Protein AF-A0A961G0Y1-F1 (afdb_monomer_lite)

pLDDT: mean 74.93, std 23.87, range [30.84, 98.06]

Radius of gyration: 39.56 Å; chains: 1; bounding box: 72×108×150 Å

Foldseek 3Di:
DDDDDDDDDDDDDDDDDDDDDDDDDDDDDDDDDDDDDDDDDDDDDDDDDDDDDDDDDDDDDDDDDDDPDPVVVVVVVPPDDDPPDDCPVVVVVVVVVVVVVVVVVVVVVVVVVVPDDDDDDDDDDDDDDDDDDDDDDDDDDDDDDDDDDDDDDDDDDDDDDDDDDDDDDDDDDDDDDDDDDDPPDDPVPPPDPPPPDLPLPDDWQFFQQLNFTDTFQEEEEEEEQFLLCQFVLQVGLVLVVLNLVSVLVRLVSGDQSHWYWYWYFDWAFIFILDQATDGSDPVSSVSRSVLCVVASPDPVQGDPVRDPSGDGDQADQPQLPPAGSSQDGDVLRVLRSSLVNVGQEYEYEDQFDDFRAGDDDPVQVVVLVVCCVVPPDPVLVVLLVVLLVVLVVVQVVVQVVCVVVVHHRGRDRDSVVSSCVRPVPRDDRDDDHGDALVRSLVSSVRSQCVSAVVVVHPQHQYEYEHRYGQPDDDDPRRVVSVVSNRVVRVYDYHYAYHSVSSVVSVVPD

Sequence (509 aa):
MPPENHHPSAVPLPQAVTLGVEDLAPEESPPVAMVVNADTSSPPGEPVLKAIVAPEETVIPHPVAAVRDPWVEYAIQWLRPRPKQNDAAQKVSAFTVALAVHAVIIFLLGLVILSVPLIDPPALTAVVAPVDPTIEVESVQLQKVQRVSHASSASATPTFTITSNALSNVAIPDFDRKASLDVTIGMQGFGADMGLGFEPDGVESKVNFFGIKSSGKRIAFVIDAEKFMLEDKKGGMPAYEKVKEEIGRMLAGLNRATAFNLLVYEGGRLATFRDKLIPAQPSAIREALAWLAPLNKDFDRLGIAASAEYNSMQVKATNLEPVQAKDISGYPKAIQAALEMDVHTLFIINSGWRHMHRTPTEKEKKELEKRREKEWDEKKQAEWALAVKEAHDFVDKENAARKAKGVPPKVIADWWPLVRQRSPKTAYPPSYRGYTPEEVEDTIKHSVSDLYRDANKPRPEVNVVLFIGEDEMVSPVIEEHFKNLTRGNRGKLKVLKGLAGIEDVTKVK

Structure (mmCIF, N/CA/C/O backbone):
data_AF-A0A961G0Y1-F1
#
_entry.id   AF-A0A961G0Y1-F1
#
loop_
_atom_site.group_PDB
_atom_site.id
_atom_site.type_symbol
_atom_site.label_atom_id
_atom_site.label_alt_id
_atom_site.label_comp_id
_atom_site.label_asym_id
_atom_site.label_entity_id
_atom_site.label_seq_id
_atom_site.pdbx_PDB_ins_code
_atom_site.Cartn_x
_atom_site.Cartn_y
_atom_site.Cartn_z
_atom_site.occupancy
_atom_site.B_iso_or_equiv
_atom_site.auth_seq_id
_atom_site.auth_comp_id
_atom_site.auth_asym_id
_atom_site.auth_atom_id
_atom_site.pdbx_PDB_model_num
ATOM 1 N N . MET A 1 1 ? -32.058 -63.078 -24.404 1.00 42.22 1 MET A N 1
ATOM 2 C CA . MET A 1 1 ? -30.741 -63.153 -23.741 1.00 42.22 1 MET A CA 1
ATOM 3 C C . MET A 1 1 ? -30.486 -61.793 -23.111 1.00 42.22 1 MET A C 1
ATOM 5 O O . MET A 1 1 ? -30.582 -60.813 -23.841 1.00 42.22 1 MET A O 1
ATOM 9 N N . PRO A 1 2 ? -30.346 -61.714 -21.779 1.00 40.16 2 PRO A N 1
ATOM 10 C CA . PRO A 1 2 ? -30.281 -60.450 -21.049 1.00 40.16 2 PRO A CA 1
ATOM 11 C C . PRO A 1 2 ? -28.854 -59.868 -21.056 1.00 40.16 2 PRO A C 1
ATOM 13 O O . PRO A 1 2 ? -27.904 -60.644 -21.154 1.00 40.16 2 PRO A O 1
ATOM 16 N N . PRO A 1 3 ? -28.693 -58.538 -20.943 1.00 53.12 3 PRO A N 1
ATOM 17 C CA . PRO A 1 3 ? -27.385 -57.909 -20.809 1.00 53.12 3 PRO A CA 1
ATOM 18 C C . PRO A 1 3 ? -26.876 -57.955 -19.359 1.00 53.12 3 PRO A C 1
ATOM 20 O O . PRO A 1 3 ? -27.645 -57.866 -18.402 1.00 53.12 3 PRO A O 1
ATOM 23 N N . GLU A 1 4 ? -25.562 -58.130 -19.243 1.00 46.59 4 GLU A N 1
ATOM 24 C CA . GLU A 1 4 ? -24.782 -58.346 -18.026 1.00 46.59 4 GLU A CA 1
ATOM 25 C C . GLU A 1 4 ? -24.848 -57.185 -17.022 1.00 46.59 4 GLU A C 1
ATOM 27 O O . GLU A 1 4 ? -24.643 -56.017 -17.352 1.00 46.59 4 GLU A O 1
ATOM 32 N N . ASN A 1 5 ? -25.075 -57.553 -15.759 1.00 39.81 5 ASN A N 1
ATOM 33 C CA . ASN A 1 5 ? -24.928 -56.703 -14.583 1.00 39.81 5 ASN A CA 1
ATOM 34 C C . ASN A 1 5 ? -23.447 -56.609 -14.187 1.00 39.81 5 ASN A C 1
ATOM 36 O O . ASN A 1 5 ? -22.870 -57.586 -13.708 1.00 39.81 5 ASN A O 1
ATOM 40 N N . HIS A 1 6 ? -22.860 -55.416 -14.284 1.00 48.81 6 HIS A N 1
ATOM 41 C CA . HIS A 1 6 ? -21.617 -55.092 -13.588 1.00 48.81 6 HIS A CA 1
ATOM 42 C C . HIS A 1 6 ? -21.928 -54.529 -12.195 1.00 48.81 6 HIS A C 1
ATOM 44 O O . HIS A 1 6 ? -22.385 -53.398 -12.044 1.00 48.81 6 HIS A O 1
ATOM 50 N N . HIS A 1 7 ? -21.668 -55.343 -11.170 1.00 45.03 7 HIS A N 1
ATOM 51 C CA . HIS A 1 7 ? -21.601 -54.914 -9.774 1.00 45.03 7 HIS A CA 1
ATOM 52 C C . HIS A 1 7 ? -20.303 -54.127 -9.512 1.00 45.03 7 HIS A C 1
ATOM 54 O O . HIS A 1 7 ? -19.231 -54.602 -9.891 1.00 45.03 7 HIS A O 1
ATOM 60 N N . PRO A 1 8 ? -20.351 -52.973 -8.823 1.00 45.56 8 PRO A N 1
ATOM 61 C CA . PRO A 1 8 ? -19.159 -52.331 -8.285 1.00 45.56 8 PRO A CA 1
ATOM 62 C C . PRO A 1 8 ? -18.705 -53.004 -6.979 1.00 45.56 8 PRO A C 1
ATOM 64 O O . PRO A 1 8 ? -19.500 -53.251 -6.071 1.00 45.56 8 PRO A O 1
ATOM 67 N N . SER A 1 9 ? -17.403 -53.284 -6.902 1.00 46.62 9 SER A N 1
ATOM 68 C CA . SER A 1 9 ? -16.696 -53.819 -5.736 1.00 46.62 9 SER A CA 1
ATOM 69 C C . SER A 1 9 ? -16.857 -52.940 -4.492 1.00 46.62 9 SER A C 1
ATOM 71 O O . SER A 1 9 ? -16.701 -51.721 -4.544 1.00 46.62 9 SER A O 1
ATOM 73 N N . ALA A 1 10 ? -17.119 -53.592 -3.359 1.00 38.94 10 ALA A N 1
ATOM 74 C CA . ALA A 1 10 ? -17.167 -52.989 -2.036 1.00 38.94 10 ALA A CA 1
ATOM 75 C C . ALA A 1 10 ? -15.775 -52.515 -1.579 1.00 38.94 10 ALA A C 1
ATOM 77 O O . ALA A 1 10 ? -14.800 -53.264 -1.634 1.00 38.94 10 ALA A O 1
ATOM 78 N N . VAL A 1 11 ? -15.703 -51.277 -1.090 1.00 49.56 11 VAL A N 1
ATOM 79 C CA . VAL A 1 11 ? -14.560 -50.730 -0.346 1.00 49.56 11 VAL A CA 1
ATOM 80 C C . VAL A 1 11 ? -14.726 -51.115 1.132 1.00 49.56 11 VAL A C 1
ATOM 82 O O . VAL A 1 11 ? -15.819 -50.924 1.671 1.00 49.56 11 VAL A O 1
ATOM 85 N N . PRO A 1 12 ? -13.699 -51.653 1.814 1.00 43.56 12 PRO A N 1
ATOM 86 C CA . PRO A 1 12 ? -13.794 -51.983 3.232 1.00 43.56 12 PRO A CA 1
ATOM 87 C C . PRO A 1 12 ? -13.812 -50.716 4.103 1.00 43.56 12 PRO A C 1
ATOM 89 O O . PRO A 1 12 ? -13.027 -49.790 3.901 1.00 43.56 12 PRO A O 1
ATOM 92 N N . LEU A 1 13 ? -14.711 -50.697 5.092 1.00 46.38 13 LEU A N 1
ATOM 93 C CA . LEU A 1 13 ? -14.776 -49.684 6.149 1.00 46.38 13 LEU A CA 1
ATOM 94 C C . LEU A 1 13 ? -13.518 -49.750 7.041 1.00 46.38 13 LEU A C 1
ATOM 96 O O . LEU A 1 13 ? -13.090 -50.854 7.388 1.00 46.38 13 LEU A O 1
ATOM 100 N N . PRO A 1 14 ? -12.946 -48.610 7.470 1.00 46.34 14 PRO A N 1
ATOM 101 C CA . PRO A 1 14 ? -11.890 -48.604 8.475 1.00 46.34 14 PRO A CA 1
ATOM 102 C C . PRO A 1 14 ? -12.441 -49.012 9.848 1.00 46.34 14 PRO A C 1
ATOM 104 O O . PRO A 1 14 ? -13.503 -48.564 10.282 1.00 46.34 14 PRO A O 1
ATOM 107 N N . GLN A 1 15 ? -11.691 -49.887 10.516 1.00 40.81 15 GLN A N 1
ATOM 108 C CA . GLN A 1 15 ? -11.968 -50.404 11.851 1.00 40.81 15 GLN A CA 1
ATOM 109 C C . GLN A 1 15 ? -11.918 -49.286 12.902 1.00 40.81 15 GLN A C 1
ATOM 111 O O . GLN A 1 15 ? -11.026 -48.437 12.892 1.00 40.81 15 GLN A O 1
ATOM 116 N N . ALA A 1 16 ? -12.880 -49.314 13.824 1.00 36.03 16 ALA A N 1
ATOM 117 C CA . ALA A 1 16 ? -12.919 -48.450 14.993 1.00 36.03 16 ALA A CA 1
ATOM 118 C C . ALA A 1 16 ? -11.767 -48.801 15.948 1.00 36.03 16 ALA A C 1
ATOM 120 O O . ALA A 1 16 ? -11.677 -49.926 16.436 1.00 36.03 16 ALA A O 1
ATOM 121 N N . VAL A 1 17 ? -10.902 -47.826 16.226 1.00 38.69 17 VAL A N 1
ATOM 122 C CA . VAL A 1 17 ? -9.904 -47.912 17.295 1.00 38.69 17 VAL A CA 1
ATOM 123 C C . VAL A 1 17 ? -10.586 -47.519 18.602 1.00 38.69 17 VAL A C 1
ATOM 125 O O . VAL A 1 17 ? -10.912 -46.357 18.831 1.00 38.69 17 VAL A O 1
ATOM 128 N N . THR A 1 18 ? -10.821 -48.510 19.455 1.00 37.28 18 THR A N 1
ATOM 129 C CA . THR A 1 18 ? -11.167 -48.338 20.867 1.00 37.28 18 THR A CA 1
ATOM 130 C C . THR A 1 18 ? -9.916 -47.915 21.634 1.00 37.28 18 THR A C 1
ATOM 132 O O . THR A 1 18 ? -9.018 -48.733 21.834 1.00 37.28 18 THR A O 1
ATOM 135 N N . LEU A 1 19 ? -9.841 -46.653 22.061 1.00 37.22 19 LEU A N 1
ATOM 136 C CA . LEU A 1 19 ? -8.864 -46.215 23.059 1.00 37.22 19 LEU A CA 1
ATOM 137 C C . LEU A 1 19 ? -9.459 -46.427 24.452 1.00 37.22 19 LEU A C 1
ATOM 139 O O . LEU A 1 19 ? -10.505 -45.869 24.786 1.00 37.22 19 LEU A O 1
ATOM 143 N N . GLY A 1 20 ? -8.798 -47.302 25.208 1.00 34.34 20 GLY A N 1
ATOM 144 C CA . GLY A 1 20 ? -9.105 -47.615 26.594 1.00 34.34 20 GLY A CA 1
ATOM 145 C C . GLY A 1 20 ? -8.851 -46.425 27.512 1.00 34.34 20 GLY A C 1
ATOM 146 O O . GLY A 1 20 ? -7.913 -45.653 27.327 1.00 34.34 20 GLY A O 1
ATOM 147 N N . VAL A 1 21 ? -9.739 -46.304 28.490 1.00 40.34 21 VAL A N 1
ATOM 148 C CA . VAL A 1 21 ? -9.638 -45.420 29.645 1.00 40.34 21 VAL A CA 1
ATOM 149 C C . VAL A 1 21 ? -8.743 -46.129 30.659 1.00 40.34 21 VAL A C 1
ATOM 151 O O . VAL A 1 21 ? -9.110 -47.200 31.135 1.00 40.34 21 VAL A O 1
ATOM 154 N N . GLU A 1 22 ? -7.583 -45.551 30.962 1.00 40.59 22 GLU A N 1
ATOM 155 C CA . GLU A 1 22 ? -6.747 -45.952 32.096 1.00 40.59 22 GLU A CA 1
ATOM 156 C C . GLU A 1 22 ? -6.577 -44.756 33.038 1.00 40.59 22 GLU A C 1
ATOM 158 O O . GLU A 1 22 ? -6.244 -43.645 32.620 1.00 40.59 22 GLU A O 1
ATOM 163 N N . ASP A 1 23 ? -6.891 -45.019 34.305 1.00 40.59 23 ASP A N 1
ATOM 164 C CA . ASP A 1 23 ? -6.824 -44.132 35.460 1.00 40.59 23 ASP A CA 1
ATOM 165 C C . ASP A 1 23 ? -5.426 -43.535 35.667 1.00 40.59 23 ASP A C 1
ATOM 167 O O . ASP A 1 23 ? -4.442 -44.265 35.789 1.00 40.59 23 ASP A O 1
ATOM 171 N N . LEU A 1 24 ? -5.347 -42.212 35.835 1.00 37.31 24 LEU A N 1
ATOM 172 C CA . LEU A 1 24 ? -4.205 -41.552 36.469 1.00 37.31 24 LEU A CA 1
ATOM 173 C C . LEU A 1 24 ? -4.702 -40.570 37.535 1.00 37.31 24 LEU A C 1
ATOM 175 O O . LEU A 1 24 ? -5.367 -39.573 37.251 1.00 37.31 24 LEU A O 1
ATOM 179 N N . ALA A 1 25 ? -4.383 -40.919 38.779 1.00 42.84 25 ALA A N 1
ATOM 180 C CA . ALA A 1 25 ? -4.574 -40.138 39.993 1.00 42.84 25 ALA A CA 1
ATOM 181 C C . ALA A 1 25 ? -3.665 -38.884 40.017 1.00 42.84 25 ALA A C 1
ATOM 183 O O . ALA A 1 25 ? -2.669 -38.838 39.292 1.00 42.84 25 ALA A O 1
ATOM 184 N N . PRO A 1 26 ? -3.987 -37.862 40.835 1.00 45.72 26 PRO A N 1
ATOM 185 C CA . PRO A 1 26 ? -3.318 -36.566 40.787 1.00 45.72 26 PRO A CA 1
ATOM 186 C C . PRO A 1 26 ? -1.994 -36.572 41.562 1.00 45.72 26 PRO A C 1
ATOM 188 O O . PRO A 1 26 ? -1.947 -36.957 42.729 1.00 45.72 26 PRO A O 1
ATOM 191 N N . GLU A 1 27 ? -0.929 -36.105 40.914 1.00 39.84 27 GLU A N 1
ATOM 192 C CA . GLU A 1 27 ? 0.382 -35.886 41.526 1.00 39.84 27 GLU A CA 1
ATOM 193 C C . GLU A 1 27 ? 0.425 -34.485 42.168 1.00 39.84 27 GLU A C 1
ATOM 195 O O . GLU A 1 27 ? 0.184 -33.468 41.512 1.00 39.84 27 GLU A O 1
ATOM 200 N N . GLU A 1 28 ? 0.671 -34.445 43.479 1.00 37.88 28 GLU A N 1
ATOM 201 C CA . GLU A 1 28 ? 0.814 -33.232 44.285 1.00 37.88 28 GLU A CA 1
ATOM 202 C C . GLU A 1 28 ? 2.177 -32.560 44.045 1.00 37.88 28 GLU A C 1
ATOM 204 O O . GLU A 1 28 ? 3.233 -33.172 44.201 1.00 37.88 28 GLU A O 1
ATOM 209 N N . SER A 1 29 ? 2.163 -31.264 43.729 1.00 44.19 29 SER A N 1
ATOM 210 C CA . SER A 1 29 ? 3.365 -30.424 43.645 1.00 44.19 29 SER A CA 1
ATOM 211 C C . SER A 1 29 ? 3.787 -29.913 45.033 1.00 44.19 29 SER A C 1
ATOM 213 O O . SER A 1 29 ? 2.957 -29.309 45.718 1.00 44.19 29 SER A O 1
ATOM 215 N N . PRO A 1 30 ? 5.063 -30.041 45.450 1.00 47.06 30 PRO A N 1
ATOM 216 C CA . PRO A 1 30 ? 5.548 -29.420 46.680 1.00 47.06 30 PRO A CA 1
ATOM 217 C C . PRO A 1 30 ? 5.940 -27.936 46.482 1.00 47.06 30 PRO A C 1
ATOM 219 O O . PRO A 1 30 ? 6.230 -27.505 45.361 1.00 47.06 30 PRO A O 1
ATOM 222 N N . PRO A 1 31 ? 5.957 -27.130 47.564 1.00 48.00 31 PRO A N 1
ATOM 223 C CA . PRO A 1 31 ? 6.109 -25.678 47.498 1.00 48.00 31 PRO A CA 1
ATOM 224 C C . PRO A 1 31 ? 7.564 -25.218 47.315 1.00 48.00 31 PRO A C 1
ATOM 226 O O . PRO A 1 31 ? 8.502 -25.774 47.887 1.00 48.00 31 PRO A O 1
ATOM 229 N N . VAL A 1 32 ? 7.734 -24.127 46.565 1.00 42.06 32 VAL A N 1
ATOM 230 C CA . VAL A 1 32 ? 9.007 -23.415 46.382 1.00 42.06 32 VAL A CA 1
ATOM 231 C C . VAL A 1 32 ? 9.344 -22.626 47.651 1.00 42.06 32 VAL A C 1
ATOM 233 O O . VAL A 1 32 ? 8.628 -21.702 48.035 1.00 42.06 32 VAL A O 1
ATOM 236 N N . ALA A 1 33 ? 10.449 -22.999 48.297 1.00 35.50 33 ALA A N 1
ATOM 237 C CA . ALA A 1 33 ? 11.000 -22.324 49.464 1.00 35.50 33 ALA A CA 1
ATOM 238 C C . ALA A 1 33 ? 11.762 -21.042 49.081 1.00 35.50 33 ALA A C 1
ATOM 240 O O . ALA A 1 33 ? 12.584 -21.031 48.164 1.00 35.50 33 ALA A O 1
ATOM 241 N N . MET A 1 34 ? 11.500 -19.970 49.834 1.00 32.56 34 MET A N 1
ATOM 242 C CA . MET A 1 34 ? 12.281 -18.733 49.855 1.00 32.56 34 MET A CA 1
ATOM 243 C C . MET A 1 34 ? 13.667 -18.986 50.457 1.00 32.56 34 MET A C 1
ATOM 245 O O . MET A 1 34 ? 13.774 -19.491 51.574 1.00 32.56 34 MET A O 1
ATOM 249 N N . VAL A 1 35 ? 14.722 -18.566 49.759 1.00 34.81 35 VAL A N 1
ATOM 250 C CA . VAL A 1 35 ? 16.081 -18.507 50.310 1.00 34.81 35 VAL A CA 1
ATOM 251 C C . VAL A 1 35 ? 16.300 -17.126 50.925 1.00 34.81 35 VAL A C 1
ATOM 253 O O . VAL A 1 35 ? 16.465 -16.130 50.223 1.00 34.81 35 VAL A O 1
ATOM 256 N N . VAL A 1 36 ? 16.292 -17.091 52.256 1.00 32.78 36 VAL A N 1
ATOM 257 C CA . VAL A 1 36 ? 16.857 -16.026 53.089 1.00 32.78 36 VAL A CA 1
ATOM 258 C C . VAL A 1 36 ? 18.298 -16.433 53.390 1.00 32.78 36 VAL A C 1
ATOM 260 O O . VAL A 1 36 ? 18.512 -17.482 53.987 1.00 32.78 36 VAL A O 1
ATOM 263 N N . ASN A 1 37 ? 19.280 -15.622 52.994 1.00 33.91 37 ASN A N 1
ATOM 264 C CA . ASN A 1 37 ? 20.656 -15.767 53.468 1.00 33.91 37 ASN A CA 1
ATOM 265 C C . ASN A 1 37 ? 20.917 -14.717 54.545 1.00 33.91 37 ASN A C 1
ATOM 267 O O . ASN A 1 37 ? 20.941 -13.519 54.263 1.00 33.91 37 ASN A O 1
ATOM 271 N N . ALA A 1 38 ? 21.118 -15.198 55.768 1.00 32.22 38 ALA A N 1
ATOM 272 C CA . ALA A 1 38 ? 21.664 -14.444 56.877 1.00 32.22 38 ALA A CA 1
ATOM 273 C C . ALA A 1 38 ? 22.932 -15.142 57.385 1.00 32.22 38 ALA A C 1
ATOM 275 O O . ALA A 1 38 ? 22.933 -16.348 57.612 1.00 32.22 38 ALA A O 1
ATOM 276 N N . ASP A 1 39 ? 23.933 -14.294 57.612 1.00 33.59 39 ASP A N 1
ATOM 277 C CA . ASP A 1 39 ? 24.940 -14.355 58.670 1.00 33.59 39 ASP A CA 1
ATOM 278 C C . ASP A 1 39 ? 26.184 -15.241 58.489 1.00 33.59 39 ASP A C 1
ATOM 280 O O . ASP A 1 39 ? 26.087 -16.459 58.420 1.00 33.59 39 ASP A O 1
ATOM 284 N N . THR A 1 40 ? 27.362 -14.601 58.545 1.00 33.28 40 THR A N 1
ATOM 285 C CA . THR A 1 40 ? 28.509 -15.083 59.335 1.00 33.28 40 THR A CA 1
ATOM 286 C C . THR A 1 40 ? 29.488 -13.941 59.670 1.00 33.28 40 THR A C 1
ATOM 288 O O . THR A 1 40 ? 30.155 -13.395 58.792 1.00 33.28 40 THR A O 1
ATOM 291 N N . SER A 1 41 ? 29.627 -13.703 60.979 1.00 33.53 41 SER A N 1
ATOM 292 C CA . SER A 1 41 ? 30.877 -13.541 61.754 1.00 33.53 41 SER A CA 1
ATOM 293 C C . SER A 1 41 ? 31.713 -12.245 61.679 1.00 33.53 41 SER A C 1
ATOM 295 O O . SER A 1 41 ? 32.486 -12.025 60.751 1.00 33.53 41 SER A O 1
ATOM 297 N N . SER A 1 42 ? 31.682 -11.481 62.783 1.00 39.06 42 SER A N 1
ATOM 298 C CA . SER A 1 42 ? 32.839 -10.749 63.365 1.00 39.06 42 SER A CA 1
ATOM 299 C C . SER A 1 42 ? 33.719 -11.724 64.193 1.00 39.06 42 SER A C 1
ATOM 301 O O . SER A 1 42 ? 33.225 -12.832 64.435 1.00 39.06 42 SER A O 1
ATOM 303 N N . PRO A 1 43 ? 34.961 -11.408 64.667 1.00 53.06 43 PRO A N 1
ATOM 304 C CA . PRO A 1 43 ? 35.263 -10.375 65.698 1.00 53.06 43 PRO A CA 1
ATOM 305 C C . PRO A 1 43 ? 36.720 -9.782 65.596 1.00 53.06 43 PRO A C 1
ATOM 307 O O . PRO A 1 43 ? 37.312 -9.874 64.525 1.00 53.06 43 PRO A O 1
ATOM 310 N N . PRO A 1 44 ? 37.374 -9.251 66.662 1.00 56.41 44 PRO A N 1
ATOM 311 C CA . PRO A 1 44 ? 37.162 -7.957 67.342 1.00 56.41 44 PRO A CA 1
ATOM 312 C C . PRO A 1 44 ? 38.469 -7.114 67.498 1.00 56.41 44 PRO A C 1
ATOM 314 O O . PRO A 1 44 ? 39.567 -7.629 67.308 1.00 56.41 44 PRO A O 1
ATOM 317 N N . GLY A 1 45 ? 38.377 -5.851 67.956 1.00 33.12 45 GLY A N 1
ATOM 318 C CA . GLY A 1 45 ? 39.537 -5.149 68.550 1.00 33.12 45 GLY A CA 1
ATOM 319 C C . GLY A 1 45 ? 39.567 -3.614 68.461 1.00 33.12 45 GLY A C 1
ATOM 320 O O . GLY A 1 45 ? 40.260 -3.089 67.607 1.00 33.12 45 GLY A O 1
ATOM 321 N N . GLU A 1 46 ? 38.802 -2.951 69.339 1.00 37.53 46 GLU A N 1
ATOM 322 C CA . GLU A 1 46 ? 39.150 -1.828 70.253 1.00 37.53 46 GLU A CA 1
ATOM 323 C C . GLU A 1 46 ? 40.066 -0.618 69.855 1.00 37.53 46 GLU A C 1
ATOM 325 O O . GLU A 1 46 ? 40.686 -0.597 68.801 1.00 37.53 46 GLU A O 1
ATOM 330 N N . PRO A 1 47 ? 40.053 0.492 70.635 1.00 63.94 47 PRO A N 1
ATOM 331 C CA . PRO A 1 47 ? 39.685 1.843 70.186 1.00 63.94 47 PRO A CA 1
ATOM 332 C C . PRO A 1 47 ? 40.902 2.783 70.059 1.00 63.94 47 PRO A C 1
ATOM 334 O O . PRO A 1 47 ? 42.008 2.339 70.330 1.00 63.94 47 PRO A O 1
ATOM 337 N N . VAL A 1 48 ? 40.713 4.078 69.718 1.00 35.88 48 VAL A N 1
ATOM 338 C CA . VAL A 1 48 ? 41.443 5.232 70.321 1.00 35.88 48 VAL A CA 1
ATOM 339 C C . VAL A 1 48 ? 41.156 6.602 69.644 1.00 35.88 48 VAL A C 1
ATOM 341 O O . VAL A 1 48 ? 41.286 6.777 68.440 1.00 35.88 48 VAL A O 1
ATOM 344 N N . LEU A 1 49 ? 40.831 7.564 70.522 1.00 34.16 49 LEU A N 1
ATOM 345 C CA . LEU A 1 49 ? 41.054 9.026 70.561 1.00 34.16 49 LEU A CA 1
ATOM 346 C C . LEU A 1 49 ? 40.402 10.054 69.602 1.00 34.16 49 LEU A C 1
ATOM 348 O O . LEU A 1 49 ? 40.643 10.148 68.406 1.00 34.16 49 LEU A O 1
ATOM 352 N N . LYS A 1 50 ? 39.707 10.963 70.303 1.00 41.81 50 LYS A N 1
ATOM 353 C CA . LYS A 1 50 ? 39.401 12.379 70.053 1.00 41.81 50 LYS A CA 1
ATOM 354 C C . LYS A 1 50 ? 40.548 13.190 69.426 1.00 41.81 50 LYS A C 1
ATOM 356 O O . LYS A 1 50 ? 41.669 13.143 69.924 1.00 41.81 50 LYS A O 1
ATOM 361 N N . ALA A 1 51 ? 40.186 14.121 68.541 1.00 38.34 51 ALA A N 1
ATOM 362 C CA . ALA A 1 51 ? 40.824 15.434 68.455 1.00 38.34 51 ALA A CA 1
ATOM 363 C C . ALA A 1 51 ? 39.781 16.521 68.123 1.00 38.34 51 ALA A C 1
ATOM 365 O O . ALA A 1 51 ? 38.903 16.339 67.286 1.00 38.34 51 ALA A O 1
ATOM 366 N N . ILE A 1 52 ? 39.877 17.611 68.880 1.00 43.09 52 ILE A N 1
ATOM 367 C CA . ILE A 1 52 ? 39.115 18.868 68.841 1.00 43.09 52 ILE A CA 1
ATOM 368 C C . ILE A 1 52 ? 39.785 19.823 67.828 1.00 43.09 52 ILE A C 1
ATOM 370 O O . ILE A 1 52 ? 40.954 19.598 67.525 1.00 43.09 52 ILE A O 1
ATOM 374 N N . VAL A 1 53 ? 39.075 20.905 67.434 1.00 37.38 53 VAL A N 1
ATOM 375 C CA . VAL A 1 53 ? 39.499 22.192 66.787 1.00 37.38 53 VAL A CA 1
ATOM 376 C C . VAL A 1 53 ? 38.865 22.344 65.390 1.00 37.38 53 VAL A C 1
ATOM 378 O O . VAL A 1 53 ? 38.929 21.400 64.620 1.00 37.38 53 VAL A O 1
ATOM 381 N N . ALA A 1 54 ? 38.288 23.455 64.909 1.00 39.34 54 ALA A N 1
ATOM 382 C CA . ALA A 1 54 ? 37.713 24.729 65.388 1.00 39.34 54 ALA A CA 1
ATOM 383 C C . ALA A 1 54 ? 36.907 25.317 64.172 1.00 39.34 54 ALA A C 1
ATOM 385 O O . ALA A 1 54 ? 36.931 24.695 63.110 1.00 39.34 54 ALA A O 1
ATOM 386 N N . PRO A 1 55 ? 36.140 26.423 64.290 1.00 57.53 55 PRO A N 1
ATOM 387 C CA . PRO A 1 55 ? 35.069 26.784 63.351 1.00 57.53 55 PRO A CA 1
ATOM 388 C C . PRO A 1 55 ? 35.531 27.744 62.244 1.00 57.53 55 PRO A C 1
ATOM 390 O O . PRO A 1 55 ? 36.358 28.610 62.513 1.00 57.53 55 PRO A O 1
ATOM 393 N N . GLU A 1 56 ? 34.932 27.682 61.047 1.00 35.38 56 GLU A N 1
ATOM 394 C CA . GLU A 1 56 ? 35.082 28.767 60.067 1.00 35.38 56 GLU A CA 1
ATOM 395 C C . GLU A 1 56 ? 33.860 28.949 59.140 1.00 35.38 56 GLU A C 1
ATOM 397 O O . GLU A 1 56 ? 33.345 28.012 58.536 1.00 35.38 56 GLU A O 1
ATOM 402 N N . GLU A 1 57 ? 33.423 30.211 59.120 1.00 37.47 57 GLU A N 1
ATOM 403 C CA . GLU A 1 57 ? 32.737 30.996 58.086 1.00 37.47 57 GLU A CA 1
ATOM 404 C C . GLU A 1 57 ? 31.351 30.613 57.529 1.00 37.47 57 GLU A C 1
ATOM 406 O O . GLU A 1 57 ? 31.154 29.873 56.568 1.00 37.47 57 GLU A O 1
ATOM 411 N N . THR A 1 58 ? 30.368 31.342 58.061 1.00 42.72 58 THR A N 1
ATOM 412 C CA . THR A 1 58 ? 29.132 31.766 57.398 1.00 42.72 58 THR A CA 1
ATOM 413 C C . THR A 1 58 ? 29.406 32.523 56.093 1.00 42.72 58 THR A C 1
ATOM 415 O O . THR A 1 58 ? 29.839 33.676 56.122 1.00 42.72 58 THR A O 1
ATOM 418 N N . VAL A 1 59 ? 29.054 31.918 54.956 1.00 40.97 59 VAL A N 1
ATOM 419 C CA . VAL A 1 59 ? 28.966 32.597 53.653 1.00 40.97 59 VAL A CA 1
ATOM 420 C C . VAL A 1 59 ? 27.551 33.142 53.444 1.00 40.97 59 VAL A C 1
ATOM 422 O O . VAL A 1 59 ? 26.564 32.407 53.449 1.00 40.97 59 VAL A O 1
ATOM 425 N N . ILE A 1 60 ? 27.468 34.457 53.255 1.00 43.97 60 ILE A N 1
ATOM 426 C CA . ILE A 1 60 ? 26.267 35.215 52.888 1.00 43.97 60 ILE A CA 1
ATOM 427 C C . ILE A 1 60 ? 25.979 34.982 51.391 1.00 43.97 60 ILE A C 1
ATOM 429 O O . ILE A 1 60 ? 26.889 35.160 50.580 1.00 43.97 60 ILE A O 1
ATOM 433 N N . PRO A 1 61 ? 24.748 34.635 50.967 1.00 45.28 61 PRO A N 1
ATOM 434 C CA . PRO A 1 61 ? 24.430 34.547 49.546 1.00 45.28 61 PRO A CA 1
ATOM 435 C C . PRO A 1 61 ? 24.282 35.944 48.917 1.00 45.28 61 PRO A C 1
ATOM 437 O O . PRO A 1 61 ? 23.510 36.783 49.382 1.00 45.28 61 PRO A O 1
ATOM 440 N N . HIS A 1 62 ? 25.012 36.176 47.824 1.00 43.16 62 HIS A N 1
ATOM 441 C CA . HIS A 1 62 ? 24.850 37.337 46.947 1.00 43.16 62 HIS A CA 1
ATOM 442 C C . HIS A 1 62 ? 23.473 37.344 46.247 1.00 43.16 62 HIS A C 1
ATOM 444 O O . HIS A 1 62 ? 22.937 36.277 45.934 1.00 43.16 62 HIS A O 1
ATOM 450 N N . PRO A 1 63 ? 22.905 38.526 45.931 1.00 43.81 63 PRO A N 1
ATOM 451 C CA . PRO A 1 63 ? 21.664 38.630 45.172 1.00 43.81 63 PRO A CA 1
ATOM 452 C C . PRO A 1 63 ? 21.899 38.221 43.712 1.00 43.81 63 PRO A C 1
ATOM 454 O O . PRO A 1 63 ? 22.694 38.829 42.995 1.00 43.81 63 PRO A O 1
ATOM 457 N N . VAL A 1 64 ? 21.186 37.187 43.266 1.00 38.47 64 VAL A N 1
ATOM 458 C CA . VAL A 1 64 ? 21.153 36.765 41.863 1.00 38.47 64 VAL A CA 1
ATOM 459 C C . VAL A 1 64 ? 20.509 37.879 41.040 1.00 38.47 64 VAL A C 1
ATOM 461 O O . VAL A 1 64 ? 19.343 38.225 41.229 1.00 38.47 64 VAL A O 1
ATOM 464 N N . ALA A 1 65 ? 21.292 38.452 40.128 1.00 40.91 65 ALA A N 1
ATOM 465 C CA . ALA A 1 65 ? 20.816 39.382 39.120 1.00 40.91 65 ALA A CA 1
ATOM 466 C C . ALA A 1 65 ? 19.713 38.718 38.279 1.00 40.91 65 ALA A C 1
ATOM 468 O O . ALA A 1 65 ? 19.883 37.608 37.774 1.00 40.91 65 ALA A O 1
ATOM 469 N N . ALA A 1 66 ? 18.580 39.407 38.143 1.00 46.59 66 ALA A N 1
ATOM 470 C CA . ALA A 1 66 ? 17.447 38.973 37.343 1.00 46.59 66 ALA A CA 1
ATOM 471 C C . ALA A 1 66 ? 17.871 38.758 35.882 1.00 46.59 66 ALA A C 1
ATOM 473 O O . ALA A 1 66 ? 18.086 39.709 35.127 1.00 46.59 66 ALA A O 1
ATOM 474 N N . VAL A 1 67 ? 17.974 37.492 35.483 1.00 41.44 67 VAL A N 1
ATOM 475 C CA . VAL A 1 67 ? 18.089 37.091 34.083 1.00 41.44 67 VAL A CA 1
ATOM 476 C C . VAL A 1 67 ? 16.753 37.416 33.416 1.00 41.44 67 VAL A C 1
ATOM 478 O O . VAL A 1 67 ? 15.736 36.781 33.687 1.00 41.44 67 VAL A O 1
ATOM 481 N N . ARG A 1 68 ? 16.746 38.453 32.574 1.00 46.50 68 ARG A N 1
ATOM 482 C CA . ARG A 1 68 ? 15.650 38.735 31.640 1.00 46.50 68 ARG A CA 1
ATOM 483 C C . ARG A 1 68 ? 15.572 37.584 30.643 1.00 46.50 68 ARG A C 1
ATOM 485 O O . ARG A 1 68 ? 16.425 37.478 29.767 1.00 46.50 68 ARG A O 1
ATOM 492 N N . ASP A 1 69 ? 14.566 36.734 30.802 1.00 47.56 69 ASP A N 1
ATOM 493 C CA . ASP A 1 69 ? 14.271 35.640 29.885 1.00 47.56 69 ASP A CA 1
ATOM 494 C C . ASP A 1 69 ? 13.643 36.195 28.581 1.00 47.56 69 ASP A C 1
ATOM 496 O O . ASP A 1 69 ? 12.538 36.753 28.627 1.00 47.56 69 ASP A O 1
ATOM 500 N N . PRO A 1 70 ? 14.306 36.056 27.414 1.00 49.91 70 PRO A N 1
ATOM 501 C CA . PRO A 1 70 ? 13.784 36.503 26.118 1.00 49.91 70 PRO A CA 1
ATOM 502 C C . PRO A 1 70 ? 12.451 35.843 25.733 1.00 49.91 70 PRO A C 1
ATOM 504 O O . PRO A 1 70 ? 11.696 36.386 24.923 1.00 49.91 70 PRO A O 1
ATOM 507 N N . TRP A 1 71 ? 12.129 34.689 26.323 1.00 41.34 71 TRP A N 1
ATOM 508 C CA . TRP A 1 71 ? 10.895 33.959 26.047 1.00 41.34 71 TRP A CA 1
ATOM 509 C C . TRP A 1 71 ? 9.660 34.606 26.684 1.00 41.34 71 TRP A C 1
ATOM 511 O O . TRP A 1 71 ? 8.547 34.433 26.182 1.00 41.34 71 TRP A O 1
ATOM 521 N N . VAL A 1 72 ? 9.840 35.418 27.731 1.00 51.03 72 VAL A N 1
ATOM 522 C CA . VAL A 1 72 ? 8.735 36.122 28.401 1.00 51.03 72 VAL A CA 1
ATOM 523 C C . VAL A 1 72 ? 8.249 37.318 27.574 1.00 51.03 72 VAL A C 1
ATOM 525 O O . VAL A 1 72 ? 7.044 37.564 27.514 1.00 51.03 72 VAL A O 1
ATOM 528 N N . GLU A 1 73 ? 9.131 38.008 26.842 1.00 51.41 73 GLU A N 1
ATOM 529 C CA . GLU A 1 73 ? 8.699 39.062 25.908 1.00 51.41 73 GLU A CA 1
ATOM 530 C C . GLU A 1 73 ? 8.016 38.497 24.654 1.00 51.41 73 GLU A C 1
ATOM 532 O O . GLU A 1 73 ? 7.054 39.088 24.156 1.00 51.41 73 GLU A O 1
ATOM 537 N N . TYR A 1 74 ? 8.421 37.308 24.195 1.00 50.28 74 TYR A N 1
ATOM 538 C CA . TYR A 1 74 ? 7.770 36.639 23.064 1.00 50.28 74 TYR A CA 1
ATOM 539 C C . TYR A 1 74 ? 6.334 36.192 23.400 1.00 50.28 74 TYR A C 1
ATOM 541 O O . TYR A 1 74 ? 5.439 36.259 22.555 1.00 50.28 74 TYR A O 1
ATOM 549 N N . ALA A 1 75 ? 6.073 35.805 24.654 1.00 48.38 75 ALA A N 1
ATOM 550 C CA . ALA A 1 75 ? 4.748 35.382 25.111 1.00 48.38 75 ALA A CA 1
ATOM 551 C C . ALA A 1 75 ? 3.742 36.547 25.237 1.00 48.38 75 ALA A C 1
ATOM 553 O O . ALA A 1 75 ? 2.545 36.370 24.993 1.00 48.38 75 ALA A O 1
ATOM 554 N N . ILE A 1 76 ? 4.208 37.760 25.554 1.00 51.75 76 ILE A N 1
ATOM 555 C CA . ILE A 1 76 ? 3.340 38.939 25.735 1.00 51.75 76 ILE A CA 1
ATOM 556 C C . ILE A 1 76 ? 2.829 39.490 24.387 1.00 51.75 76 ILE A C 1
ATOM 558 O O . ILE A 1 76 ? 1.768 40.118 24.331 1.00 51.75 76 ILE A O 1
ATOM 562 N N . GLN A 1 77 ? 3.504 39.193 23.272 1.00 50.53 77 GLN A N 1
ATOM 563 C CA . GLN A 1 77 ? 3.074 39.633 21.939 1.00 50.53 77 GLN A CA 1
ATOM 564 C C . GLN A 1 77 ? 1.843 38.867 21.406 1.00 50.53 77 GLN A C 1
ATOM 566 O O . GLN A 1 77 ? 1.088 39.408 20.597 1.00 50.53 77 GLN A O 1
ATOM 571 N N . TRP A 1 78 ? 1.586 37.652 21.906 1.00 48.62 78 TRP A N 1
ATOM 572 C CA . TRP A 1 78 ? 0.470 36.793 21.476 1.00 48.62 78 TRP A CA 1
ATOM 573 C C . TRP A 1 78 ? -0.827 36.976 22.275 1.00 48.62 78 TRP A C 1
ATOM 575 O O . TRP A 1 78 ? -1.878 36.497 21.851 1.00 48.62 78 TRP A O 1
ATOM 585 N N . LEU A 1 79 ? -0.788 37.704 23.394 1.00 45.59 79 LEU A N 1
ATOM 586 C CA . LEU A 1 79 ? -1.950 37.925 24.265 1.00 45.59 79 LEU A CA 1
ATOM 587 C C . LEU A 1 79 ? -2.712 39.229 23.981 1.00 45.59 79 LEU A C 1
ATOM 589 O O . LEU A 1 79 ? -3.638 39.574 24.715 1.00 45.59 79 LEU A O 1
ATOM 593 N N . ARG A 1 80 ? -2.384 39.956 22.904 1.00 42.91 80 ARG A N 1
ATOM 594 C CA . ARG A 1 80 ? -3.208 41.092 22.463 1.00 42.91 80 ARG A CA 1
ATOM 595 C C . ARG A 1 80 ? -4.390 40.584 21.626 1.00 42.91 80 ARG A C 1
ATOM 597 O O . ARG A 1 80 ? -4.159 40.023 20.553 1.00 42.91 80 ARG A O 1
ATOM 604 N N . PRO A 1 81 ? -5.651 40.791 22.048 1.00 44.91 81 PRO A N 1
ATOM 605 C CA . PRO A 1 81 ? -6.800 40.464 21.212 1.00 44.91 81 PRO A CA 1
ATOM 606 C C . PRO A 1 81 ? -6.734 41.282 19.917 1.00 44.91 81 PRO A C 1
ATOM 608 O O . PRO A 1 81 ? -6.670 42.513 19.947 1.00 44.91 81 PRO A O 1
ATOM 611 N N . ARG A 1 82 ? -6.722 40.599 18.764 1.00 45.53 82 ARG A N 1
ATOM 612 C CA . ARG A 1 82 ? -6.806 41.263 17.457 1.00 45.53 82 ARG A CA 1
ATOM 613 C C . ARG A 1 82 ? -8.157 41.987 17.359 1.00 45.53 82 ARG A C 1
ATOM 615 O O . ARG A 1 82 ? -9.181 41.364 17.649 1.00 45.53 82 ARG A O 1
ATOM 622 N N . PRO A 1 83 ? -8.199 43.262 16.935 1.00 45.56 83 PRO A N 1
ATOM 623 C CA . PRO A 1 83 ? -9.466 43.938 16.700 1.00 45.56 83 PRO A CA 1
ATOM 624 C C . PRO A 1 83 ? -10.220 43.207 15.583 1.00 45.56 83 PRO A C 1
ATOM 626 O O . PRO A 1 83 ? -9.650 42.923 14.529 1.00 45.56 83 PRO A O 1
ATOM 629 N N . LYS A 1 84 ? -11.496 42.880 15.828 1.00 48.94 84 LYS A N 1
ATOM 630 C CA . LYS A 1 84 ? -12.418 42.332 14.822 1.00 48.94 84 LYS A CA 1
ATOM 631 C C . LYS A 1 84 ? -12.440 43.279 13.618 1.00 48.94 84 LYS A C 1
ATOM 633 O O . LYS A 1 84 ? -13.035 44.351 13.687 1.00 48.94 84 LYS A O 1
ATOM 638 N N . GLN A 1 85 ? -11.770 42.898 12.533 1.00 51.44 85 GLN A N 1
ATOM 639 C CA . GLN A 1 85 ? -11.899 43.583 11.252 1.00 51.44 85 GLN A CA 1
ATOM 640 C C . GLN A 1 85 ? -13.239 43.194 10.626 1.00 51.44 85 GLN A C 1
ATOM 642 O O . GLN A 1 85 ? -13.608 42.022 10.584 1.00 51.44 85 GLN A O 1
ATOM 647 N N . ASN A 1 86 ? -13.992 44.200 10.184 1.00 56.44 86 ASN A N 1
ATOM 648 C CA . ASN A 1 86 ? -15.299 44.016 9.571 1.00 56.44 86 ASN A CA 1
ATOM 649 C C . ASN A 1 86 ? -15.142 43.367 8.186 1.00 56.44 86 ASN A C 1
ATOM 651 O O . ASN A 1 86 ? -14.681 43.979 7.227 1.00 56.44 86 ASN A O 1
ATOM 655 N N . ASP A 1 87 ? -15.575 42.114 8.114 1.00 58.50 87 ASP A N 1
ATOM 656 C CA . ASP A 1 87 ? -15.388 41.118 7.050 1.00 58.50 87 ASP A CA 1
ATOM 657 C C . ASP A 1 87 ? -16.177 41.394 5.745 1.00 58.50 87 ASP A C 1
ATOM 659 O O . ASP A 1 87 ? -16.253 40.559 4.844 1.00 58.50 87 ASP A O 1
ATOM 663 N N . ALA A 1 88 ? -16.826 42.558 5.641 1.00 57.81 88 ALA A N 1
ATOM 664 C CA . ALA A 1 88 ? -17.693 42.902 4.514 1.00 57.81 88 ALA A CA 1
ATOM 665 C C . ALA A 1 88 ? -16.898 43.323 3.264 1.00 57.81 88 ALA A C 1
ATOM 667 O O . ALA A 1 88 ? -17.273 42.971 2.149 1.00 57.81 88 ALA A O 1
ATOM 668 N N . ALA A 1 89 ? -15.766 44.015 3.433 1.00 55.25 89 ALA A N 1
ATOM 669 C CA . ALA A 1 89 ? -14.962 44.502 2.307 1.00 55.25 89 ALA A CA 1
ATOM 670 C C . ALA A 1 89 ? -14.175 43.381 1.594 1.00 55.25 89 ALA A C 1
ATOM 672 O O . ALA A 1 89 ? -14.001 43.426 0.378 1.00 55.25 89 ALA A O 1
ATOM 673 N N . GLN A 1 90 ? -13.745 42.344 2.324 1.00 58.47 90 GLN A N 1
ATOM 674 C CA . GLN A 1 90 ? -12.999 41.213 1.752 1.00 58.47 90 GLN A CA 1
ATOM 675 C C . GLN A 1 90 ? -13.904 40.225 0.997 1.00 58.47 90 GLN A C 1
ATOM 677 O O . GLN A 1 90 ? -13.485 39.641 -0.000 1.00 58.47 90 GLN A O 1
ATOM 682 N N . LYS A 1 91 ? -15.173 40.083 1.404 1.00 55.72 91 LYS A N 1
ATOM 683 C CA . LYS A 1 91 ? -16.141 39.215 0.708 1.00 55.72 91 LYS A CA 1
ATOM 684 C C . LYS A 1 91 ? -16.565 39.777 -0.651 1.00 55.72 91 LYS A C 1
ATOM 686 O O . LYS A 1 91 ? -16.759 39.010 -1.591 1.00 55.72 91 LYS A O 1
ATOM 691 N N . VAL A 1 92 ? -16.638 41.104 -0.786 1.00 65.00 92 VAL A N 1
ATOM 692 C CA . VAL A 1 92 ? -16.955 41.763 -2.066 1.00 65.00 92 VAL A CA 1
ATOM 693 C C . VAL A 1 92 ? -15.779 41.679 -3.051 1.00 65.00 92 VAL A C 1
ATOM 695 O O . VAL A 1 92 ? -16.003 41.483 -4.247 1.00 65.00 92 VAL A O 1
ATOM 698 N N . SER A 1 93 ? -14.523 41.735 -2.585 1.00 69.88 93 SER A N 1
ATOM 699 C CA . SER A 1 93 ? -13.366 41.627 -3.490 1.00 69.88 93 SER A CA 1
ATOM 700 C C . SER A 1 93 ? -13.186 40.211 -4.049 1.00 69.88 93 SER A C 1
ATOM 702 O O . SER A 1 93 ? -12.969 40.058 -5.250 1.00 69.88 93 SER A O 1
ATOM 704 N N . ALA A 1 94 ? -13.370 39.174 -3.225 1.00 71.69 94 ALA A N 1
ATOM 705 C CA . ALA A 1 94 ? -13.233 37.782 -3.656 1.00 71.69 94 ALA A CA 1
ATOM 706 C C . ALA A 1 94 ? -14.271 37.391 -4.723 1.00 71.69 94 ALA A C 1
ATOM 708 O O . ALA A 1 94 ? -13.930 36.742 -5.713 1.00 71.69 94 ALA A O 1
ATOM 709 N N . PHE A 1 95 ? -15.521 37.841 -4.566 1.00 79.69 95 PHE A N 1
ATOM 710 C CA . PHE A 1 95 ? -16.576 37.584 -5.550 1.00 79.69 95 PHE A CA 1
ATOM 711 C C . PHE A 1 95 ? -16.300 38.283 -6.891 1.00 79.69 95 PHE A C 1
ATOM 713 O O . PHE A 1 95 ? -16.469 37.687 -7.953 1.00 79.69 95 PHE A O 1
ATOM 720 N N . THR A 1 96 ? -15.801 39.522 -6.849 1.00 78.81 96 THR A N 1
ATOM 721 C CA . THR A 1 96 ? -15.489 40.304 -8.058 1.00 78.81 96 THR A CA 1
ATOM 722 C C . THR A 1 96 ? -14.327 39.690 -8.844 1.00 78.81 96 THR A C 1
ATOM 724 O O . THR A 1 96 ? -14.395 39.575 -10.068 1.00 78.81 96 THR A O 1
ATOM 727 N N . VAL A 1 97 ? -13.283 39.228 -8.146 1.00 84.06 97 VAL A N 1
ATOM 728 C CA . VAL A 1 97 ? -12.141 38.542 -8.773 1.00 84.06 97 VAL A CA 1
ATOM 729 C C . VAL A 1 97 ? -12.576 37.213 -9.395 1.00 84.06 97 VAL A C 1
ATOM 731 O O . VAL A 1 97 ? -12.206 36.923 -10.531 1.00 84.06 97 VAL A O 1
ATOM 734 N N . ALA A 1 98 ? -13.410 36.431 -8.704 1.00 84.69 98 ALA A N 1
ATOM 735 C CA . ALA A 1 98 ? -13.920 35.170 -9.239 1.00 84.69 98 ALA A CA 1
ATOM 736 C C . ALA A 1 98 ? -14.748 35.374 -10.520 1.00 84.69 98 ALA A C 1
ATOM 738 O O . ALA A 1 98 ? -14.577 34.620 -11.481 1.00 84.69 98 ALA A O 1
ATOM 739 N N . LEU A 1 99 ? -15.594 36.410 -10.565 1.00 90.06 99 LEU A N 1
ATOM 740 C CA . LEU A 1 99 ? -16.391 36.747 -11.748 1.00 90.06 99 LEU A CA 1
ATOM 741 C C . LEU A 1 99 ? -15.501 37.139 -12.941 1.00 90.06 99 LEU A C 1
ATOM 743 O O . LEU A 1 99 ? -15.723 36.671 -14.057 1.00 90.06 99 LEU A O 1
ATOM 747 N N . ALA A 1 100 ? -14.462 37.946 -12.700 1.00 91.31 100 ALA A N 1
ATOM 748 C CA . ALA A 1 100 ? -13.520 38.364 -13.738 1.00 91.31 100 ALA A CA 1
ATOM 749 C C . ALA A 1 100 ? -12.756 37.172 -14.340 1.00 91.31 100 ALA A C 1
ATOM 751 O O . ALA A 1 100 ? -12.628 37.072 -15.560 1.00 91.31 100 ALA A O 1
ATOM 752 N N . VAL A 1 101 ? -12.310 36.229 -13.504 1.00 94.38 101 VAL A N 1
ATOM 753 C CA . VAL A 1 101 ? -11.624 35.010 -13.969 1.00 94.38 101 VAL A CA 1
ATOM 754 C C . VAL A 1 101 ? -12.544 34.157 -14.846 1.00 94.38 101 VAL A C 1
ATOM 756 O O . VAL A 1 101 ? -12.124 33.699 -15.909 1.00 94.38 101 VAL A O 1
ATOM 759 N N . HIS A 1 102 ? -13.811 33.986 -14.460 1.00 90.81 102 HIS A N 1
ATOM 760 C CA . HIS A 1 102 ? -14.766 33.219 -15.265 1.00 90.81 102 HIS A CA 1
ATOM 761 C C . HIS A 1 102 ? -15.058 33.887 -16.614 1.00 90.81 102 HIS A C 1
ATOM 763 O O . HIS A 1 102 ? -15.125 33.193 -17.628 1.00 90.81 102 HIS A O 1
ATOM 769 N N . ALA A 1 103 ? -15.165 35.219 -16.659 1.00 92.31 103 ALA A N 1
ATOM 770 C CA . ALA A 1 103 ? -15.358 35.948 -17.912 1.00 92.31 103 ALA A CA 1
ATOM 771 C C . ALA A 1 103 ? -14.191 35.733 -18.894 1.00 92.31 103 ALA A C 1
ATOM 773 O O . ALA A 1 103 ? -14.420 35.505 -20.083 1.00 92.31 103 ALA A O 1
ATOM 774 N N . VAL A 1 104 ? -12.947 35.724 -18.397 1.00 93.44 104 VAL A N 1
ATOM 775 C CA . VAL A 1 104 ? -11.754 35.444 -19.217 1.00 93.44 104 VAL A CA 1
ATOM 776 C C . VAL A 1 104 ? -11.770 34.011 -19.753 1.00 93.44 104 VAL A C 1
ATOM 778 O O . VAL A 1 104 ? -11.504 33.800 -20.935 1.00 93.44 104 VAL A O 1
ATOM 781 N N . ILE A 1 105 ? -12.127 33.026 -18.925 1.00 94.06 105 ILE A N 1
ATOM 782 C CA . ILE A 1 105 ? -12.199 31.618 -19.348 1.00 94.06 105 ILE A CA 1
ATOM 783 C C . ILE A 1 105 ? -13.252 31.427 -20.449 1.00 94.06 105 ILE A C 1
ATOM 785 O O . ILE A 1 105 ? -12.967 30.788 -21.462 1.00 94.06 105 ILE A O 1
ATOM 789 N N . ILE A 1 106 ? -14.443 32.014 -20.288 1.00 94.00 106 ILE A N 1
ATOM 790 C CA . ILE A 1 106 ? -15.523 31.935 -21.286 1.00 94.00 106 ILE A CA 1
ATOM 791 C C . ILE A 1 106 ? -15.093 32.587 -22.605 1.00 94.00 106 ILE A C 1
ATOM 793 O O . ILE A 1 106 ? -15.331 32.027 -23.674 1.00 94.00 106 ILE A O 1
ATOM 797 N N . PHE A 1 107 ? -14.418 33.736 -22.540 1.00 93.50 107 PHE A N 1
ATOM 798 C CA . PHE A 1 107 ? -13.906 34.418 -23.727 1.00 93.50 107 PHE A CA 1
ATOM 799 C C . PHE A 1 107 ? -12.872 33.569 -24.484 1.00 93.50 107 PHE A C 1
ATOM 801 O O . PHE A 1 107 ? -12.962 33.428 -25.704 1.00 93.50 107 PHE A O 1
ATOM 808 N N . LEU A 1 108 ? -11.930 32.942 -23.770 1.00 90.44 108 LEU A N 1
ATOM 809 C CA . LEU A 1 108 ? -10.932 32.054 -24.375 1.00 90.44 108 LEU A CA 1
ATOM 810 C C . LEU A 1 108 ? -11.5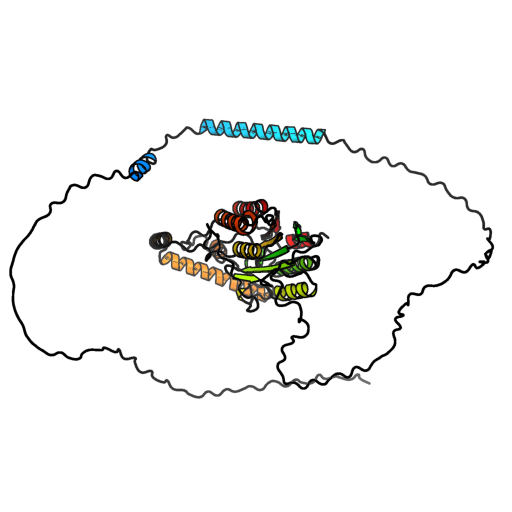73 30.815 -25.019 1.00 90.44 108 LEU A C 1
ATOM 812 O O . LEU A 1 108 ? -11.193 30.435 -26.124 1.00 90.44 108 LEU A O 1
ATOM 816 N N . LEU A 1 109 ? -12.580 30.218 -24.375 1.00 89.00 109 LEU A N 1
ATOM 817 C CA . LEU A 1 109 ? -13.357 29.111 -24.948 1.00 89.00 109 LEU A CA 1
ATOM 818 C C . LEU A 1 109 ? -14.107 29.528 -26.220 1.00 89.00 109 LEU A C 1
ATOM 820 O O . LEU A 1 109 ? -14.103 28.787 -27.202 1.00 89.00 109 LEU A O 1
ATOM 824 N N . GLY A 1 110 ? -14.696 30.727 -26.234 1.00 89.00 110 GLY A N 1
ATOM 825 C CA . GLY A 1 110 ? -15.342 31.287 -27.422 1.00 89.00 110 GLY A CA 1
ATOM 826 C C . GLY A 1 110 ? -14.379 31.442 -28.604 1.00 89.00 110 GLY A C 1
ATOM 827 O O . GLY A 1 110 ? -14.723 31.072 -29.725 1.00 89.00 110 GLY A O 1
ATOM 828 N N . LEU A 1 111 ? -13.149 31.908 -28.357 1.00 85.94 111 LEU A N 1
ATOM 829 C CA . LEU A 1 111 ? -12.115 32.017 -29.396 1.00 85.94 111 LEU A CA 1
ATOM 830 C C . LEU A 1 111 ? -11.713 30.659 -29.978 1.00 85.94 111 LEU A C 1
ATOM 832 O O . LEU A 1 111 ? -11.509 30.553 -31.187 1.00 85.94 111 LEU A O 1
ATOM 836 N N . VAL A 1 112 ? -11.635 29.614 -29.149 1.00 85.38 112 VAL A N 1
ATOM 837 C CA . VAL A 1 112 ? -11.345 28.253 -29.622 1.00 85.38 112 VAL A CA 1
ATOM 838 C C . VAL A 1 112 ? -12.460 27.752 -30.539 1.00 85.38 112 VAL A C 1
ATOM 840 O O . VAL A 1 112 ? -12.162 27.241 -31.612 1.00 85.38 112 VAL A O 1
ATOM 843 N N . ILE A 1 113 ? -13.729 27.951 -30.167 1.00 81.88 113 ILE A N 1
ATOM 844 C CA . ILE A 1 113 ? -14.878 27.515 -30.978 1.00 81.88 113 ILE A CA 1
ATOM 845 C C . ILE A 1 113 ? -14.903 28.228 -32.338 1.00 81.88 113 ILE A C 1
ATOM 847 O O . ILE A 1 113 ? -15.142 27.585 -33.355 1.00 81.88 113 ILE A O 1
ATOM 851 N N . LEU A 1 114 ? -14.602 29.530 -32.376 1.00 79.19 114 LEU A N 1
ATOM 852 C CA . LEU A 1 114 ? -14.541 30.300 -33.626 1.00 79.19 114 LEU A CA 1
ATOM 853 C C . LEU A 1 114 ? -13.351 29.919 -34.524 1.00 79.19 114 LEU A C 1
ATOM 855 O O . LEU A 1 114 ? -13.375 30.212 -35.716 1.00 79.19 114 LEU A O 1
ATOM 859 N N . SER A 1 115 ? -12.316 29.284 -33.967 1.00 73.50 115 SER A N 1
ATOM 860 C CA . SER A 1 115 ? -11.090 28.928 -34.695 1.00 73.50 115 SER A CA 1
ATOM 861 C C . SER A 1 115 ? -11.131 27.533 -35.328 1.00 73.50 115 SER A C 1
ATOM 863 O O . SER A 1 115 ? -10.192 27.169 -36.035 1.00 73.50 115 SER A O 1
ATOM 865 N N . VAL A 1 116 ? -12.180 26.736 -35.088 1.00 77.38 116 VAL A N 1
ATOM 866 C CA . VAL A 1 116 ? -12.334 25.417 -35.720 1.00 77.38 116 VAL A CA 1
ATOM 867 C C . VAL A 1 116 ? -13.087 25.580 -37.048 1.00 77.38 116 VAL A C 1
ATOM 869 O O . VAL A 1 116 ? -14.274 25.911 -37.024 1.00 77.38 116 VAL A O 1
ATOM 872 N N . PRO A 1 117 ? -12.449 25.356 -38.215 1.00 69.00 117 PRO A N 1
ATOM 873 C CA . PRO A 1 117 ? -13.155 25.377 -39.491 1.00 69.00 117 PRO A CA 1
ATOM 874 C C . PRO A 1 117 ? -14.181 24.237 -39.544 1.00 69.00 117 PRO A C 1
ATOM 876 O O . PRO A 1 117 ? -13.879 23.106 -39.153 1.00 69.00 117 PRO A O 1
ATOM 879 N N . LEU A 1 118 ? -15.393 24.526 -40.033 1.00 66.06 118 LEU A N 1
ATOM 880 C CA . LEU A 1 118 ? -16.380 23.485 -40.314 1.00 66.06 118 LEU A CA 1
ATOM 881 C C . LEU A 1 118 ? -15.815 22.551 -41.392 1.00 66.06 118 LEU A C 1
ATOM 883 O O . LEU A 1 118 ? -15.412 22.996 -42.463 1.00 66.06 118 LEU A O 1
ATOM 887 N N . ILE A 1 119 ? -15.761 21.256 -41.084 1.00 68.94 119 ILE A N 1
ATOM 888 C CA . ILE A 1 119 ? -15.400 20.216 -42.047 1.00 68.94 119 ILE A CA 1
ATOM 889 C C . ILE A 1 119 ? -16.603 20.039 -42.974 1.00 68.94 119 ILE A C 1
ATOM 891 O O . ILE A 1 119 ? -17.649 19.559 -42.531 1.00 68.94 119 ILE A O 1
ATOM 895 N N . ASP A 1 120 ? -16.462 20.422 -44.241 1.00 67.69 120 ASP A N 1
ATOM 896 C CA . ASP A 1 120 ? -17.475 20.119 -45.248 1.00 67.69 120 ASP A CA 1
ATOM 897 C C . ASP A 1 120 ? -17.595 18.593 -45.420 1.00 67.69 120 ASP A C 1
ATOM 899 O O . ASP A 1 120 ? -16.576 17.891 -45.475 1.00 67.69 120 ASP A O 1
ATOM 903 N N . PRO A 1 121 ? -18.819 18.039 -45.488 1.00 68.75 121 PRO A N 1
ATOM 904 C CA . PRO A 1 121 ? -19.006 16.610 -45.691 1.00 68.75 121 PRO A CA 1
ATOM 905 C C . PRO A 1 121 ? -18.416 16.183 -47.047 1.00 68.75 121 PRO A C 1
ATOM 907 O O . PRO A 1 121 ? -18.515 16.926 -48.027 1.00 68.75 121 PRO A O 1
ATOM 910 N N . PRO A 1 122 ? -17.816 14.982 -47.143 1.00 62.41 122 PRO A N 1
ATOM 911 C CA . PRO A 1 122 ? -17.192 14.526 -48.377 1.00 62.41 122 PRO A CA 1
ATOM 912 C C . PRO A 1 122 ? -18.235 14.403 -49.494 1.00 62.41 122 PRO A C 1
ATOM 914 O O . PRO A 1 122 ? -19.199 13.643 -49.387 1.00 62.41 122 PRO A O 1
ATOM 917 N N . ALA A 1 123 ? -18.027 15.140 -50.585 1.00 61.59 123 ALA A N 1
ATOM 918 C CA . ALA A 1 123 ? -18.819 15.000 -51.796 1.00 61.59 123 ALA A CA 1
ATOM 919 C C . ALA A 1 123 ? -18.560 13.618 -52.423 1.00 61.59 123 ALA A C 1
ATOM 921 O O . ALA A 1 123 ? -17.446 13.315 -52.855 1.00 61.59 123 ALA A O 1
ATOM 922 N N . LEU A 1 124 ? -19.597 12.776 -52.472 1.00 50.34 124 LEU A N 1
ATOM 923 C CA . LEU A 1 124 ? -19.578 11.489 -53.166 1.00 50.34 124 LEU A CA 1
ATOM 924 C C . LEU A 1 124 ? -19.450 11.731 -54.675 1.00 50.34 124 LEU A C 1
ATOM 926 O O . LEU A 1 124 ? -20.435 11.971 -55.370 1.00 50.34 124 LEU A O 1
ATOM 930 N N . THR A 1 125 ? -18.227 11.663 -55.191 1.00 48.41 125 THR A N 1
ATOM 931 C CA . THR A 1 125 ? -17.975 11.568 -56.630 1.00 48.41 125 THR A CA 1
ATOM 932 C C . THR A 1 125 ? -18.089 10.103 -57.035 1.00 48.41 125 THR A C 1
ATOM 934 O O . THR A 1 125 ? -17.200 9.289 -56.797 1.00 48.41 125 THR A O 1
ATOM 937 N N . ALA A 1 126 ? -19.234 9.742 -57.614 1.00 48.97 126 ALA A N 1
ATOM 938 C CA . ALA A 1 126 ? -19.428 8.437 -58.225 1.00 48.97 126 ALA A CA 1
ATOM 939 C C . ALA A 1 126 ? -18.566 8.344 -59.495 1.00 48.97 126 ALA A C 1
ATOM 941 O O . ALA A 1 126 ? -18.907 8.909 -60.533 1.00 48.97 126 ALA A O 1
ATOM 942 N N . VAL A 1 127 ? -17.439 7.637 -59.411 1.00 51.72 127 VAL A N 1
ATOM 943 C CA . VAL A 1 127 ? -16.688 7.206 -60.594 1.00 51.72 127 VAL A CA 1
ATOM 944 C C . VAL A 1 127 ? -17.411 5.989 -61.165 1.00 51.72 127 VAL A C 1
ATOM 946 O O . VAL A 1 127 ? -17.381 4.905 -60.587 1.00 51.72 127 VAL A O 1
ATOM 949 N N . VAL A 1 128 ? -18.108 6.183 -62.284 1.00 52.47 128 VAL A N 1
ATOM 950 C CA . VAL A 1 128 ? -18.702 5.093 -63.065 1.00 52.47 128 VAL A CA 1
ATOM 951 C C . VAL A 1 128 ? -17.565 4.351 -63.766 1.00 52.47 128 VAL A C 1
ATOM 953 O O . VAL A 1 128 ? -16.891 4.917 -64.626 1.00 52.47 128 VAL A O 1
ATOM 956 N N . ALA A 1 129 ? -17.331 3.097 -63.380 1.00 48.53 129 ALA A N 1
ATOM 957 C CA . ALA A 1 129 ? -16.423 2.205 -64.094 1.00 48.53 129 ALA A CA 1
ATOM 958 C C . ALA A 1 129 ? -17.016 1.856 -65.478 1.00 48.53 129 ALA A C 1
ATOM 960 O O . ALA A 1 129 ? -18.214 1.565 -65.556 1.00 48.53 129 ALA A O 1
ATOM 961 N N . PRO A 1 130 ? -16.226 1.883 -66.567 1.00 49.97 130 PRO A N 1
ATOM 962 C CA . PRO A 1 130 ? -16.706 1.458 -67.871 1.00 49.97 130 PRO A CA 1
ATOM 963 C C . PRO A 1 130 ? -16.863 -0.066 -67.925 1.00 49.97 130 PRO A C 1
ATOM 965 O O . PRO A 1 130 ? -16.063 -0.819 -67.378 1.00 49.97 130 PRO A O 1
ATOM 968 N N . VAL A 1 131 ? -17.940 -0.484 -68.586 1.00 51.31 131 VAL A N 1
ATOM 969 C CA . VAL A 1 131 ? -18.320 -1.870 -68.872 1.00 51.31 131 VAL A CA 1
ATOM 970 C C . VAL A 1 131 ? -17.346 -2.475 -69.887 1.00 51.31 131 VAL A C 1
ATOM 972 O O . VAL A 1 131 ? -17.185 -1.921 -70.974 1.00 51.31 131 VAL A O 1
ATOM 975 N N . ASP A 1 132 ? -16.744 -3.620 -69.556 1.00 45.69 132 ASP A N 1
ATOM 976 C CA . ASP A 1 132 ? -15.959 -4.425 -70.500 1.00 45.69 132 ASP A CA 1
ATOM 977 C C . ASP A 1 132 ? -16.876 -5.115 -71.528 1.00 45.69 132 ASP A C 1
ATOM 979 O O . ASP A 1 132 ? -17.829 -5.801 -71.135 1.00 45.69 132 ASP A O 1
ATOM 983 N N . PRO A 1 133 ? -16.593 -5.015 -72.839 1.00 51.44 133 PRO A N 1
ATOM 984 C CA . PRO A 1 133 ? -17.139 -5.936 -73.818 1.00 51.44 133 PRO A CA 1
ATOM 985 C C . PRO A 1 133 ? -16.307 -7.226 -73.852 1.00 51.44 133 PRO A C 1
ATOM 987 O O . PRO A 1 133 ? -15.081 -7.218 -73.935 1.00 51.44 133 PRO A O 1
ATOM 990 N N . THR A 1 134 ? -17.004 -8.355 -73.816 1.00 48.69 134 THR A N 1
ATOM 991 C CA . THR A 1 134 ? -16.468 -9.679 -74.143 1.00 48.69 134 THR A CA 1
ATOM 992 C C . THR A 1 134 ? -15.973 -9.721 -75.595 1.00 48.69 134 THR A C 1
ATOM 994 O O . THR A 1 134 ? -16.614 -9.116 -76.451 1.00 48.69 134 THR A O 1
ATOM 997 N N . ILE A 1 135 ? -14.872 -10.446 -75.871 1.00 51.38 135 ILE A N 1
ATOM 998 C CA . ILE A 1 135 ? -14.723 -11.460 -76.949 1.00 51.38 135 ILE A CA 1
ATOM 999 C C . ILE A 1 135 ? -13.275 -12.022 -77.039 1.00 51.38 135 ILE A C 1
ATOM 1001 O O . ILE A 1 135 ? -12.304 -11.282 -77.131 1.00 51.38 135 ILE A O 1
ATOM 1005 N N . GLU A 1 136 ? -13.235 -13.363 -77.031 1.00 46.59 136 GLU A N 1
ATOM 1006 C CA . GLU A 1 136 ? -12.370 -14.383 -77.673 1.00 46.59 136 GLU A CA 1
ATOM 1007 C C . GLU A 1 136 ? -10.838 -14.522 -77.515 1.00 46.59 136 GLU A C 1
ATOM 1009 O O . GLU A 1 136 ? -10.048 -13.599 -77.378 1.00 46.59 136 GLU A O 1
ATOM 1014 N N . VAL A 1 137 ? -10.483 -15.813 -77.545 1.00 54.78 137 VAL A N 1
ATOM 1015 C CA . VAL A 1 137 ? -9.238 -16.523 -77.236 1.00 54.78 137 VAL A CA 1
ATOM 1016 C C . VAL A 1 137 ? -8.206 -16.435 -78.368 1.00 54.78 137 VAL A C 1
ATOM 1018 O O . VAL A 1 137 ? -8.536 -16.736 -79.511 1.00 54.78 137 VAL A O 1
ATOM 1021 N N . GLU A 1 138 ? -6.927 -16.222 -78.033 1.00 44.66 138 GLU A N 1
ATOM 1022 C CA . GLU A 1 138 ? -5.796 -16.591 -78.899 1.00 44.66 138 GLU A CA 1
ATOM 1023 C C . GLU A 1 138 ? -4.670 -17.261 -78.084 1.00 44.66 138 GLU A C 1
ATOM 1025 O O . GLU A 1 138 ? -4.250 -16.787 -77.027 1.00 44.66 138 GLU A O 1
ATOM 1030 N N . SER A 1 139 ? -4.223 -18.430 -78.546 1.00 51.81 139 SER A N 1
ATOM 1031 C CA . SER A 1 139 ? -3.260 -19.313 -77.880 1.00 51.81 139 SER A CA 1
ATOM 1032 C C . SER A 1 139 ? -1.808 -18.878 -78.102 1.00 51.81 139 SER A C 1
ATOM 1034 O O . SER A 1 139 ? -1.355 -18.828 -79.246 1.00 51.81 139 SER A O 1
ATOM 1036 N N . VAL A 1 140 ? -1.032 -18.681 -77.031 1.00 44.84 140 VAL A N 1
ATOM 1037 C CA . VAL A 1 140 ? 0.411 -18.392 -77.127 1.00 44.84 140 VAL A CA 1
ATOM 1038 C C . VAL A 1 140 ? 1.238 -19.670 -76.946 1.00 44.84 140 VAL A C 1
ATOM 1040 O O . VAL A 1 140 ? 1.166 -20.343 -75.917 1.00 44.84 140 VAL A O 1
ATOM 1043 N N . GLN A 1 141 ? 2.039 -19.995 -77.964 1.00 43.66 141 GLN A N 1
ATOM 1044 C CA . GLN A 1 141 ? 3.015 -21.087 -77.965 1.00 43.66 141 GLN A CA 1
ATOM 1045 C C . GLN A 1 141 ? 4.238 -20.762 -77.090 1.00 43.66 141 GLN A C 1
ATOM 1047 O O . GLN A 1 141 ? 4.776 -19.657 -77.122 1.00 43.66 141 GLN A O 1
ATOM 1052 N N . LEU A 1 142 ? 4.718 -21.761 -76.346 1.00 46.94 142 LEU A N 1
ATOM 1053 C CA . LEU A 1 142 ? 5.935 -21.695 -75.534 1.00 46.94 142 LEU A CA 1
ATOM 1054 C C . LEU A 1 142 ? 7.193 -21.795 -76.413 1.00 46.94 142 LEU A C 1
ATOM 1056 O O . LEU A 1 142 ? 7.456 -22.842 -77.006 1.00 46.94 142 LEU A O 1
ATOM 1060 N N . GLN A 1 143 ? 8.017 -20.744 -76.428 1.00 41.78 143 GLN A N 1
ATOM 1061 C CA . GLN A 1 143 ? 9.348 -20.768 -77.039 1.00 41.78 143 GLN A CA 1
ATOM 1062 C C . GLN A 1 143 ? 10.431 -21.015 -75.974 1.00 41.78 143 GLN A C 1
ATOM 1064 O O . GLN A 1 143 ? 10.615 -20.253 -75.027 1.00 41.78 143 GLN A O 1
ATOM 1069 N N . LYS A 1 144 ? 11.149 -22.129 -76.136 1.00 45.56 144 LYS A N 1
ATOM 1070 C CA . LYS A 1 144 ? 12.243 -22.609 -75.284 1.00 45.56 144 LYS A CA 1
ATOM 1071 C C . LYS A 1 144 ? 13.527 -21.829 -75.591 1.00 45.56 144 LYS A C 1
ATOM 1073 O O . LYS A 1 144 ? 14.093 -21.999 -76.666 1.00 45.56 144 LYS A O 1
ATOM 1078 N N . VAL A 1 145 ? 14.015 -21.018 -74.649 1.00 44.78 145 VAL A N 1
ATOM 1079 C CA . VAL A 1 145 ? 15.312 -20.327 -74.781 1.00 44.78 145 VAL A CA 1
ATOM 1080 C C . VAL A 1 145 ? 16.434 -21.182 -74.187 1.00 44.78 145 VAL A C 1
ATOM 1082 O O . VAL A 1 145 ? 16.438 -21.534 -73.008 1.00 44.78 145 VAL A O 1
ATOM 1085 N N . GLN A 1 146 ? 17.382 -21.527 -75.054 1.00 41.56 146 GLN A N 1
ATOM 1086 C CA . GLN A 1 146 ? 18.587 -22.312 -74.809 1.00 41.56 146 GLN A CA 1
ATOM 1087 C C . GLN A 1 146 ? 19.663 -21.433 -74.148 1.00 41.56 146 GLN A C 1
ATOM 1089 O O . GLN A 1 146 ? 20.028 -20.388 -74.682 1.00 41.56 146 GLN A O 1
ATOM 1094 N N . ARG A 1 147 ? 20.173 -21.838 -72.977 1.00 36.31 147 ARG A N 1
ATOM 1095 C CA . ARG A 1 147 ? 21.297 -21.162 -72.305 1.00 36.31 147 ARG A CA 1
ATOM 1096 C C . ARG A 1 147 ? 22.624 -21.686 -72.848 1.00 36.31 147 ARG A C 1
ATOM 1098 O O . ARG A 1 147 ? 22.860 -22.891 -72.825 1.00 36.31 147 ARG A O 1
ATOM 1105 N N . VAL A 1 148 ? 23.488 -20.771 -73.282 1.00 39.56 148 VAL A N 1
ATOM 1106 C CA . VAL A 1 148 ? 24.895 -21.044 -73.603 1.00 39.56 148 VAL A CA 1
ATOM 1107 C C . VAL A 1 148 ? 25.745 -20.737 -72.370 1.00 39.56 148 VAL A C 1
ATOM 1109 O O . VAL A 1 148 ? 25.547 -19.733 -71.690 1.00 39.56 148 VAL A O 1
ATOM 1112 N N . SER A 1 149 ? 26.656 -21.654 -72.067 1.00 42.25 149 SER A N 1
ATOM 1113 C CA . SER A 1 149 ? 27.587 -21.645 -70.942 1.00 42.25 149 SER A CA 1
ATOM 1114 C C . SER A 1 149 ? 28.764 -20.692 -71.152 1.00 42.25 149 SER A C 1
ATOM 1116 O O . SER A 1 149 ? 29.409 -20.756 -72.195 1.00 42.25 149 SER A O 1
ATOM 1118 N N . HIS A 1 150 ? 29.150 -19.956 -70.108 1.00 37.22 150 HIS A N 1
ATOM 1119 C CA . HIS A 1 150 ? 30.551 -19.601 -69.882 1.00 37.22 150 HIS A CA 1
ATOM 1120 C C . HIS A 1 150 ? 30.927 -19.843 -68.420 1.00 37.22 150 HIS A C 1
ATOM 1122 O O . HIS A 1 150 ? 30.197 -19.489 -67.496 1.00 37.22 150 HIS A O 1
ATOM 1128 N N . ALA A 1 151 ? 32.061 -20.518 -68.251 1.00 42.06 151 ALA A N 1
ATOM 1129 C CA . ALA A 1 151 ? 32.644 -20.914 -66.984 1.00 42.06 151 ALA A CA 1
ATOM 1130 C C . ALA A 1 151 ? 33.290 -19.724 -66.264 1.00 42.06 151 ALA A C 1
ATOM 1132 O O . ALA A 1 151 ? 33.937 -18.884 -66.887 1.00 42.06 151 ALA A O 1
ATOM 1133 N N . SER A 1 152 ? 33.191 -19.708 -64.937 1.00 38.81 152 SER A N 1
ATOM 1134 C CA . SER A 1 152 ? 34.169 -19.077 -64.051 1.00 38.81 152 SER A CA 1
ATOM 1135 C C . SER A 1 152 ? 34.170 -19.813 -62.714 1.00 38.81 152 SER A C 1
ATOM 1137 O O . SER A 1 152 ? 33.147 -20.287 -62.226 1.00 38.81 152 SER A O 1
ATOM 1139 N N . SER A 1 153 ? 35.378 -20.002 -62.213 1.00 37.47 153 SER A N 1
ATOM 1140 C CA . SER A 1 153 ? 35.829 -20.972 -61.226 1.00 37.47 153 SER A CA 1
ATOM 1141 C C . SER A 1 153 ? 35.520 -20.619 -59.767 1.00 37.47 153 SER A C 1
ATOM 1143 O O . SER A 1 153 ? 35.705 -19.484 -59.350 1.00 37.47 153 SER A O 1
ATOM 1145 N N . ALA A 1 154 ? 35.169 -21.666 -59.015 1.00 36.00 154 ALA A N 1
ATOM 1146 C CA . ALA A 1 154 ? 35.563 -21.994 -57.640 1.00 36.00 154 ALA A CA 1
ATOM 1147 C C . ALA A 1 154 ? 35.569 -20.907 -56.540 1.00 36.00 154 ALA A C 1
ATOM 1149 O O . ALA A 1 154 ? 36.455 -20.064 -56.460 1.00 36.00 154 ALA A O 1
ATOM 1150 N N . SER A 1 155 ? 34.716 -21.103 -55.532 1.00 39.41 155 SER A N 1
ATOM 1151 C CA . SER A 1 155 ? 35.170 -21.397 -54.159 1.00 39.41 155 SER A CA 1
ATOM 1152 C C . SER A 1 155 ? 33.992 -21.871 -53.300 1.00 39.41 155 SER A C 1
ATOM 1154 O O . SER A 1 155 ? 32.877 -21.362 -53.384 1.00 39.41 155 SER A O 1
ATOM 1156 N N . ALA A 1 156 ? 34.238 -22.942 -52.551 1.00 40.78 156 ALA A N 1
ATOM 1157 C CA . ALA A 1 156 ? 33.254 -23.731 -51.828 1.00 40.78 156 ALA A CA 1
ATOM 1158 C C . ALA A 1 156 ? 32.907 -23.129 -50.457 1.00 40.78 156 ALA A C 1
ATOM 1160 O O . ALA A 1 156 ? 33.788 -22.675 -49.733 1.00 40.78 156 ALA A O 1
ATOM 1161 N N . THR A 1 157 ? 31.639 -23.236 -50.058 1.00 41.94 157 THR A N 1
ATOM 1162 C CA . THR A 1 157 ? 31.222 -23.246 -48.647 1.00 41.94 157 THR A CA 1
ATOM 1163 C C . THR A 1 157 ? 30.348 -24.485 -48.417 1.00 41.94 157 THR A C 1
ATOM 1165 O O . THR A 1 157 ? 29.446 -24.737 -49.218 1.00 41.94 157 THR A O 1
ATOM 1168 N N . PRO A 1 158 ? 30.619 -25.317 -47.393 1.00 49.12 158 PRO A N 1
ATOM 1169 C CA . PRO A 1 158 ? 29.854 -26.537 -47.177 1.00 49.12 158 PRO A CA 1
ATOM 1170 C C . PRO A 1 158 ? 28.507 -26.230 -46.513 1.00 49.12 158 PRO A C 1
ATOM 1172 O O . PRO A 1 158 ? 28.433 -25.624 -45.445 1.00 49.12 158 PRO A O 1
ATOM 1175 N N . THR A 1 159 ? 27.436 -26.694 -47.148 1.00 36.41 159 THR A N 1
ATOM 1176 C CA . THR A 1 159 ? 26.091 -26.791 -46.577 1.00 36.41 159 THR A CA 1
ATOM 1177 C C . THR A 1 159 ? 26.037 -28.011 -45.654 1.00 36.41 159 THR A C 1
ATOM 1179 O O . THR A 1 159 ? 26.235 -29.132 -46.116 1.00 36.41 159 THR A O 1
ATOM 1182 N N . PHE A 1 160 ? 25.754 -27.824 -44.362 1.00 38.88 160 PHE A N 1
ATOM 1183 C CA . PHE A 1 160 ? 25.363 -28.936 -43.492 1.00 38.88 160 PHE A CA 1
ATOM 1184 C C . PHE A 1 160 ? 23.880 -29.249 -43.714 1.00 38.88 160 PHE A C 1
ATOM 1186 O O . PHE A 1 160 ? 22.995 -28.480 -43.347 1.00 38.88 160 PHE A O 1
ATOM 1193 N N . THR A 1 161 ? 23.621 -30.390 -44.344 1.00 38.22 161 THR A N 1
ATOM 1194 C CA . THR A 1 161 ? 22.311 -31.035 -44.457 1.00 38.22 161 THR A CA 1
ATOM 1195 C C . THR A 1 161 ? 21.901 -31.651 -43.121 1.00 38.22 161 THR A C 1
ATOM 1197 O O . THR A 1 161 ? 22.607 -32.511 -42.597 1.00 38.22 161 THR A O 1
ATOM 1200 N N . ILE A 1 162 ? 20.738 -31.263 -42.593 1.00 40.19 162 ILE A N 1
ATOM 1201 C CA . ILE A 1 162 ? 20.059 -31.988 -41.513 1.00 40.19 162 ILE A CA 1
ATOM 1202 C C . ILE A 1 162 ? 19.146 -33.026 -42.164 1.00 40.19 162 ILE A C 1
ATOM 1204 O O . ILE A 1 162 ? 18.105 -32.689 -42.723 1.00 40.19 162 ILE A O 1
ATOM 1208 N N . THR A 1 163 ? 19.539 -34.293 -42.091 1.00 39.44 163 THR A N 1
ATOM 1209 C CA . THR A 1 163 ? 18.666 -35.440 -42.358 1.00 39.44 163 THR A CA 1
ATOM 1210 C C . THR A 1 163 ? 18.251 -36.048 -41.027 1.00 39.44 163 THR A C 1
ATOM 1212 O O . THR A 1 163 ? 19.073 -36.610 -40.305 1.00 39.44 163 THR A O 1
ATOM 1215 N N . SER A 1 164 ? 16.968 -35.932 -40.699 1.00 42.97 164 SER A N 1
ATOM 1216 C CA . SER A 1 164 ? 16.324 -36.712 -39.648 1.00 42.97 164 SER A CA 1
ATOM 1217 C C . SER A 1 164 ? 16.189 -38.161 -40.111 1.00 42.97 164 SER A C 1
ATOM 1219 O O . SER A 1 164 ? 15.563 -38.390 -41.143 1.00 42.97 164 SER A O 1
ATOM 1221 N N . ASN A 1 165 ? 16.782 -39.102 -39.370 1.00 41.44 165 ASN A N 1
ATOM 1222 C CA . ASN A 1 165 ? 16.261 -40.450 -39.104 1.00 41.44 165 ASN A CA 1
ATOM 1223 C C . ASN A 1 165 ? 17.287 -41.262 -38.301 1.00 41.44 165 ASN A C 1
ATOM 1225 O O . ASN A 1 165 ? 18.231 -41.799 -38.869 1.00 41.44 165 ASN A O 1
ATOM 1229 N N . ALA A 1 166 ? 17.062 -41.387 -36.993 1.00 39.09 166 ALA A N 1
ATOM 1230 C CA . ALA A 1 166 ? 17.436 -42.566 -36.213 1.00 39.09 166 ALA A CA 1
ATOM 1231 C C . ALA A 1 166 ? 16.725 -42.520 -34.852 1.00 39.09 166 ALA A C 1
ATOM 1233 O O . ALA A 1 166 ? 17.000 -41.658 -34.019 1.00 39.09 166 ALA A O 1
ATOM 1234 N N . LEU A 1 167 ? 15.802 -43.460 -34.643 1.00 43.47 167 LEU A N 1
ATOM 1235 C CA . LEU A 1 167 ? 15.326 -43.856 -33.322 1.00 43.47 167 LEU A CA 1
ATOM 1236 C C . LEU A 1 167 ? 16.521 -44.450 -32.568 1.00 43.47 167 LEU A C 1
ATOM 1238 O O . LEU A 1 167 ? 17.061 -45.471 -32.989 1.00 43.47 167 LEU A O 1
ATOM 1242 N N . SER A 1 168 ? 16.941 -43.810 -31.479 1.00 34.62 168 SER A N 1
ATOM 1243 C CA . SER A 1 168 ? 17.906 -44.388 -30.547 1.00 34.62 168 SER A CA 1
ATOM 1244 C C . SER A 1 168 ? 17.185 -44.767 -29.260 1.00 34.62 168 SER A C 1
ATOM 1246 O O . SER A 1 168 ? 16.536 -43.926 -28.635 1.00 34.62 168 SER A O 1
ATOM 1248 N N . ASN A 1 169 ? 17.290 -46.045 -28.893 1.00 41.47 169 ASN A N 1
ATOM 1249 C CA . ASN A 1 169 ? 16.890 -46.578 -27.596 1.00 41.47 169 ASN A CA 1
ATOM 1250 C C . ASN A 1 169 ? 17.673 -45.847 -26.500 1.00 41.47 169 ASN A C 1
ATOM 1252 O O . ASN A 1 169 ? 18.856 -46.112 -26.286 1.00 41.47 169 ASN A O 1
ATOM 1256 N N . VAL A 1 170 ? 17.005 -44.946 -25.786 1.00 36.28 170 VAL A N 1
ATOM 1257 C CA . VAL A 1 170 ? 17.530 -44.393 -24.539 1.00 36.28 170 VAL A CA 1
ATOM 1258 C C . VAL A 1 170 ? 17.227 -45.404 -23.439 1.00 36.28 170 VAL A C 1
ATOM 1260 O O . VAL A 1 170 ? 16.077 -45.584 -23.046 1.00 36.28 170 VAL A O 1
ATOM 1263 N N . ALA A 1 171 ? 18.266 -46.091 -22.968 1.00 39.69 171 ALA A N 1
ATOM 1264 C CA . ALA A 1 171 ? 18.202 -46.848 -21.729 1.00 39.69 171 ALA A CA 1
ATOM 1265 C C . ALA A 1 171 ? 17.930 -45.864 -20.582 1.00 39.69 171 ALA A C 1
ATOM 1267 O O . ALA A 1 171 ? 18.727 -44.963 -20.322 1.00 39.69 171 ALA A O 1
ATOM 1268 N N . ILE A 1 172 ? 16.776 -46.015 -19.936 1.00 40.66 172 ILE A N 1
ATOM 1269 C CA . ILE A 1 172 ? 16.422 -45.273 -18.728 1.00 40.66 172 ILE A CA 1
ATOM 1270 C C . ILE A 1 172 ? 17.254 -45.877 -17.588 1.00 40.66 172 ILE A C 1
ATOM 1272 O O . ILE A 1 172 ? 17.137 -47.083 -17.361 1.00 40.66 172 ILE A O 1
ATOM 1276 N N . PRO A 1 173 ? 18.106 -45.110 -16.885 1.00 35.41 173 PRO A N 1
ATOM 1277 C CA . PRO A 1 173 ? 18.743 -45.616 -15.680 1.00 35.41 173 PRO A CA 1
ATOM 1278 C C . PRO A 1 173 ? 17.688 -45.783 -14.579 1.00 35.41 173 PRO A C 1
ATOM 1280 O O . PRO A 1 173 ? 16.883 -44.884 -14.329 1.00 35.41 173 PRO A O 1
ATOM 1283 N N . ASP A 1 174 ? 17.695 -46.957 -13.954 1.00 34.88 174 ASP A N 1
ATOM 1284 C CA . ASP A 1 174 ? 16.871 -47.292 -12.797 1.00 34.88 174 ASP A CA 1
ATOM 1285 C C . ASP A 1 174 ? 17.389 -46.517 -11.574 1.00 34.88 174 ASP A C 1
ATOM 1287 O O . ASP A 1 174 ? 18.585 -46.546 -11.270 1.00 34.88 174 ASP A O 1
ATOM 1291 N N . PHE A 1 175 ? 16.514 -45.763 -10.906 1.00 37.50 175 PHE A N 1
ATOM 1292 C CA . PHE A 1 175 ? 16.895 -44.931 -9.764 1.00 37.50 175 PHE A CA 1
ATOM 1293 C C . PHE A 1 175 ? 16.620 -45.677 -8.464 1.00 37.50 175 PHE A C 1
ATOM 1295 O O . PHE A 1 175 ? 15.499 -45.665 -7.947 1.00 37.50 175 PHE A O 1
ATOM 1302 N N . ASP A 1 176 ? 17.674 -46.262 -7.901 1.00 30.84 176 ASP A N 1
ATOM 1303 C CA . ASP A 1 176 ? 17.652 -46.748 -6.528 1.00 30.84 176 ASP A CA 1
ATOM 1304 C C . ASP A 1 176 ? 17.586 -45.549 -5.563 1.00 30.84 176 ASP A C 1
ATOM 1306 O O . ASP A 1 176 ? 18.451 -44.664 -5.531 1.00 30.84 176 ASP A O 1
ATOM 1310 N N . ARG A 1 177 ? 16.486 -45.462 -4.811 1.00 47.72 177 ARG A N 1
ATOM 1311 C CA . ARG A 1 177 ? 16.216 -44.368 -3.874 1.00 47.72 177 ARG A CA 1
ATOM 1312 C C . ARG A 1 177 ? 17.059 -44.565 -2.623 1.00 47.72 177 ARG A C 1
ATOM 1314 O O . ARG A 1 177 ? 16.637 -45.298 -1.733 1.00 47.72 177 ARG A O 1
ATOM 1321 N N . LYS A 1 178 ? 18.171 -43.829 -2.520 1.00 39.50 178 LYS A N 1
ATOM 1322 C CA . LYS A 1 178 ? 18.735 -43.286 -1.264 1.00 39.50 178 LYS A CA 1
ATOM 1323 C C . LYS A 1 178 ? 19.997 -42.459 -1.541 1.00 39.50 178 LYS A C 1
ATOM 1325 O O . LYS A 1 178 ? 21.098 -42.986 -1.521 1.00 39.50 178 LYS A O 1
ATOM 1330 N N . ALA A 1 179 ? 19.826 -41.155 -1.741 1.00 31.81 179 ALA A N 1
ATOM 1331 C CA . ALA A 1 179 ? 20.801 -40.123 -1.374 1.00 31.81 179 ALA A CA 1
ATOM 1332 C C . ALA A 1 179 ? 20.171 -38.740 -1.589 1.00 31.81 179 ALA A C 1
ATOM 1334 O O . ALA A 1 179 ? 19.600 -38.462 -2.641 1.00 31.81 179 ALA A O 1
ATOM 1335 N N . SER A 1 180 ? 20.263 -37.879 -0.579 1.00 44.41 180 SER A N 1
ATOM 1336 C CA . SER A 1 180 ? 20.010 -36.443 -0.677 1.00 44.41 180 SER A CA 1
ATOM 1337 C C . SER A 1 180 ? 20.929 -35.832 -1.736 1.00 44.41 180 SER A C 1
ATOM 1339 O O . SER A 1 180 ? 22.148 -35.875 -1.563 1.00 44.41 180 SER A O 1
ATOM 1341 N N . LEU A 1 181 ? 20.366 -35.272 -2.809 1.00 31.50 181 LEU A N 1
ATOM 1342 C CA . LEU A 1 181 ? 21.143 -34.591 -3.840 1.00 31.50 181 LEU A CA 1
ATOM 1343 C C . LEU A 1 181 ? 20.649 -33.156 -4.034 1.00 31.50 181 LEU A C 1
ATOM 1345 O O . LEU A 1 181 ? 19.566 -32.903 -4.558 1.00 31.50 181 LEU A O 1
ATOM 1349 N N . ASP A 1 182 ? 21.500 -32.247 -3.576 1.00 37.50 182 ASP A N 1
ATOM 1350 C CA . ASP A 1 182 ? 21.649 -30.873 -4.027 1.00 37.50 182 ASP A CA 1
ATOM 1351 C C . ASP A 1 182 ? 21.886 -30.874 -5.548 1.00 37.50 182 ASP A C 1
ATOM 1353 O O . ASP A 1 182 ? 22.905 -31.370 -6.038 1.00 37.50 182 ASP A O 1
ATOM 1357 N N . VAL A 1 183 ? 20.910 -30.391 -6.320 1.00 34.28 183 VAL A N 1
ATOM 1358 C CA . VAL A 1 183 ? 21.031 -30.255 -7.777 1.00 34.28 183 VAL A CA 1
ATOM 1359 C C . VAL A 1 183 ? 21.626 -28.884 -8.077 1.00 34.28 183 VAL A C 1
ATOM 1361 O O . VAL A 1 183 ? 20.947 -27.955 -8.505 1.00 34.28 183 VAL A O 1
ATOM 1364 N N . THR A 1 184 ? 22.939 -28.784 -7.883 1.00 39.16 184 THR A N 1
ATOM 1365 C CA . THR A 1 184 ? 23.787 -27.794 -8.550 1.00 39.16 184 THR A CA 1
ATOM 1366 C C . THR A 1 184 ? 24.360 -28.444 -9.805 1.00 39.16 184 THR A C 1
ATOM 1368 O O . THR A 1 184 ? 25.450 -29.006 -9.793 1.00 39.16 184 THR A O 1
ATOM 1371 N N . ILE A 1 185 ? 23.619 -28.395 -10.914 1.00 35.41 185 ILE A N 1
ATOM 1372 C CA . ILE A 1 185 ? 24.156 -28.730 -12.240 1.00 35.41 185 ILE A CA 1
ATOM 1373 C C . ILE A 1 185 ? 23.725 -27.623 -13.205 1.00 35.41 185 ILE A C 1
ATOM 1375 O O . ILE A 1 185 ? 22.596 -27.607 -13.687 1.00 35.41 185 ILE A O 1
ATOM 1379 N N . GLY A 1 186 ? 24.640 -26.672 -13.448 1.00 31.41 186 GLY A N 1
ATOM 1380 C CA . GLY A 1 186 ? 24.523 -25.672 -14.519 1.00 31.41 186 GLY A CA 1
ATOM 1381 C C . GLY A 1 186 ? 24.753 -24.195 -14.164 1.00 31.41 186 GLY A C 1
ATOM 1382 O O . GLY A 1 186 ? 24.560 -23.355 -15.034 1.00 31.41 186 GLY A O 1
ATOM 1383 N N . MET A 1 187 ? 25.172 -23.845 -12.940 1.00 38.47 187 MET A N 1
ATOM 1384 C CA . MET A 1 187 ? 25.452 -22.449 -12.526 1.00 38.47 187 MET A CA 1
ATOM 1385 C C . MET A 1 187 ? 26.942 -22.143 -12.296 1.00 38.47 187 MET A C 1
ATOM 1387 O O . MET A 1 187 ? 27.301 -21.219 -11.567 1.00 38.47 187 MET A O 1
ATOM 1391 N N . GLN A 1 188 ? 27.840 -22.879 -12.948 1.00 36.06 188 GLN A N 1
ATOM 1392 C CA . GLN A 1 188 ? 29.272 -22.599 -12.875 1.00 36.06 188 GLN A CA 1
ATOM 1393 C C . GLN A 1 188 ? 29.637 -21.518 -13.906 1.00 36.06 188 GLN A C 1
ATOM 1395 O O . GLN A 1 188 ? 30.045 -21.808 -15.026 1.00 36.06 188 GLN A O 1
ATOM 1400 N N . GLY A 1 189 ? 29.399 -20.256 -13.536 1.00 34.44 189 GLY A N 1
ATOM 1401 C CA . GLY A 1 189 ? 29.797 -19.089 -14.334 1.00 34.44 189 GLY A CA 1
ATOM 1402 C C . GLY A 1 189 ? 29.138 -17.752 -13.973 1.00 34.44 189 GLY A C 1
ATOM 1403 O O . GLY A 1 189 ? 29.589 -16.724 -14.459 1.00 34.44 189 GLY A O 1
ATOM 1404 N N . PHE A 1 190 ? 28.104 -17.728 -13.124 1.00 37.28 190 PHE A N 1
ATOM 1405 C CA . PHE A 1 190 ? 27.311 -16.507 -12.871 1.00 37.28 190 PHE A CA 1
ATOM 1406 C C . PHE A 1 190 ? 27.072 -16.186 -11.386 1.00 37.28 190 PHE A C 1
ATOM 1408 O O . PHE A 1 190 ? 26.123 -15.490 -11.037 1.00 37.28 190 PHE A O 1
ATOM 1415 N N . GLY A 1 191 ? 27.934 -16.670 -10.493 1.00 39.47 191 GLY A N 1
ATOM 1416 C CA . GLY A 1 191 ? 27.789 -16.463 -9.051 1.00 39.47 191 GLY A CA 1
ATOM 1417 C C . GLY A 1 191 ? 29.125 -16.190 -8.382 1.00 39.47 191 GLY A C 1
ATOM 1418 O O . GLY A 1 191 ? 29.715 -17.116 -7.849 1.00 39.47 191 GLY A O 1
ATOM 1419 N N . ALA A 1 192 ? 29.600 -14.943 -8.463 1.00 35.00 192 ALA A N 1
ATOM 1420 C CA . ALA A 1 192 ? 30.544 -14.320 -7.517 1.00 35.00 192 ALA A CA 1
ATOM 1421 C C . ALA A 1 192 ? 30.935 -12.881 -7.919 1.00 35.00 192 ALA A C 1
ATOM 1423 O O . ALA A 1 192 ? 31.401 -12.148 -7.056 1.00 35.00 192 ALA A O 1
ATOM 1424 N N . ASP A 1 193 ? 30.715 -12.453 -9.175 1.00 32.59 193 ASP A N 1
ATOM 1425 C CA . ASP A 1 193 ? 31.280 -11.180 -9.681 1.00 32.59 193 ASP A CA 1
ATOM 1426 C C . ASP A 1 193 ? 30.276 -10.202 -10.341 1.00 32.59 193 ASP A C 1
ATOM 1428 O O . ASP A 1 193 ? 30.643 -9.174 -10.898 1.00 32.59 193 ASP A O 1
ATOM 1432 N N . MET A 1 194 ? 28.962 -10.431 -10.217 1.00 38.09 194 MET A N 1
ATOM 1433 C CA . MET A 1 194 ? 27.930 -9.445 -10.622 1.00 38.09 194 MET A CA 1
ATOM 1434 C C . MET A 1 194 ? 27.700 -8.363 -9.541 1.00 38.09 194 MET A C 1
ATOM 1436 O O . MET A 1 194 ? 26.575 -7.944 -9.263 1.00 38.09 194 MET A O 1
ATOM 1440 N N . GLY A 1 195 ? 28.781 -7.942 -8.880 1.00 37.53 195 GLY A N 1
ATOM 1441 C CA . GLY A 1 195 ? 28.844 -6.718 -8.075 1.00 37.53 195 GLY A CA 1
ATOM 1442 C C . GLY A 1 195 ? 29.263 -5.491 -8.893 1.00 37.53 195 GLY A C 1
ATOM 1443 O O . GLY A 1 195 ? 29.158 -4.370 -8.401 1.00 37.53 195 GLY A O 1
ATOM 1444 N N . LEU A 1 196 ? 29.698 -5.699 -10.139 1.00 33.34 196 LEU A N 1
ATOM 1445 C CA . LEU A 1 196 ? 30.032 -4.656 -11.103 1.00 33.34 196 LEU A CA 1
ATOM 1446 C C . LEU A 1 196 ? 28.857 -4.471 -12.073 1.00 33.34 196 LEU A C 1
ATOM 1448 O O . LEU A 1 196 ? 28.268 -5.441 -12.545 1.00 33.34 196 LEU A O 1
ATOM 1452 N N . GLY A 1 197 ? 28.471 -3.212 -12.281 1.00 39.69 197 GLY A N 1
ATOM 1453 C CA . GLY A 1 197 ? 27.181 -2.793 -12.822 1.00 39.69 197 GLY A CA 1
ATOM 1454 C C . GLY A 1 197 ? 26.736 -3.536 -14.079 1.00 39.69 197 GLY A C 1
ATOM 1455 O O . GLY A 1 197 ? 27.295 -3.355 -15.157 1.00 39.69 197 GLY A O 1
ATOM 1456 N N . PHE A 1 198 ? 25.652 -4.302 -13.953 1.00 44.94 198 PHE A N 1
ATOM 1457 C CA . PHE A 1 198 ? 24.804 -4.609 -15.096 1.00 44.94 198 PHE A CA 1
ATOM 1458 C C . PHE A 1 198 ? 24.107 -3.303 -15.484 1.00 44.94 198 PHE A C 1
ATOM 1460 O O . PHE A 1 198 ? 23.057 -2.956 -14.940 1.00 44.94 198 PHE A O 1
ATOM 1467 N N . GLU A 1 199 ? 24.730 -2.533 -16.369 1.00 49.94 199 GLU A N 1
ATOM 1468 C CA . GLU A 1 199 ? 24.071 -1.428 -17.043 1.00 49.94 199 GLU A CA 1
ATOM 1469 C C . GLU A 1 199 ? 23.429 -2.009 -18.305 1.00 49.94 199 GLU A C 1
ATOM 1471 O O . GLU A 1 199 ? 24.136 -2.400 -19.231 1.00 49.94 199 GLU A O 1
ATOM 1476 N N . PRO A 1 200 ? 22.099 -2.204 -18.331 1.00 56.72 200 PRO A N 1
ATOM 1477 C CA . PRO A 1 200 ? 21.449 -2.796 -19.488 1.00 56.72 200 PRO A CA 1
ATOM 1478 C C . PRO A 1 200 ? 21.606 -1.890 -20.717 1.00 56.72 200 PRO A C 1
ATOM 1480 O O . PRO A 1 200 ? 20.868 -0.918 -20.911 1.00 56.72 200 PRO A O 1
ATOM 1483 N N . ASP A 1 201 ? 22.557 -2.221 -21.581 1.00 48.12 201 ASP A N 1
ATOM 1484 C CA . ASP A 1 201 ? 22.661 -1.674 -22.928 1.00 48.12 201 ASP A CA 1
ATOM 1485 C C . ASP A 1 201 ? 21.585 -2.323 -23.802 1.00 48.12 201 ASP A C 1
ATOM 1487 O O . ASP A 1 201 ? 21.720 -3.427 -24.325 1.00 48.12 201 ASP A O 1
ATOM 1491 N N . GLY A 1 202 ? 20.438 -1.652 -23.898 1.00 56.69 202 GLY A N 1
ATOM 1492 C CA . GLY A 1 202 ? 19.287 -2.138 -24.645 1.00 56.69 202 GLY A CA 1
ATOM 1493 C C . GLY A 1 202 ? 18.141 -1.136 -24.701 1.00 56.69 202 GLY A C 1
ATOM 1494 O O . GLY A 1 202 ? 18.103 -0.154 -23.957 1.00 56.69 202 GLY A O 1
ATOM 1495 N N . VAL A 1 203 ? 17.199 -1.396 -25.609 1.00 70.12 203 VAL A N 1
ATOM 1496 C CA . VAL A 1 203 ? 15.954 -0.631 -25.762 1.00 70.12 203 VAL A CA 1
ATOM 1497 C C . VAL A 1 203 ? 15.117 -0.766 -24.490 1.00 70.12 203 VAL A C 1
ATOM 1499 O O . VAL A 1 203 ? 14.893 -1.881 -24.014 1.00 70.12 203 VAL A O 1
ATOM 1502 N N . GLU A 1 204 ? 14.644 0.363 -23.957 1.00 79.06 204 GLU A N 1
ATOM 1503 C CA . GLU A 1 204 ? 13.765 0.394 -22.786 1.00 79.06 204 GLU A CA 1
ATOM 1504 C C . GLU A 1 204 ? 12.516 -0.469 -22.999 1.00 79.06 204 GLU A C 1
ATOM 1506 O O . GLU A 1 204 ? 11.900 -0.447 -24.070 1.00 79.06 204 GLU A O 1
ATOM 1511 N N . SER A 1 205 ? 12.103 -1.201 -21.963 1.00 80.81 205 SER A N 1
ATOM 1512 C CA . SER A 1 205 ? 10.816 -1.891 -21.999 1.00 80.81 205 SER A CA 1
ATOM 1513 C C . SER A 1 205 ? 9.701 -0.866 -21.967 1.00 80.81 205 SER A C 1
ATOM 1515 O O . SER A 1 205 ? 9.623 -0.089 -21.022 1.00 80.81 205 SER A O 1
ATOM 1517 N N . LYS A 1 206 ? 8.814 -0.883 -22.966 1.00 83.81 206 LYS A N 1
ATOM 1518 C CA . LYS A 1 206 ? 7.546 -0.150 -22.910 1.00 83.81 206 LYS A CA 1
ATOM 1519 C C . LYS A 1 206 ? 6.546 -0.977 -22.118 1.00 83.81 206 LYS A C 1
ATOM 1521 O O . LYS A 1 206 ? 6.214 -2.093 -22.505 1.00 83.81 206 LYS A O 1
ATOM 1526 N N . VAL A 1 207 ? 6.053 -0.411 -21.029 1.00 82.94 207 VAL A N 1
ATOM 1527 C CA . VAL A 1 207 ? 5.198 -1.090 -20.061 1.00 82.94 207 VAL A CA 1
ATOM 1528 C C . VAL A 1 207 ? 3.862 -0.353 -19.957 1.00 82.94 207 VAL A C 1
ATOM 1530 O O . VAL A 1 207 ? 3.814 0.874 -20.025 1.00 82.94 207 VAL A O 1
ATOM 1533 N N . ASN A 1 208 ? 2.765 -1.104 -19.826 1.00 85.50 208 ASN A N 1
ATOM 1534 C CA . ASN A 1 208 ? 1.426 -0.565 -19.584 1.00 85.50 208 ASN A CA 1
ATOM 1535 C C . ASN A 1 208 ? 0.870 -1.149 -18.277 1.00 85.50 208 ASN A C 1
ATOM 1537 O O . ASN A 1 208 ? 0.399 -2.280 -18.295 1.00 85.50 208 ASN A O 1
ATOM 1541 N N . PHE A 1 209 ? 0.962 -0.404 -17.172 1.00 86.19 209 PHE A N 1
ATOM 1542 C CA . PHE A 1 209 ? 0.490 -0.811 -15.841 1.00 86.19 209 PHE A CA 1
ATOM 1543 C C . PHE A 1 209 ? -0.922 -0.280 -15.609 1.00 86.19 209 PHE A C 1
ATOM 1545 O O . PHE A 1 209 ? -1.088 0.896 -15.288 1.00 86.19 209 PHE A O 1
ATOM 1552 N N . PHE A 1 210 ? -1.950 -1.105 -15.830 1.00 86.31 210 PHE A N 1
ATOM 1553 C CA . PHE A 1 210 ? -3.358 -0.702 -15.670 1.00 86.31 210 PHE A CA 1
ATOM 1554 C C . PHE A 1 210 ? -3.723 0.605 -16.414 1.00 86.31 210 PHE A C 1
ATOM 1556 O O . PHE A 1 210 ? -4.419 1.486 -15.901 1.00 86.31 210 PHE A O 1
ATOM 1563 N N . GLY A 1 211 ? -3.212 0.770 -17.638 1.00 86.19 211 GLY A N 1
ATOM 1564 C CA . GLY A 1 211 ? -3.403 1.973 -18.459 1.00 86.19 211 GLY A CA 1
ATOM 1565 C C . GLY A 1 211 ? -2.304 3.034 -18.310 1.00 86.19 211 GLY A C 1
ATOM 1566 O O . GLY A 1 211 ? -2.252 3.975 -19.107 1.00 86.19 211 GLY A O 1
ATOM 1567 N N . ILE A 1 212 ? -1.400 2.897 -17.337 1.00 89.81 212 ILE A N 1
ATOM 1568 C CA . ILE A 1 212 ? -0.225 3.758 -17.195 1.00 89.81 212 ILE A CA 1
ATOM 1569 C C . ILE A 1 212 ? 0.869 3.284 -18.153 1.00 89.81 212 ILE A C 1
ATOM 1571 O O . ILE A 1 212 ? 1.563 2.303 -17.897 1.00 89.81 212 ILE A O 1
ATOM 1575 N N . LYS A 1 213 ? 1.051 4.020 -19.252 1.00 90.69 213 LYS A N 1
ATOM 1576 C CA . LYS A 1 213 ? 2.165 3.817 -20.190 1.00 90.69 213 LYS A CA 1
ATOM 1577 C C . LYS A 1 213 ? 3.433 4.505 -19.677 1.00 90.69 213 LYS A C 1
ATOM 1579 O O . LYS A 1 213 ? 3.411 5.727 -19.480 1.00 90.69 213 LYS A O 1
ATOM 1584 N N . SER A 1 214 ? 4.510 3.741 -19.525 1.00 90.12 214 SER A N 1
ATOM 1585 C CA . SER A 1 214 ? 5.853 4.206 -19.144 1.00 90.12 214 SER A CA 1
ATOM 1586 C C . SER A 1 214 ? 6.926 3.302 -19.780 1.00 90.12 214 SER A C 1
ATOM 1588 O O . SER A 1 214 ? 6.597 2.302 -20.428 1.00 90.12 214 SER A O 1
ATOM 1590 N N . SER A 1 215 ? 8.198 3.678 -19.671 1.00 88.19 215 SER A N 1
ATOM 1591 C CA . SER A 1 215 ? 9.326 2.865 -20.105 1.00 88.19 215 SER A CA 1
ATOM 1592 C C . SER A 1 215 ? 10.477 2.899 -19.109 1.00 88.19 215 SER A C 1
ATOM 1594 O O . SER A 1 215 ? 10.635 3.852 -18.351 1.00 88.19 215 SER A O 1
ATOM 1596 N N . GLY A 1 216 ? 11.269 1.830 -19.086 1.00 89.00 216 GLY A N 1
ATOM 1597 C CA . GLY A 1 216 ? 12.428 1.745 -18.208 1.00 89.00 216 GLY A CA 1
ATOM 1598 C C . GLY A 1 216 ? 13.288 0.518 -18.476 1.00 89.00 216 GLY A C 1
ATOM 1599 O O . GLY A 1 216 ? 12.866 -0.438 -19.130 1.00 89.00 216 GLY A O 1
ATOM 1600 N N . LYS A 1 217 ? 14.520 0.557 -17.963 1.00 92.44 217 LYS A N 1
ATOM 1601 C CA . LYS A 1 217 ? 15.466 -0.571 -18.013 1.00 92.44 217 LYS A CA 1
ATOM 1602 C C . LYS A 1 217 ? 15.620 -1.298 -16.674 1.00 92.44 217 LYS A C 1
ATOM 1604 O O . LYS A 1 217 ? 16.094 -2.428 -16.648 1.00 92.44 217 LYS A O 1
ATOM 1609 N N . ARG A 1 218 ? 15.239 -0.638 -15.577 1.00 95.94 218 ARG A N 1
ATOM 1610 C CA . ARG A 1 218 ? 15.280 -1.131 -14.196 1.00 95.94 218 ARG A CA 1
ATOM 1611 C C . ARG A 1 218 ? 13.917 -0.872 -13.569 1.00 95.94 218 ARG A C 1
ATOM 1613 O O . ARG A 1 218 ? 13.603 0.278 -13.270 1.00 95.94 218 ARG A O 1
ATOM 1620 N N . ILE A 1 219 ? 13.086 -1.905 -13.475 1.00 97.19 219 ILE A N 1
ATOM 1621 C CA . ILE A 1 219 ? 11.660 -1.767 -13.155 1.00 97.19 219 ILE A CA 1
ATOM 1622 C C . ILE A 1 219 ? 11.315 -2.568 -11.902 1.00 97.19 219 ILE A C 1
ATOM 1624 O O . ILE A 1 219 ? 11.647 -3.742 -11.810 1.00 97.19 219 ILE A O 1
ATOM 1628 N N . ALA A 1 220 ? 10.593 -1.980 -10.957 1.00 97.81 220 ALA A N 1
ATOM 1629 C CA . ALA A 1 220 ? 10.023 -2.728 -9.840 1.00 97.81 220 ALA A CA 1
ATOM 1630 C C . ALA A 1 220 ? 8.500 -2.615 -9.816 1.00 97.81 220 ALA A C 1
ATOM 1632 O O . ALA A 1 220 ? 7.933 -1.570 -10.144 1.00 97.81 220 ALA A O 1
ATOM 1633 N N . PHE A 1 221 ? 7.850 -3.700 -9.399 1.00 98.00 221 PHE A N 1
ATOM 1634 C CA . PHE A 1 221 ? 6.412 -3.742 -9.160 1.00 98.00 221 PHE A CA 1
ATOM 1635 C C . PHE A 1 221 ? 6.162 -3.948 -7.671 1.00 98.00 221 PHE A C 1
ATOM 1637 O O . PHE A 1 221 ? 6.666 -4.904 -7.085 1.00 98.00 221 PHE A O 1
ATOM 1644 N N . VAL A 1 222 ? 5.392 -3.048 -7.069 1.00 97.94 222 VAL A N 1
ATOM 1645 C CA . VAL A 1 222 ? 5.008 -3.070 -5.659 1.00 97.94 222 VAL A CA 1
ATOM 1646 C C . VAL A 1 222 ? 3.527 -3.391 -5.560 1.00 97.94 222 VAL A C 1
ATOM 1648 O O . VAL A 1 222 ? 2.686 -2.717 -6.160 1.00 97.94 222 VAL A O 1
ATOM 1651 N N . ILE A 1 223 ? 3.220 -4.420 -4.783 1.00 97.75 223 ILE A N 1
ATOM 1652 C CA . ILE A 1 223 ? 1.894 -5.010 -4.691 1.00 97.75 223 ILE A CA 1
ATOM 1653 C C . ILE A 1 223 ? 1.441 -4.938 -3.236 1.00 97.75 223 ILE A C 1
ATOM 1655 O O . ILE A 1 223 ? 2.089 -5.472 -2.335 1.00 97.75 223 ILE A O 1
ATOM 1659 N N . ASP A 1 224 ? 0.316 -4.276 -3.010 1.00 97.12 224 ASP A N 1
ATOM 1660 C CA . ASP A 1 224 ? -0.372 -4.292 -1.725 1.00 97.12 224 ASP A CA 1
ATOM 1661 C C . ASP A 1 224 ? -0.981 -5.683 -1.473 1.00 97.12 224 ASP A C 1
ATOM 1663 O O . ASP A 1 224 ? -1.762 -6.187 -2.287 1.00 97.12 224 ASP A O 1
ATOM 1667 N N . ALA A 1 225 ? -0.600 -6.332 -0.372 1.00 95.88 225 ALA A N 1
ATOM 1668 C CA . ALA A 1 225 ? -1.158 -7.615 0.062 1.00 95.88 225 ALA A CA 1
ATOM 1669 C C . ALA A 1 225 ? -2.129 -7.492 1.235 1.00 95.88 225 ALA A C 1
ATOM 1671 O O . ALA A 1 225 ? -2.599 -8.513 1.743 1.00 95.88 225 ALA A O 1
ATOM 1672 N N . GLU A 1 226 ? -2.442 -6.275 1.675 1.00 94.00 226 GLU A N 1
ATOM 1673 C CA . GLU A 1 226 ? -3.334 -6.063 2.801 1.00 94.00 226 GLU A CA 1
ATOM 1674 C C . GLU A 1 226 ? -4.761 -6.511 2.476 1.00 94.00 226 GLU A C 1
ATOM 1676 O O . GLU A 1 226 ? -5.248 -6.429 1.345 1.00 94.00 226 GLU A O 1
ATOM 1681 N N . LYS A 1 227 ? -5.492 -6.906 3.523 1.00 94.81 227 LYS A N 1
ATOM 1682 C CA . LYS A 1 227 ? -6.907 -7.300 3.435 1.00 94.81 227 LYS A CA 1
ATOM 1683 C C . LYS A 1 227 ? -7.793 -6.233 2.786 1.00 94.81 227 LYS A C 1
ATOM 1685 O O . LYS A 1 227 ? -8.842 -6.568 2.246 1.00 94.81 227 LYS A O 1
ATOM 1690 N N . PHE A 1 228 ? -7.373 -4.965 2.796 1.00 94.25 228 PHE A N 1
ATOM 1691 C CA . PHE A 1 228 ? -8.071 -3.868 2.124 1.00 94.25 228 PHE A CA 1
ATOM 1692 C C . PHE A 1 228 ? -8.210 -4.072 0.615 1.00 94.25 228 PHE A C 1
ATOM 1694 O O . PHE A 1 228 ? -9.166 -3.564 0.034 1.00 94.25 228 PHE A O 1
ATOM 1701 N N . MET A 1 229 ? -7.292 -4.809 -0.018 1.00 95.62 229 MET A N 1
ATOM 1702 C CA . MET A 1 229 ? -7.364 -5.173 -1.436 1.00 95.62 229 MET A CA 1
ATOM 1703 C C . MET A 1 229 ? -8.416 -6.256 -1.721 1.00 95.62 229 MET A C 1
ATOM 1705 O O . MET A 1 229 ? -8.820 -6.429 -2.867 1.00 95.62 229 MET A O 1
ATOM 1709 N N . LEU A 1 230 ? -8.867 -6.965 -0.683 1.00 95.88 230 LEU A N 1
ATOM 1710 C CA . LEU A 1 230 ? -9.727 -8.150 -0.760 1.00 95.88 230 LEU A CA 1
ATOM 1711 C C . LEU A 1 230 ? -11.156 -7.882 -0.273 1.00 95.88 230 LEU A C 1
ATOM 1713 O O . LEU A 1 230 ? -11.944 -8.812 -0.113 1.00 95.88 230 LEU A O 1
ATOM 1717 N N . GLU A 1 231 ? -11.494 -6.628 0.017 1.00 94.75 231 GLU A N 1
ATOM 1718 C CA . GLU A 1 231 ? -12.838 -6.258 0.451 1.00 94.75 231 GLU A CA 1
ATOM 1719 C C . GLU A 1 231 ? -13.857 -6.476 -0.679 1.00 94.75 231 GLU A C 1
ATOM 1721 O O . GLU A 1 231 ? -13.585 -6.197 -1.849 1.00 94.75 231 GLU A O 1
ATOM 1726 N N . ASP A 1 232 ? -15.076 -6.888 -0.323 1.00 94.75 232 ASP A N 1
ATOM 1727 C CA . ASP A 1 232 ? -16.155 -7.156 -1.286 1.00 94.75 232 ASP A CA 1
ATOM 1728 C C . ASP A 1 232 ? -16.427 -5.976 -2.229 1.00 94.75 232 ASP A C 1
ATOM 1730 O O . ASP A 1 232 ? -16.616 -6.176 -3.424 1.00 94.75 232 ASP A O 1
ATOM 1734 N N . LYS A 1 233 ? -16.370 -4.734 -1.722 1.00 93.88 233 LYS A N 1
ATOM 1735 C CA . LYS A 1 233 ? -16.574 -3.516 -2.530 1.00 93.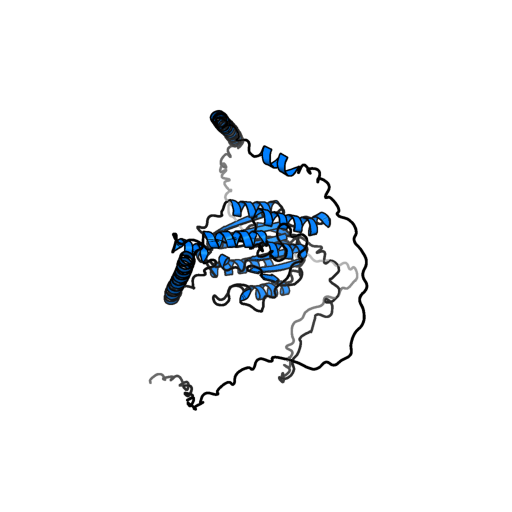88 233 LYS A CA 1
ATOM 1736 C C . LYS A 1 233 ? -15.566 -3.360 -3.674 1.00 93.88 233 LYS A C 1
ATOM 1738 O O . LYS A 1 233 ? -15.820 -2.607 -4.606 1.00 93.88 233 LYS A O 1
ATOM 1743 N N . LYS A 1 234 ? -14.413 -4.031 -3.596 1.00 94.62 234 LYS A N 1
ATOM 1744 C CA . LYS A 1 234 ? -13.392 -4.071 -4.651 1.00 94.62 234 LYS A CA 1
ATOM 1745 C C . LYS A 1 234 ? -13.554 -5.276 -5.583 1.00 94.62 234 LYS A C 1
ATOM 1747 O O . LYS A 1 234 ? -12.886 -5.338 -6.605 1.00 94.62 234 LYS A O 1
ATOM 1752 N N . GLY A 1 235 ? -14.443 -6.212 -5.260 1.00 94.12 235 GLY A N 1
ATOM 1753 C CA . GLY A 1 235 ? -14.617 -7.480 -5.968 1.00 94.12 235 GLY A CA 1
ATOM 1754 C C . GLY A 1 235 ? -13.911 -8.666 -5.306 1.00 94.12 235 GLY A C 1
ATOM 1755 O O . GLY A 1 235 ? -13.838 -9.733 -5.911 1.00 94.12 235 GLY A O 1
ATOM 1756 N N . GLY A 1 236 ? -13.408 -8.505 -4.076 1.00 94.06 236 GLY A N 1
ATOM 1757 C CA . GLY A 1 236 ? -12.869 -9.598 -3.268 1.00 94.06 236 GLY A CA 1
ATOM 1758 C C . GLY A 1 236 ? -11.633 -10.290 -3.855 1.00 94.06 236 GLY A C 1
ATOM 1759 O O . GLY A 1 236 ? -10.861 -9.710 -4.619 1.00 94.06 236 GLY A O 1
ATOM 1760 N N . MET A 1 237 ? -11.463 -11.569 -3.513 1.00 92.75 237 MET A N 1
ATOM 1761 C CA . MET A 1 237 ? -10.382 -12.416 -4.038 1.00 92.75 237 MET A CA 1
ATOM 1762 C C . MET A 1 237 ? -10.364 -12.505 -5.577 1.00 92.75 237 MET A C 1
ATOM 1764 O O . MET A 1 237 ? -9.274 -12.417 -6.139 1.00 92.75 237 MET A O 1
ATOM 1768 N N . PRO A 1 238 ? -11.509 -12.610 -6.292 1.00 92.12 238 PRO A N 1
ATOM 1769 C CA . PRO A 1 238 ? -11.507 -12.582 -7.757 1.00 92.12 238 PRO A CA 1
ATOM 1770 C C . PRO A 1 238 ? -10.850 -11.331 -8.350 1.00 92.12 238 PRO A C 1
ATOM 1772 O O . PRO A 1 238 ? -10.075 -11.437 -9.299 1.00 92.12 238 PRO A O 1
ATOM 1775 N N . ALA A 1 239 ? -11.106 -10.152 -7.777 1.00 94.19 239 ALA A N 1
ATOM 1776 C CA . ALA A 1 239 ? -10.461 -8.921 -8.228 1.00 94.19 239 ALA A CA 1
ATOM 1777 C C . ALA A 1 239 ? -8.954 -8.924 -7.955 1.00 94.19 239 ALA A C 1
ATOM 1779 O O . ALA A 1 239 ? -8.173 -8.495 -8.803 1.00 94.19 239 ALA A O 1
ATOM 1780 N N . TYR A 1 240 ? -8.530 -9.465 -6.812 1.00 95.81 240 TYR A N 1
ATOM 1781 C CA . TYR A 1 240 ? -7.110 -9.618 -6.507 1.00 95.81 240 TYR A CA 1
ATOM 1782 C C . TYR A 1 240 ? -6.401 -10.600 -7.449 1.00 95.81 240 TYR A C 1
ATOM 1784 O O . TYR A 1 240 ? -5.269 -10.359 -7.865 1.00 95.81 240 TYR A O 1
ATOM 1792 N N . GLU A 1 241 ? -7.073 -11.677 -7.859 1.00 94.88 241 GLU A N 1
ATOM 1793 C CA . GLU A 1 241 ? -6.542 -12.587 -8.877 1.00 94.88 241 GLU A CA 1
ATOM 1794 C C . GLU A 1 241 ? -6.338 -11.856 -10.210 1.00 94.88 241 GLU A C 1
ATOM 1796 O O . GLU A 1 241 ? -5.281 -11.988 -10.822 1.00 94.88 241 GLU A O 1
ATOM 1801 N N . LYS A 1 242 ? -7.267 -10.974 -10.610 1.00 94.62 242 LYS A N 1
ATOM 1802 C CA . LYS A 1 242 ? -7.076 -10.115 -11.792 1.00 94.62 242 LYS A CA 1
ATOM 1803 C C . LYS A 1 242 ? -5.893 -9.158 -11.665 1.00 94.62 242 LYS A C 1
ATOM 1805 O O . LYS A 1 242 ? -5.221 -8.902 -12.663 1.00 94.62 242 LYS A O 1
ATOM 1810 N N . VAL A 1 243 ? -5.593 -8.672 -10.459 1.00 95.31 243 VAL A N 1
ATOM 1811 C CA . VAL A 1 243 ? -4.364 -7.903 -10.208 1.00 95.31 243 VAL A CA 1
ATOM 1812 C C . VAL A 1 243 ? -3.123 -8.759 -10.488 1.00 95.31 243 VAL A C 1
ATOM 1814 O O . VAL A 1 243 ? -2.237 -8.315 -11.220 1.00 95.31 243 VAL A O 1
ATOM 1817 N N . LYS A 1 244 ? -3.069 -9.995 -9.968 1.00 95.81 244 LYS A N 1
ATOM 1818 C CA . LYS A 1 244 ? -1.952 -10.929 -10.209 1.00 95.81 244 LYS A CA 1
ATOM 1819 C C . LYS A 1 244 ? -1.823 -11.309 -11.687 1.00 95.81 244 LYS A C 1
ATOM 1821 O O . LYS A 1 244 ? -0.713 -11.297 -12.219 1.00 95.81 244 LYS A O 1
ATOM 1826 N N . GLU A 1 245 ? -2.935 -11.585 -12.368 1.00 94.69 245 GLU A N 1
ATOM 1827 C CA . GLU A 1 245 ? -2.965 -11.855 -13.812 1.00 94.69 245 GLU A CA 1
ATOM 1828 C C . GLU A 1 245 ? -2.396 -10.678 -14.619 1.00 94.69 245 GLU A C 1
ATOM 1830 O O . GLU A 1 245 ? -1.604 -10.884 -15.543 1.00 94.69 245 GLU A O 1
ATOM 1835 N N . GLU A 1 246 ? -2.758 -9.438 -14.267 1.00 93.81 246 GLU A N 1
ATOM 1836 C CA . GLU A 1 246 ? -2.247 -8.253 -14.957 1.00 93.81 246 GLU A CA 1
ATOM 1837 C C . GLU A 1 246 ? -0.744 -8.079 -14.754 1.00 93.81 246 GLU A C 1
ATOM 1839 O O . GLU A 1 246 ? -0.015 -7.897 -15.728 1.00 93.81 246 GLU A O 1
ATOM 1844 N N . ILE A 1 247 ? -0.252 -8.243 -13.524 1.00 95.06 247 ILE A N 1
ATOM 1845 C CA . ILE A 1 247 ? 1.191 -8.263 -13.247 1.00 95.06 247 ILE A CA 1
ATOM 1846 C C . ILE A 1 247 ? 1.878 -9.345 -14.092 1.00 95.06 247 ILE A C 1
ATOM 1848 O O . ILE A 1 247 ? 2.937 -9.099 -14.672 1.00 95.06 247 ILE A O 1
ATOM 1852 N N . GLY A 1 248 ? 1.256 -10.517 -14.246 1.00 94.56 248 GLY A N 1
ATOM 1853 C CA . GLY A 1 248 ? 1.767 -11.581 -15.103 1.00 94.56 248 GLY A CA 1
ATOM 1854 C C . GLY A 1 248 ? 1.883 -11.200 -16.573 1.00 94.56 248 GLY A C 1
ATOM 1855 O O . GLY A 1 248 ? 2.941 -11.397 -17.179 1.00 94.56 248 GLY A O 1
ATOM 1856 N N . ARG A 1 249 ? 0.843 -10.581 -17.139 1.00 91.69 249 ARG A N 1
ATOM 1857 C CA . ARG A 1 249 ? 0.882 -10.054 -18.514 1.00 91.69 249 ARG A CA 1
ATOM 1858 C C . ARG A 1 249 ? 1.976 -9.013 -18.697 1.00 91.69 249 ARG A C 1
ATOM 1860 O O . ARG A 1 249 ? 2.603 -8.946 -19.753 1.00 91.69 249 ARG A O 1
ATOM 1867 N N . MET A 1 250 ? 2.212 -8.206 -17.675 1.00 91.44 250 MET A N 1
ATOM 1868 C CA . MET A 1 250 ? 3.220 -7.163 -17.715 1.00 91.44 250 MET A CA 1
ATOM 1869 C C . MET A 1 250 ? 4.640 -7.695 -17.660 1.00 91.44 250 MET A C 1
ATOM 1871 O O . MET A 1 250 ? 5.466 -7.279 -18.470 1.00 91.44 250 MET A O 1
ATOM 1875 N N . LEU A 1 251 ? 4.912 -8.634 -16.755 1.00 94.06 251 LEU A N 1
ATOM 1876 C CA . LEU A 1 251 ? 6.205 -9.304 -16.688 1.00 94.06 251 LEU A CA 1
ATOM 1877 C C . LEU A 1 251 ? 6.522 -10.015 -18.006 1.00 94.06 251 LEU A C 1
ATOM 1879 O O . LEU A 1 251 ? 7.636 -9.897 -18.508 1.00 94.06 251 LEU A O 1
ATOM 1883 N N . ALA A 1 252 ? 5.530 -10.671 -18.615 1.00 91.44 252 ALA A N 1
ATOM 1884 C CA . ALA A 1 252 ? 5.680 -11.311 -19.921 1.00 91.44 252 ALA A CA 1
ATOM 1885 C C . ALA A 1 252 ? 5.986 -10.322 -21.065 1.00 91.44 252 ALA A C 1
ATOM 1887 O O . ALA A 1 252 ? 6.550 -10.721 -22.082 1.00 91.44 252 ALA A O 1
ATOM 1888 N N . GLY A 1 253 ? 5.622 -9.044 -20.910 1.00 89.81 253 GLY A N 1
ATOM 1889 C CA . GLY A 1 253 ? 5.890 -7.979 -21.878 1.00 89.81 253 GLY A CA 1
ATOM 1890 C C . GLY A 1 253 ? 7.252 -7.294 -21.725 1.00 89.81 253 GLY A C 1
ATOM 1891 O O . GLY A 1 253 ? 7.579 -6.430 -22.539 1.00 89.81 253 GLY A O 1
ATOM 1892 N N . LEU A 1 254 ? 8.041 -7.638 -20.702 1.00 92.00 254 LEU A N 1
ATOM 1893 C CA . LEU A 1 254 ? 9.366 -7.055 -20.499 1.00 92.00 254 LEU A CA 1
ATOM 1894 C C . LEU A 1 254 ? 10.372 -7.570 -21.538 1.00 92.00 254 LEU A C 1
ATOM 1896 O O . LEU A 1 254 ? 10.418 -8.751 -21.877 1.00 92.00 254 LEU A O 1
ATOM 1900 N N . ASN A 1 255 ? 11.235 -6.676 -22.013 1.00 89.88 255 ASN A N 1
ATOM 1901 C CA . ASN A 1 255 ? 12.413 -7.038 -22.791 1.00 89.88 255 ASN A CA 1
ATOM 1902 C C . ASN A 1 255 ? 13.406 -7.800 -21.897 1.00 89.88 255 ASN A C 1
ATOM 1904 O O . ASN A 1 255 ? 13.637 -7.410 -20.757 1.00 89.88 255 ASN A O 1
ATOM 1908 N N . ARG A 1 256 ? 14.075 -8.824 -22.438 1.00 89.25 256 ARG A N 1
ATOM 1909 C CA . ARG A 1 256 ? 15.104 -9.623 -21.744 1.00 89.25 256 ARG A CA 1
ATOM 1910 C C . ARG A 1 256 ? 16.260 -8.793 -21.179 1.00 89.25 256 ARG A C 1
ATOM 1912 O O . ARG A 1 256 ? 16.877 -9.209 -20.205 1.00 89.25 256 ARG A O 1
ATOM 1919 N N . ALA A 1 257 ? 16.550 -7.639 -21.785 1.00 87.25 257 ALA A N 1
ATOM 1920 C CA . ALA A 1 257 ? 17.562 -6.701 -21.299 1.00 87.25 257 ALA A CA 1
ATOM 1921 C C . ALA A 1 257 ? 17.089 -5.855 -20.099 1.00 87.25 257 ALA A C 1
ATOM 1923 O O . ALA A 1 257 ? 17.884 -5.144 -19.503 1.00 87.25 257 ALA A O 1
ATOM 1924 N N . THR A 1 258 ? 15.805 -5.889 -19.736 1.00 94.12 258 THR A N 1
ATOM 1925 C CA . THR A 1 258 ? 15.281 -5.157 -18.574 1.00 94.12 258 THR A CA 1
ATOM 1926 C C . THR A 1 258 ? 15.549 -5.932 -17.297 1.00 94.12 258 THR A C 1
ATOM 1928 O O . THR A 1 258 ? 15.264 -7.125 -17.223 1.00 94.12 258 THR A O 1
ATOM 1931 N N . ALA A 1 259 ? 16.071 -5.250 -16.283 1.00 96.38 259 ALA A N 1
ATOM 1932 C CA . ALA A 1 259 ? 16.179 -5.788 -14.940 1.00 96.38 259 ALA A CA 1
ATOM 1933 C C . ALA A 1 259 ? 14.888 -5.488 -14.166 1.00 96.38 259 ALA A C 1
ATOM 1935 O O . ALA A 1 259 ? 14.376 -4.366 -14.231 1.00 96.38 259 ALA A O 1
ATOM 1936 N N . PHE A 1 260 ? 14.356 -6.474 -13.447 1.00 97.56 260 PHE A N 1
ATOM 1937 C CA . PHE A 1 260 ? 13.102 -6.347 -12.720 1.00 97.56 260 PHE A CA 1
ATOM 1938 C C . PHE A 1 260 ? 13.131 -6.979 -11.326 1.00 97.56 260 PHE A C 1
ATOM 1940 O O . PHE A 1 260 ? 13.995 -7.804 -11.025 1.00 97.56 260 PHE A O 1
ATOM 1947 N N . ASN A 1 261 ? 12.169 -6.596 -10.483 1.00 97.62 261 ASN A N 1
ATOM 1948 C CA . ASN A 1 261 ? 11.848 -7.294 -9.238 1.00 97.62 261 ASN A CA 1
ATOM 1949 C C . ASN A 1 261 ? 10.364 -7.116 -8.861 1.00 97.62 261 ASN A C 1
ATOM 1951 O O . ASN A 1 261 ? 9.698 -6.188 -9.334 1.00 97.62 261 ASN A O 1
ATOM 1955 N N . LEU A 1 262 ? 9.863 -8.003 -7.999 1.00 97.62 262 LEU A N 1
ATOM 1956 C CA . LEU A 1 262 ? 8.545 -7.913 -7.371 1.00 97.62 262 LEU A CA 1
ATOM 1957 C C . LEU A 1 262 ? 8.701 -7.676 -5.871 1.00 97.62 262 LEU A C 1
ATOM 1959 O O . LEU A 1 262 ? 9.502 -8.339 -5.211 1.00 97.62 262 LEU A O 1
ATOM 1963 N N . LEU A 1 263 ? 7.910 -6.747 -5.345 1.00 97.81 263 LEU A N 1
ATOM 1964 C CA . LEU A 1 263 ? 7.838 -6.416 -3.933 1.00 97.81 263 LEU A CA 1
ATOM 1965 C C . LEU A 1 263 ? 6.381 -6.508 -3.487 1.00 97.81 263 LEU A C 1
ATOM 1967 O O . LEU A 1 263 ? 5.481 -6.014 -4.163 1.00 97.81 263 LEU A O 1
ATOM 1971 N N . VAL A 1 264 ? 6.153 -7.113 -2.331 1.00 97.25 264 VAL A N 1
ATOM 1972 C CA . VAL A 1 264 ? 4.829 -7.259 -1.726 1.00 97.25 264 VAL A CA 1
ATOM 1973 C C . VAL A 1 264 ? 4.904 -6.730 -0.301 1.00 97.25 264 VAL A C 1
ATOM 1975 O O . VAL A 1 264 ? 5.848 -7.062 0.416 1.00 97.25 264 VAL A O 1
ATOM 1978 N N . TYR A 1 265 ? 3.940 -5.915 0.129 1.00 95.44 265 TYR A N 1
ATOM 1979 C CA . TYR A 1 265 ? 3.909 -5.395 1.502 1.00 95.44 265 TYR A CA 1
ATOM 1980 C C . TYR A 1 265 ? 2.584 -5.685 2.218 1.00 95.44 265 TYR A C 1
ATOM 1982 O O . TYR A 1 265 ? 1.530 -5.790 1.596 1.00 95.44 265 TYR A O 1
ATOM 1990 N N . GLU A 1 266 ? 2.653 -5.784 3.546 1.00 93.12 266 GLU A N 1
ATOM 1991 C CA . GLU A 1 266 ? 1.502 -5.898 4.449 1.00 93.12 266 GLU A CA 1
ATOM 1992 C C . GLU A 1 266 ? 1.867 -5.263 5.800 1.00 93.12 266 GLU A C 1
ATOM 1994 O O . GLU A 1 266 ? 2.720 -5.787 6.527 1.00 93.12 266 GLU A O 1
ATOM 1999 N N . GLY A 1 267 ? 1.251 -4.129 6.155 1.00 89.12 267 GLY A N 1
ATOM 2000 C CA . GLY A 1 267 ? 1.632 -3.379 7.352 1.00 89.12 267 GLY A CA 1
ATOM 2001 C C . GLY A 1 267 ? 3.144 -3.109 7.403 1.00 89.12 267 GLY A C 1
ATOM 2002 O O . GLY A 1 267 ? 3.725 -2.569 6.467 1.00 89.12 267 GLY A O 1
ATOM 2003 N N . GLY A 1 268 ? 3.817 -3.502 8.490 1.00 89.19 268 GLY A N 1
ATOM 2004 C CA . GLY A 1 268 ? 5.276 -3.355 8.637 1.00 89.19 268 GLY A CA 1
ATOM 2005 C C . GLY A 1 268 ? 6.132 -4.382 7.874 1.00 89.19 268 GLY A C 1
ATOM 2006 O O . GLY A 1 268 ? 7.365 -4.267 7.869 1.00 89.19 268 GLY A O 1
ATOM 2007 N N . ARG A 1 269 ? 5.515 -5.395 7.252 1.00 91.88 269 ARG A N 1
ATOM 2008 C CA . ARG A 1 269 ? 6.211 -6.468 6.530 1.00 91.88 269 ARG A CA 1
ATOM 2009 C C . ARG A 1 269 ? 6.384 -6.108 5.062 1.00 91.88 269 ARG A C 1
ATOM 2011 O O . ARG A 1 269 ? 5.488 -5.553 4.432 1.00 91.88 269 ARG A O 1
ATOM 2018 N N . LEU A 1 270 ? 7.539 -6.473 4.528 1.00 93.94 270 LEU A N 1
ATOM 2019 C CA . LEU A 1 270 ? 7.900 -6.325 3.126 1.00 93.94 270 LEU A CA 1
ATOM 2020 C C . LEU A 1 270 ? 8.581 -7.618 2.698 1.00 93.94 270 LEU A C 1
ATOM 2022 O O . LEU A 1 270 ? 9.497 -8.055 3.385 1.00 93.94 270 LEU A O 1
ATOM 2026 N N . ALA A 1 271 ? 8.168 -8.198 1.583 1.00 95.62 271 ALA A N 1
ATOM 2027 C CA . ALA A 1 271 ? 8.815 -9.350 0.979 1.00 95.62 271 ALA A CA 1
ATOM 2028 C C . ALA A 1 271 ? 9.180 -9.043 -0.469 1.00 95.62 271 ALA A C 1
ATOM 2030 O O . ALA A 1 271 ? 8.455 -8.326 -1.163 1.00 95.62 271 ALA A O 1
ATOM 2031 N N . THR A 1 272 ? 10.299 -9.590 -0.929 1.00 95.56 272 THR A N 1
ATOM 2032 C CA . THR A 1 272 ? 10.787 -9.394 -2.294 1.00 95.56 272 THR A CA 1
ATOM 2033 C C . THR A 1 272 ? 11.056 -10.734 -2.956 1.00 95.56 272 THR A C 1
ATOM 2035 O O . THR A 1 272 ? 11.459 -11.696 -2.305 1.00 95.56 272 THR A O 1
ATOM 2038 N N . PHE A 1 273 ? 10.813 -10.814 -4.263 1.00 95.31 273 PHE A N 1
ATOM 2039 C CA . PHE A 1 273 ? 11.074 -12.038 -5.022 1.00 95.31 273 PHE A CA 1
ATOM 2040 C C . PHE A 1 273 ? 12.579 -12.358 -5.079 1.00 95.31 273 PHE A C 1
ATOM 2042 O O . PHE A 1 273 ? 13.003 -13.518 -5.013 1.00 95.31 273 PHE A O 1
ATOM 2049 N N . ARG A 1 274 ? 13.396 -11.306 -5.187 1.00 94.56 274 ARG A N 1
ATOM 2050 C CA . ARG A 1 274 ? 14.858 -11.342 -5.101 1.00 94.56 274 ARG A CA 1
ATOM 2051 C C . ARG A 1 274 ? 15.367 -10.178 -4.252 1.00 94.56 274 ARG A C 1
ATOM 2053 O O . ARG A 1 274 ? 14.682 -9.167 -4.101 1.00 94.56 274 ARG A O 1
ATOM 2060 N N . ASP A 1 275 ? 16.597 -10.285 -3.761 1.00 90.88 275 ASP A N 1
ATOM 2061 C CA . ASP A 1 275 ? 17.253 -9.207 -3.000 1.00 90.88 275 ASP A CA 1
ATOM 2062 C C . ASP A 1 275 ? 17.690 -8.031 -3.887 1.00 90.88 275 ASP A C 1
ATOM 2064 O O . ASP A 1 275 ? 17.921 -6.923 -3.407 1.00 90.88 275 ASP A O 1
ATOM 2068 N N . LYS A 1 276 ? 17.835 -8.272 -5.195 1.00 92.94 276 LYS A N 1
ATOM 2069 C CA . LYS A 1 276 ? 18.278 -7.299 -6.200 1.00 92.94 276 LYS A CA 1
ATOM 2070 C C . LYS A 1 276 ? 17.454 -7.445 -7.477 1.00 92.94 276 LYS A C 1
ATOM 2072 O O . LYS A 1 276 ? 16.810 -8.471 -7.692 1.00 92.94 276 LYS A O 1
ATOM 2077 N N . LEU A 1 277 ? 17.516 -6.433 -8.342 1.00 95.81 277 LEU A N 1
ATOM 2078 C CA . LEU A 1 277 ? 16.967 -6.521 -9.695 1.00 95.81 277 LEU A CA 1
ATOM 2079 C C . LEU A 1 277 ? 17.671 -7.634 -10.479 1.00 95.81 277 LEU A C 1
ATOM 2081 O O . LEU A 1 277 ? 18.899 -7.721 -10.470 1.00 95.81 277 LEU A O 1
ATOM 2085 N N . ILE A 1 278 ? 16.893 -8.448 -11.186 1.00 95.62 278 ILE A N 1
ATOM 2086 C CA . ILE A 1 278 ? 17.405 -9.526 -12.035 1.00 95.62 278 ILE A CA 1
ATOM 2087 C C . ILE A 1 278 ? 16.931 -9.356 -13.483 1.00 95.62 278 ILE A C 1
ATOM 2089 O O . ILE A 1 278 ? 15.861 -8.791 -13.705 1.00 95.62 278 ILE A O 1
ATOM 2093 N N . PRO A 1 279 ? 17.671 -9.842 -14.492 1.00 95.38 279 PRO A N 1
ATOM 2094 C CA . PRO A 1 279 ? 17.223 -9.776 -15.881 1.00 95.38 279 PRO A CA 1
ATOM 2095 C C . PRO A 1 279 ? 15.879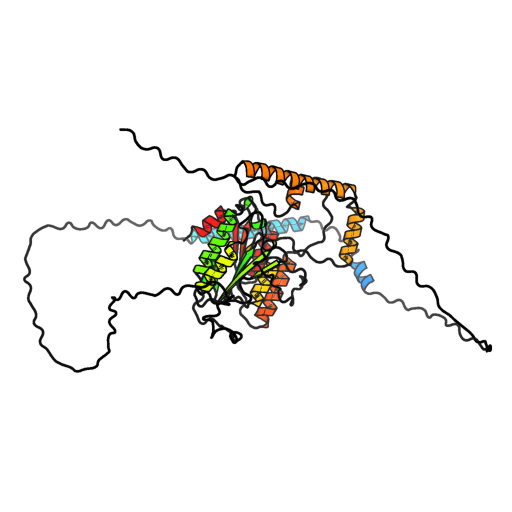 -10.488 -16.112 1.00 95.38 279 PRO A C 1
ATOM 2097 O O . PRO A 1 279 ? 15.639 -11.571 -15.575 1.00 95.38 279 PRO A O 1
ATOM 2100 N N . ALA A 1 280 ? 15.028 -9.917 -16.968 1.00 95.62 280 ALA A N 1
ATOM 2101 C CA . ALA A 1 280 ? 13.707 -10.433 -17.341 1.00 95.62 280 ALA A CA 1
ATOM 2102 C C . ALA A 1 280 ? 13.781 -11.641 -18.295 1.00 95.62 280 ALA A C 1
ATOM 2104 O O . ALA A 1 280 ? 13.221 -11.652 -19.392 1.00 95.62 280 ALA A O 1
ATOM 2105 N N . GLN A 1 281 ? 14.508 -12.681 -17.884 1.00 95.06 281 GLN A N 1
ATOM 2106 C CA . GLN A 1 281 ? 14.558 -13.949 -18.602 1.00 95.06 281 GLN A CA 1
ATOM 2107 C C . GLN A 1 281 ? 13.245 -14.724 -18.421 1.00 95.06 281 GLN A C 1
ATOM 2109 O O . GLN A 1 281 ? 12.630 -14.650 -17.355 1.00 95.06 281 GLN A O 1
ATOM 2114 N N . PRO A 1 282 ? 12.823 -15.543 -19.404 1.00 95.44 282 PRO A N 1
ATOM 2115 C CA . PRO A 1 282 ? 11.594 -16.325 -19.281 1.00 95.44 282 PRO A CA 1
ATOM 2116 C C . PRO A 1 282 ? 11.540 -17.236 -18.043 1.00 95.44 282 PRO A C 1
ATOM 2118 O O . PRO A 1 282 ? 10.459 -17.451 -17.505 1.00 95.44 282 PRO A O 1
ATOM 2121 N N . SER A 1 283 ? 12.675 -17.778 -17.582 1.00 96.31 283 SER A N 1
ATOM 2122 C CA . SER A 1 283 ? 12.747 -18.566 -16.339 1.00 96.31 283 SER A CA 1
ATOM 2123 C C . SER A 1 283 ? 12.494 -17.710 -15.100 1.00 96.31 283 SER A C 1
ATOM 2125 O O . SER A 1 283 ? 11.604 -18.033 -14.321 1.00 96.31 283 SER A O 1
ATOM 2127 N N . ALA A 1 284 ? 13.194 -16.581 -14.982 1.00 96.31 284 ALA A N 1
ATOM 2128 C CA . ALA A 1 284 ? 13.020 -15.615 -13.902 1.00 96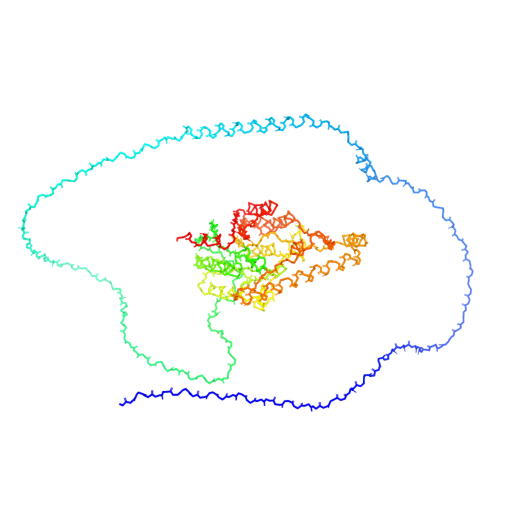.31 284 ALA A CA 1
ATOM 2129 C C . ALA A 1 284 ? 11.575 -15.105 -13.806 1.00 96.31 284 ALA A C 1
ATOM 2131 O O . ALA A 1 284 ? 11.025 -15.010 -12.713 1.00 96.31 284 ALA A O 1
ATOM 2132 N N . ILE A 1 285 ? 10.934 -14.826 -14.947 1.00 96.94 285 ILE A N 1
ATOM 2133 C CA . ILE A 1 285 ? 9.521 -14.432 -14.987 1.00 96.94 285 ILE A CA 1
ATOM 2134 C C . ILE A 1 285 ? 8.631 -15.564 -14.460 1.00 96.94 285 ILE A C 1
ATOM 2136 O O . ILE A 1 285 ? 7.792 -15.315 -13.602 1.00 96.94 285 ILE A O 1
ATOM 2140 N N . ARG A 1 286 ? 8.814 -16.812 -14.916 1.00 97.38 286 ARG A N 1
ATOM 2141 C CA . ARG A 1 286 ? 8.017 -17.951 -14.416 1.00 97.38 286 ARG A CA 1
ATOM 2142 C C . ARG A 1 286 ? 8.175 -18.156 -12.912 1.00 97.38 286 ARG A C 1
ATOM 2144 O O . ARG A 1 286 ? 7.182 -18.399 -12.235 1.00 97.38 286 ARG A O 1
ATOM 2151 N N . GLU A 1 287 ? 9.394 -18.040 -12.398 1.00 97.12 287 GLU A N 1
ATOM 2152 C CA . GLU A 1 287 ? 9.674 -18.129 -10.963 1.00 97.12 287 GLU A CA 1
ATOM 2153 C C . GLU A 1 287 ? 8.999 -16.995 -10.182 1.00 97.12 287 GLU A C 1
ATOM 2155 O O . GLU A 1 287 ? 8.392 -17.252 -9.146 1.00 97.12 287 GLU A O 1
ATOM 2160 N N . ALA A 1 288 ? 9.031 -15.764 -10.701 1.00 96.94 288 ALA A N 1
ATOM 2161 C CA . ALA A 1 288 ? 8.358 -14.622 -10.084 1.00 96.94 288 ALA A CA 1
ATOM 2162 C C . ALA A 1 288 ? 6.836 -14.824 -10.013 1.00 96.94 288 ALA A C 1
ATOM 2164 O O . ALA A 1 288 ? 6.213 -14.517 -8.998 1.00 96.94 288 ALA A O 1
ATOM 2165 N N . LEU A 1 289 ? 6.233 -15.385 -11.068 1.00 96.56 289 LEU A N 1
ATOM 2166 C CA . LEU A 1 289 ? 4.804 -15.712 -11.086 1.00 96.56 289 LEU A CA 1
ATOM 2167 C C . LEU A 1 289 ? 4.459 -16.850 -10.131 1.00 96.56 289 LEU A C 1
ATOM 2169 O O . LEU A 1 289 ? 3.451 -16.764 -9.437 1.00 96.56 289 LEU A O 1
ATOM 2173 N N . ALA A 1 290 ? 5.295 -17.887 -10.058 1.00 96.06 290 ALA A N 1
ATOM 2174 C CA . ALA A 1 290 ? 5.114 -18.975 -9.103 1.00 96.06 290 ALA A CA 1
ATOM 2175 C C . ALA A 1 290 ? 5.200 -18.474 -7.652 1.00 96.06 290 ALA A C 1
ATOM 2177 O O . ALA A 1 290 ? 4.389 -18.873 -6.823 1.00 96.06 290 ALA A O 1
ATOM 2178 N N . TRP A 1 291 ? 6.123 -17.550 -7.369 1.00 95.31 291 TRP A N 1
ATOM 2179 C CA . TRP A 1 291 ? 6.268 -16.903 -6.063 1.00 95.31 291 TRP A CA 1
ATOM 2180 C C . TRP A 1 291 ? 5.078 -15.999 -5.699 1.00 95.31 291 TRP A C 1
ATOM 2182 O O . TRP A 1 291 ? 4.682 -15.919 -4.536 1.00 95.31 291 TRP A O 1
ATOM 2192 N N . LEU A 1 292 ? 4.474 -15.328 -6.684 1.00 95.31 292 LEU A N 1
ATOM 2193 C CA . LEU A 1 292 ? 3.305 -14.472 -6.465 1.00 95.31 292 LEU A CA 1
ATOM 2194 C C . LEU A 1 292 ? 1.991 -15.268 -6.360 1.00 95.31 292 LEU A C 1
ATOM 2196 O O . LEU A 1 292 ? 1.062 -14.837 -5.682 1.00 95.31 292 LEU A O 1
ATOM 2200 N N . ALA A 1 293 ? 1.896 -16.424 -7.020 1.00 94.56 293 ALA A N 1
ATOM 2201 C CA . ALA A 1 293 ? 0.670 -17.211 -7.136 1.00 94.56 293 ALA A CA 1
ATOM 2202 C C . ALA A 1 293 ? -0.049 -17.533 -5.805 1.00 94.56 293 ALA A C 1
ATOM 2204 O O . ALA A 1 293 ? -1.277 -17.371 -5.774 1.00 94.56 293 ALA A O 1
ATOM 2205 N N . PRO A 1 294 ? 0.632 -17.969 -4.721 1.00 93.38 294 PRO A N 1
ATOM 2206 C CA . PRO A 1 294 ? -0.045 -18.330 -3.474 1.00 93.38 294 PRO A CA 1
ATOM 2207 C C . PRO A 1 294 ? -0.550 -17.118 -2.678 1.00 93.38 294 PRO A C 1
ATOM 2209 O O . PRO A 1 294 ? -1.401 -17.286 -1.803 1.00 93.38 294 PRO A O 1
ATOM 2212 N N . LEU A 1 295 ? -0.078 -15.903 -2.982 1.00 94.44 295 LEU A N 1
ATOM 2213 C CA . LEU A 1 295 ? -0.477 -14.689 -2.276 1.00 94.44 295 LEU A CA 1
ATOM 2214 C C . LEU A 1 295 ? -1.989 -14.478 -2.363 1.00 94.44 295 LEU A C 1
ATOM 2216 O O . LEU A 1 295 ? -2.545 -14.393 -3.466 1.00 94.44 295 LEU A O 1
ATOM 2220 N N . ASN A 1 296 ? -2.632 -14.352 -1.195 1.00 94.44 296 ASN A N 1
ATOM 2221 C CA . ASN A 1 296 ? -4.070 -14.117 -1.072 1.00 94.44 296 ASN A CA 1
ATOM 2222 C C . ASN A 1 296 ? -4.885 -15.054 -1.976 1.00 94.44 296 ASN A C 1
ATOM 2224 O O . ASN A 1 296 ? -5.748 -14.605 -2.727 1.00 94.44 296 ASN A O 1
ATOM 2228 N N . LYS A 1 297 ? -4.571 -16.354 -1.956 1.00 92.31 297 LYS A N 1
ATOM 2229 C CA . LYS A 1 297 ? -5.341 -17.382 -2.672 1.00 92.31 297 LYS A CA 1
ATOM 2230 C C . LYS A 1 297 ? -6.392 -18.049 -1.784 1.00 92.31 297 LYS A C 1
ATOM 2232 O O . LYS A 1 297 ? -7.497 -18.320 -2.244 1.00 92.31 297 LYS A O 1
ATOM 2237 N N . ASP A 1 298 ? -6.068 -18.221 -0.505 1.00 90.62 298 ASP A N 1
ATOM 2238 C CA . ASP A 1 298 ? -6.905 -18.917 0.469 1.00 90.62 298 ASP A CA 1
ATOM 2239 C C . ASP A 1 298 ? -7.332 -17.965 1.592 1.00 90.62 298 ASP A C 1
ATOM 2241 O O . ASP A 1 298 ? -6.504 -17.256 2.163 1.00 90.62 298 ASP A O 1
ATOM 2245 N N . PHE A 1 299 ? -8.619 -17.970 1.954 1.00 89.56 299 PHE A N 1
ATOM 2246 C CA . PHE A 1 299 ? -9.168 -17.091 3.002 1.00 89.56 299 PHE A CA 1
ATOM 2247 C C . PHE A 1 299 ? -8.588 -17.348 4.397 1.00 89.56 299 PHE A C 1
ATOM 2249 O O . PHE A 1 299 ? -8.569 -16.443 5.229 1.00 89.56 299 PHE A O 1
ATOM 2256 N N . ASP A 1 300 ? -8.082 -18.555 4.635 1.00 88.44 300 ASP A N 1
ATOM 2257 C CA . ASP A 1 300 ? -7.425 -18.922 5.891 1.00 88.44 300 ASP A CA 1
ATOM 2258 C C . ASP A 1 300 ? -5.964 -18.446 5.940 1.00 88.44 300 ASP A C 1
ATOM 2260 O O . ASP A 1 300 ? -5.325 -18.476 6.992 1.00 88.44 300 ASP A O 1
ATOM 2264 N N . ARG A 1 301 ? -5.419 -17.996 4.800 1.00 88.56 301 ARG A N 1
ATOM 2265 C CA . ARG A 1 301 ? -4.018 -17.599 4.636 1.00 88.56 301 ARG A CA 1
ATOM 2266 C C . ARG A 1 301 ? -3.889 -16.283 3.869 1.00 88.56 301 ARG A C 1
ATOM 2268 O O . ARG A 1 301 ? -3.239 -16.206 2.829 1.00 88.56 301 ARG A O 1
ATOM 2275 N N . LEU A 1 302 ? -4.521 -15.239 4.401 1.00 91.44 302 LEU A N 1
ATOM 2276 C CA . LEU A 1 302 ? -4.438 -13.889 3.846 1.00 91.44 302 LEU A CA 1
ATOM 2277 C C . LEU A 1 302 ? -3.162 -13.165 4.287 1.00 91.44 302 LEU A C 1
ATOM 2279 O O . LEU A 1 302 ? -2.719 -13.290 5.430 1.00 91.44 302 LEU A O 1
ATOM 2283 N N . GLY A 1 303 ? -2.639 -12.346 3.384 1.00 90.56 303 GLY A N 1
ATOM 2284 C CA . GLY A 1 303 ? -1.458 -11.525 3.567 1.00 90.56 303 GLY A CA 1
ATOM 2285 C C . GLY A 1 303 ? -0.149 -12.295 3.422 1.00 90.56 303 GLY A C 1
ATOM 2286 O O . GLY A 1 303 ? -0.097 -13.486 3.118 1.00 90.56 303 GLY A O 1
ATOM 2287 N N . ILE A 1 304 ? 0.935 -11.576 3.679 1.00 90.00 304 ILE A N 1
ATOM 2288 C CA . ILE A 1 304 ? 2.299 -12.104 3.754 1.00 90.00 304 ILE A CA 1
ATOM 2289 C C . ILE A 1 304 ? 2.455 -12.928 5.036 1.00 90.00 304 ILE A C 1
ATOM 2291 O O . ILE A 1 304 ? 3.107 -13.968 5.044 1.00 90.00 304 ILE A O 1
ATOM 2295 N N . ALA A 1 305 ? 1.812 -12.472 6.116 1.00 78.94 305 ALA A N 1
ATOM 2296 C CA . ALA A 1 305 ? 1.821 -13.068 7.449 1.00 78.94 305 ALA A CA 1
ATOM 2297 C C . ALA A 1 305 ? 1.620 -14.586 7.477 1.00 78.94 305 ALA A C 1
ATOM 2299 O O . ALA A 1 305 ? 2.177 -15.275 8.329 1.00 78.94 305 ALA A O 1
ATOM 2300 N N . ALA A 1 306 ? 0.764 -15.079 6.585 1.00 76.69 306 ALA A N 1
ATOM 2301 C CA . ALA A 1 306 ? 0.283 -16.447 6.587 1.00 76.69 306 ALA A CA 1
ATOM 2302 C C . ALA A 1 306 ? 1.158 -17.412 5.766 1.00 76.69 306 ALA A C 1
ATOM 2304 O O . ALA A 1 306 ? 0.813 -18.594 5.630 1.00 76.69 306 ALA A O 1
ATOM 2305 N N . SER A 1 307 ? 2.273 -16.941 5.194 1.00 73.62 307 SER A N 1
ATOM 2306 C CA . SER A 1 307 ? 3.183 -17.786 4.422 1.00 73.62 307 SER A CA 1
ATOM 2307 C C . SER A 1 307 ? 4.641 -17.607 4.830 1.00 73.62 307 SER A C 1
ATOM 2309 O O . SER A 1 307 ? 5.191 -16.511 4.802 1.00 73.62 307 SER A O 1
ATOM 2311 N N . ALA A 1 308 ? 5.282 -18.734 5.148 1.00 71.31 308 ALA A N 1
ATOM 2312 C CA . ALA A 1 308 ? 6.719 -18.812 5.393 1.00 71.31 308 ALA A CA 1
ATOM 2313 C C . ALA A 1 308 ? 7.555 -18.582 4.118 1.00 71.31 308 ALA A C 1
ATOM 2315 O O . ALA A 1 308 ? 8.763 -18.399 4.204 1.00 71.31 308 ALA A O 1
ATOM 2316 N N . GLU A 1 309 ? 6.925 -18.586 2.939 1.00 74.38 309 GLU A N 1
ATOM 2317 C CA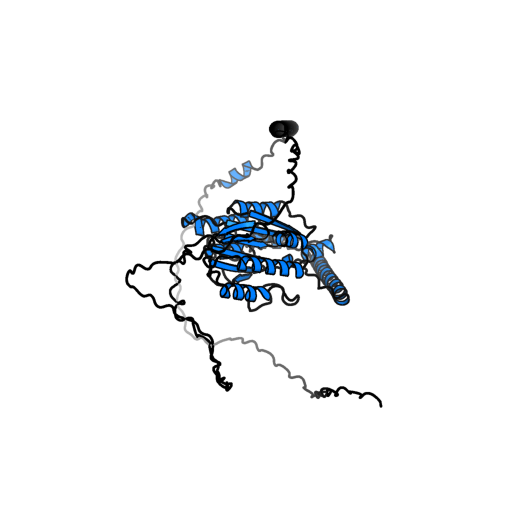 . GLU A 1 309 ? 7.587 -18.389 1.643 1.00 74.38 309 GLU A CA 1
ATOM 2318 C C . GLU A 1 309 ? 7.996 -16.925 1.401 1.00 74.38 309 GLU A C 1
ATOM 2320 O O . GLU A 1 309 ? 8.806 -16.635 0.518 1.00 74.38 309 GLU A O 1
ATOM 2325 N N . TYR A 1 310 ? 7.455 -15.991 2.189 1.00 82.56 310 TYR A N 1
ATOM 2326 C CA . TYR A 1 310 ? 7.748 -14.569 2.079 1.00 82.56 310 TYR A CA 1
ATOM 2327 C C . TYR A 1 310 ? 8.721 -14.119 3.169 1.00 82.56 310 TYR A C 1
ATOM 2329 O O . TYR A 1 310 ? 8.333 -13.731 4.272 1.00 82.56 310 TYR A O 1
ATOM 2337 N N . ASN A 1 311 ? 10.010 -14.134 2.835 1.00 76.31 311 ASN A N 1
ATOM 2338 C CA . ASN A 1 311 ? 11.049 -13.623 3.721 1.00 76.31 311 ASN A CA 1
ATOM 2339 C C . ASN A 1 311 ? 10.922 -12.105 3.892 1.00 76.31 311 ASN A C 1
ATOM 2341 O O . ASN A 1 311 ? 10.804 -11.363 2.916 1.00 76.31 311 ASN A O 1
ATOM 2345 N N . SER A 1 312 ? 10.972 -11.641 5.144 1.00 77.12 312 SER A N 1
ATOM 2346 C CA . SER A 1 312 ? 10.910 -10.211 5.443 1.00 77.12 312 SER A CA 1
ATOM 2347 C C . SER A 1 312 ? 12.212 -9.518 5.040 1.00 77.12 312 SER A C 1
ATOM 2349 O O . SER A 1 312 ? 13.268 -9.805 5.599 1.00 77.12 312 SER A O 1
ATOM 2351 N N . MET A 1 313 ? 12.120 -8.531 4.155 1.00 82.31 313 MET A N 1
ATOM 2352 C CA . MET A 1 313 ? 13.206 -7.622 3.806 1.00 82.31 313 MET A CA 1
ATOM 2353 C C . MET A 1 313 ? 13.219 -6.410 4.746 1.00 82.31 313 MET A C 1
ATOM 2355 O O . MET A 1 313 ? 12.175 -5.836 5.079 1.00 82.31 313 MET A O 1
ATOM 2359 N N . GLN A 1 314 ? 14.418 -6.003 5.160 1.00 84.38 314 GLN A N 1
ATOM 2360 C CA . GLN A 1 314 ? 14.644 -4.722 5.824 1.00 84.38 314 GLN A CA 1
ATOM 2361 C C . GLN A 1 314 ? 15.189 -3.708 4.823 1.00 84.38 314 GLN A C 1
ATOM 2363 O O . GLN A 1 314 ? 15.920 -4.065 3.902 1.00 84.38 314 GLN A O 1
ATOM 2368 N N . VAL A 1 315 ? 14.824 -2.448 5.025 1.00 85.12 315 VAL A N 1
ATOM 2369 C CA . VAL A 1 315 ? 15.318 -1.323 4.228 1.00 85.12 315 VAL A CA 1
ATOM 2370 C C . VAL A 1 315 ? 16.457 -0.631 4.956 1.00 85.12 315 VAL A C 1
ATOM 2372 O O . VAL A 1 315 ? 16.515 -0.653 6.190 1.00 85.12 315 VAL A O 1
ATOM 2375 N N . LYS A 1 316 ? 17.356 0.006 4.208 1.00 80.31 316 LYS A N 1
ATOM 2376 C CA . LYS A 1 316 ? 18.343 0.910 4.788 1.00 80.31 316 LYS A CA 1
ATOM 2377 C C . LYS A 1 316 ? 17.588 2.109 5.354 1.00 80.31 316 LYS A C 1
ATOM 2379 O O . LYS A 1 316 ? 17.019 2.934 4.651 1.00 80.31 316 LYS A O 1
ATOM 2384 N N . ALA A 1 317 ? 17.571 2.161 6.677 1.00 73.12 317 ALA A N 1
ATOM 2385 C CA . ALA A 1 317 ? 16.923 3.151 7.526 1.00 73.12 317 ALA A CA 1
ATOM 2386 C C . ALA A 1 317 ? 17.548 4.565 7.442 1.00 73.12 317 ALA A C 1
ATOM 2388 O O . ALA A 1 317 ? 17.669 5.254 8.453 1.00 73.12 317 ALA A O 1
ATOM 2389 N N . THR A 1 318 ? 18.020 4.985 6.271 1.00 74.44 318 THR A N 1
ATOM 2390 C CA . THR A 1 318 ? 18.818 6.203 6.110 1.00 74.44 318 THR A CA 1
ATOM 2391 C C . THR A 1 318 ? 17.925 7.371 5.708 1.00 74.44 318 THR A C 1
ATOM 2393 O O . THR A 1 318 ? 17.157 7.251 4.760 1.00 74.44 318 THR A O 1
ATOM 2396 N N . ASN A 1 319 ? 18.042 8.489 6.436 1.00 76.81 319 ASN A N 1
ATOM 2397 C CA . ASN A 1 319 ? 17.405 9.777 6.130 1.00 76.81 319 ASN A CA 1
ATOM 2398 C C . ASN A 1 319 ? 15.889 9.713 5.894 1.00 76.81 319 ASN A C 1
ATOM 2400 O O . ASN A 1 319 ? 15.336 10.373 5.020 1.00 76.81 319 ASN A O 1
ATOM 2404 N N . LEU A 1 320 ? 15.207 8.925 6.725 1.00 83.81 320 LEU A N 1
ATOM 2405 C CA . LEU A 1 320 ? 13.762 8.734 6.627 1.00 83.81 320 LEU A CA 1
ATOM 2406 C C . LEU A 1 320 ? 12.945 9.850 7.294 1.00 83.81 320 LEU A C 1
ATOM 2408 O O . LEU A 1 320 ? 11.724 9.851 7.167 1.00 83.81 320 LEU A O 1
ATOM 2412 N N . GLU A 1 321 ? 13.582 10.813 7.968 1.00 86.38 321 GLU A N 1
ATOM 2413 C CA . GLU A 1 321 ? 12.885 11.934 8.610 1.00 86.38 321 GLU A CA 1
ATOM 2414 C C . GLU A 1 321 ? 11.954 12.654 7.616 1.00 86.38 321 GLU A C 1
ATOM 2416 O O . GLU A 1 321 ? 12.337 12.846 6.461 1.00 86.38 321 GLU A O 1
ATOM 2421 N N . PRO A 1 322 ? 10.733 13.050 8.018 1.00 90.75 322 PRO A N 1
ATOM 2422 C CA . PRO A 1 322 ? 10.189 13.056 9.386 1.00 90.75 322 PRO A CA 1
ATOM 2423 C C . PRO A 1 322 ? 9.671 11.697 9.905 1.00 90.75 322 PRO A C 1
ATOM 2425 O O . PRO A 1 322 ? 9.292 11.574 11.074 1.00 90.75 322 PRO A O 1
ATOM 2428 N N . VAL A 1 323 ? 9.623 10.662 9.064 1.00 92.56 323 VAL A N 1
ATOM 2429 C CA . VAL A 1 323 ? 9.231 9.306 9.472 1.00 92.56 323 VAL A CA 1
ATOM 2430 C C . VAL A 1 323 ? 10.411 8.576 10.107 1.00 92.56 323 VAL A C 1
ATOM 2432 O O . VAL A 1 323 ? 11.477 8.419 9.522 1.00 92.56 323 VAL A O 1
ATOM 2435 N N . GLN A 1 324 ? 10.219 8.050 11.312 1.00 90.75 324 GLN A N 1
ATOM 2436 C CA . GLN A 1 324 ? 11.272 7.294 11.976 1.00 90.75 324 GLN A CA 1
ATOM 2437 C C . GLN A 1 324 ? 11.469 5.951 11.276 1.00 90.75 324 GLN A C 1
ATOM 2439 O O . GLN A 1 324 ? 10.514 5.269 10.905 1.00 90.75 324 GLN A O 1
ATOM 2444 N N . ALA A 1 325 ? 12.719 5.510 11.180 1.00 89.31 325 ALA A N 1
ATOM 2445 C CA . ALA A 1 325 ? 13.070 4.258 10.519 1.00 89.31 325 ALA A CA 1
ATOM 2446 C C . ALA A 1 325 ? 12.328 3.015 11.030 1.00 89.31 325 ALA A C 1
ATOM 2448 O O . ALA A 1 325 ? 12.030 2.109 10.260 1.00 89.31 325 ALA A O 1
ATOM 2449 N N . LYS A 1 326 ? 12.024 2.962 12.328 1.00 89.38 326 LYS A N 1
ATOM 2450 C CA . LYS A 1 326 ? 11.259 1.863 12.938 1.00 89.38 326 LYS A CA 1
ATOM 2451 C C . LYS A 1 326 ? 9.762 1.899 12.609 1.00 89.38 326 LYS A C 1
ATOM 2453 O O . LYS A 1 326 ? 9.096 0.882 12.765 1.00 89.38 326 LYS A O 1
ATOM 2458 N N . ASP A 1 327 ? 9.253 3.051 12.179 1.00 92.38 327 ASP A N 1
ATOM 2459 C CA . ASP A 1 327 ? 7.833 3.279 11.919 1.00 92.38 327 ASP A CA 1
ATOM 2460 C C . ASP A 1 327 ? 7.489 3.186 10.421 1.00 92.38 327 ASP A C 1
ATOM 2462 O O . ASP A 1 327 ? 6.315 3.049 10.056 1.00 92.38 327 ASP A O 1
ATOM 2466 N N . ILE A 1 328 ? 8.499 3.226 9.539 1.00 91.69 328 ILE A N 1
ATOM 2467 C CA . ILE A 1 328 ? 8.281 3.073 8.101 1.00 91.69 328 ILE A CA 1
ATOM 2468 C C . ILE A 1 328 ? 7.638 1.712 7.811 1.00 91.69 328 ILE A C 1
ATOM 2470 O O . ILE A 1 328 ? 8.132 0.643 8.177 1.00 91.69 328 ILE A O 1
ATOM 2474 N N . SER A 1 329 ? 6.492 1.751 7.149 1.00 93.12 329 SER A N 1
ATOM 2475 C CA . SER A 1 329 ? 5.665 0.581 6.855 1.00 93.12 329 SER A CA 1
ATOM 2476 C C . SER A 1 329 ? 4.935 0.792 5.533 1.00 93.12 329 SER A C 1
ATOM 2478 O O . SER A 1 329 ? 5.119 1.827 4.899 1.00 93.12 329 SER A O 1
ATOM 2480 N N . GLY A 1 330 ? 4.168 -0.198 5.077 1.00 93.81 330 GLY A N 1
ATOM 2481 C CA . GLY A 1 330 ? 3.308 -0.111 3.902 1.00 93.81 330 GLY A CA 1
ATOM 2482 C C . GLY A 1 330 ? 4.046 0.232 2.604 1.00 93.81 330 GLY A C 1
ATOM 2483 O O . GLY A 1 330 ? 5.210 -0.129 2.396 1.00 93.81 330 GLY A O 1
ATOM 2484 N N . TYR A 1 331 ? 3.363 0.980 1.732 1.00 95.12 331 TYR A N 1
ATOM 2485 C CA . TYR A 1 331 ? 3.938 1.423 0.464 1.00 95.12 331 TYR A CA 1
ATOM 2486 C C . TYR A 1 331 ? 5.179 2.333 0.628 1.00 95.12 331 TYR A C 1
ATOM 2488 O O . TYR A 1 331 ? 6.077 2.182 -0.196 1.00 95.12 331 TYR A O 1
ATOM 2496 N N . PRO A 1 332 ? 5.333 3.208 1.654 1.00 94.88 332 PRO A N 1
ATOM 2497 C CA . PRO A 1 332 ? 6.582 3.955 1.849 1.00 94.88 332 PRO A CA 1
ATOM 2498 C C . PRO A 1 332 ? 7.799 3.050 2.039 1.00 94.88 332 PRO A C 1
ATOM 2500 O O . PRO A 1 332 ? 8.833 3.274 1.413 1.00 94.88 332 PRO A O 1
ATOM 2503 N N . LYS A 1 333 ? 7.665 1.981 2.839 1.00 94.88 333 LYS A N 1
ATOM 2504 C CA . LYS A 1 333 ? 8.742 0.997 3.031 1.00 94.88 333 LYS A CA 1
ATOM 2505 C C . LYS A 1 333 ? 9.077 0.274 1.725 1.00 94.88 333 LYS A C 1
ATOM 2507 O O . LYS A 1 333 ? 10.248 0.079 1.414 1.00 94.88 333 LYS A O 1
ATOM 2512 N N . ALA A 1 334 ? 8.065 -0.091 0.940 1.00 95.69 334 ALA A N 1
ATOM 2513 C CA . ALA A 1 334 ? 8.273 -0.731 -0.357 1.00 95.69 334 ALA A CA 1
ATOM 2514 C C . ALA A 1 334 ? 8.922 0.212 -1.390 1.00 95.69 334 ALA A C 1
ATOM 2516 O O . ALA A 1 334 ? 9.795 -0.219 -2.142 1.00 95.69 334 ALA A O 1
ATOM 2517 N N . ILE A 1 335 ? 8.546 1.498 -1.400 1.00 96.25 335 ILE A N 1
ATOM 2518 C CA . ILE A 1 335 ? 9.198 2.528 -2.221 1.00 96.25 335 ILE A CA 1
ATOM 2519 C C . ILE A 1 335 ? 10.666 2.646 -1.823 1.00 96.25 335 ILE A C 1
ATOM 2521 O O . ILE A 1 335 ? 11.521 2.540 -2.693 1.00 96.25 335 ILE A O 1
ATOM 2525 N N . GLN A 1 336 ? 10.965 2.801 -0.530 1.00 95.38 336 GLN A N 1
ATOM 2526 C CA . GLN A 1 336 ? 12.337 2.881 -0.028 1.00 95.38 336 GLN A CA 1
ATOM 2527 C C . GLN A 1 336 ? 13.180 1.688 -0.505 1.00 95.38 336 GLN A C 1
ATOM 2529 O O . GLN A 1 336 ? 14.249 1.879 -1.081 1.00 95.38 336 GLN A O 1
ATOM 2534 N N . ALA A 1 337 ? 12.665 0.464 -0.350 1.00 95.50 337 ALA A N 1
ATOM 2535 C CA . ALA A 1 337 ? 13.349 -0.744 -0.808 1.00 95.50 337 ALA A CA 1
ATOM 2536 C C . ALA A 1 337 ? 13.625 -0.727 -2.318 1.00 95.50 337 ALA A C 1
ATOM 2538 O O . ALA A 1 337 ? 14.723 -1.059 -2.755 1.00 95.50 337 ALA A O 1
ATOM 2539 N N . ALA A 1 338 ? 12.642 -0.321 -3.125 1.00 96.50 338 ALA A N 1
ATOM 2540 C CA . ALA A 1 338 ? 12.811 -0.228 -4.569 1.00 96.50 338 ALA A CA 1
ATOM 2541 C C . ALA A 1 338 ? 13.838 0.850 -4.957 1.00 96.50 338 ALA A C 1
ATOM 2543 O O . ALA A 1 338 ? 14.666 0.623 -5.837 1.00 96.50 338 ALA A O 1
ATOM 2544 N N . LEU A 1 339 ? 13.832 2.002 -4.279 1.00 95.75 339 LEU A N 1
ATOM 2545 C CA . LEU A 1 339 ? 14.807 3.069 -4.501 1.00 95.75 339 LEU A CA 1
ATOM 2546 C C . LEU A 1 339 ? 16.237 2.598 -4.206 1.00 95.75 339 LEU A C 1
ATOM 2548 O O . LEU A 1 339 ? 17.134 2.890 -4.994 1.00 95.75 339 LEU A O 1
ATOM 2552 N N . GLU A 1 340 ? 16.439 1.829 -3.134 1.00 94.31 340 GLU A N 1
ATOM 2553 C CA . GLU A 1 340 ? 17.733 1.225 -2.778 1.00 94.31 340 GLU A CA 1
ATOM 2554 C C . GLU A 1 340 ? 18.236 0.202 -3.804 1.00 94.31 340 GLU A C 1
ATOM 2556 O O . GLU A 1 340 ? 19.445 -0.010 -3.917 1.00 94.31 340 GLU A O 1
ATOM 2561 N N . MET A 1 341 ? 17.326 -0.409 -4.568 1.00 94.56 341 MET A N 1
ATOM 2562 C CA . MET A 1 341 ? 17.648 -1.286 -5.698 1.00 94.56 341 MET A CA 1
ATOM 2563 C C . MET A 1 341 ? 17.979 -0.518 -6.990 1.00 94.56 341 MET A C 1
ATOM 2565 O O . MET A 1 341 ? 18.193 -1.150 -8.023 1.00 94.56 341 MET A O 1
ATOM 2569 N N . ASP A 1 342 ? 18.035 0.817 -6.949 1.00 94.44 342 ASP A N 1
ATOM 2570 C CA . ASP A 1 342 ? 18.369 1.682 -8.087 1.00 94.44 342 ASP A CA 1
ATOM 2571 C C . ASP A 1 342 ? 17.379 1.578 -9.268 1.00 94.44 342 ASP A C 1
ATOM 2573 O O . ASP A 1 342 ? 17.760 1.551 -10.443 1.00 94.44 342 ASP A O 1
ATOM 2577 N N . VAL A 1 343 ? 16.080 1.474 -8.970 1.00 95.81 343 VAL A N 1
ATOM 2578 C CA . VAL A 1 343 ? 15.024 1.412 -9.991 1.00 95.81 343 VAL A CA 1
ATOM 2579 C C . VAL A 1 343 ? 14.886 2.723 -10.766 1.00 95.81 343 VAL A C 1
ATOM 2581 O O . VAL A 1 343 ? 14.899 3.815 -10.211 1.00 95.81 343 VAL A O 1
ATOM 2584 N N . HIS A 1 344 ? 14.666 2.622 -12.074 1.00 94.75 344 HIS A N 1
ATOM 2585 C CA . HIS A 1 344 ? 14.277 3.767 -12.898 1.00 94.75 344 HIS A CA 1
ATOM 2586 C C . HIS A 1 344 ? 12.772 3.998 -12.873 1.00 94.75 344 HIS A C 1
ATOM 2588 O O . HIS A 1 344 ? 12.331 5.142 -12.880 1.00 94.75 344 HIS A O 1
ATOM 2594 N N . THR A 1 345 ? 11.995 2.917 -12.850 1.00 96.88 345 THR A N 1
ATOM 2595 C CA . THR A 1 345 ? 10.537 2.971 -12.943 1.00 96.88 345 THR A CA 1
ATOM 2596 C C . THR A 1 345 ? 9.934 2.065 -11.885 1.00 96.88 345 THR A C 1
ATOM 2598 O O . THR A 1 345 ? 10.246 0.877 -11.809 1.00 96.88 345 THR A O 1
ATOM 2601 N N . LEU A 1 346 ? 9.044 2.623 -11.078 1.00 97.50 346 LEU A N 1
ATOM 2602 C CA . LEU A 1 346 ? 8.322 1.931 -10.028 1.00 97.50 346 LEU A CA 1
ATOM 2603 C C . LEU A 1 346 ? 6.833 1.947 -10.355 1.00 97.50 346 LEU A C 1
ATOM 2605 O O . LEU A 1 346 ? 6.264 3.011 -10.589 1.00 97.50 346 LEU A O 1
ATOM 2609 N N . PHE A 1 347 ? 6.201 0.779 -10.349 1.00 97.94 347 PHE A N 1
ATOM 2610 C CA . PHE A 1 347 ? 4.753 0.647 -10.464 1.00 97.94 347 PHE A CA 1
ATOM 2611 C C . PHE A 1 347 ? 4.180 0.114 -9.161 1.00 97.94 347 PHE A C 1
ATOM 2613 O O . PHE A 1 347 ? 4.591 -0.943 -8.694 1.00 97.94 347 PHE A O 1
ATOM 2620 N N . ILE A 1 348 ? 3.230 0.837 -8.582 1.00 98.06 348 ILE A N 1
ATOM 2621 C CA . ILE A 1 348 ? 2.617 0.503 -7.299 1.00 98.06 348 ILE A CA 1
ATOM 2622 C C . ILE A 1 348 ? 1.129 0.305 -7.532 1.00 98.06 348 ILE A C 1
ATOM 2624 O O . ILE A 1 348 ? 0.486 1.189 -8.091 1.00 98.06 348 ILE A O 1
ATOM 2628 N N . ILE A 1 349 ? 0.570 -0.812 -7.078 1.00 97.50 349 ILE A N 1
ATOM 2629 C CA . ILE A 1 349 ? -0.875 -0.943 -6.889 1.00 97.50 349 ILE A CA 1
ATOM 2630 C C . ILE A 1 349 ? -1.176 -1.006 -5.396 1.00 97.50 349 ILE A C 1
ATOM 2632 O O . ILE A 1 349 ? -0.634 -1.860 -4.695 1.00 97.50 349 ILE A O 1
ATOM 2636 N N . ASN A 1 350 ? -2.013 -0.090 -4.908 1.00 95.12 350 ASN A N 1
ATOM 2637 C CA . ASN A 1 350 ? -2.354 -0.011 -3.493 1.00 95.12 350 ASN A CA 1
ATOM 2638 C C . ASN A 1 350 ? -3.827 0.283 -3.232 1.00 95.12 350 ASN A C 1
ATOM 2640 O O . ASN A 1 350 ? -4.528 0.888 -4.040 1.00 95.12 350 ASN A O 1
ATOM 2644 N N . SER A 1 351 ? -4.275 -0.089 -2.038 1.00 92.06 351 SER A N 1
ATOM 2645 C CA . SER A 1 351 ? -5.644 0.123 -1.571 1.00 92.06 351 SER A CA 1
ATOM 2646 C C . SER A 1 351 ? -5.914 1.536 -1.032 1.00 92.06 351 SER A C 1
ATOM 2648 O O . SER A 1 351 ? -7.012 1.801 -0.536 1.00 92.06 351 SER A O 1
ATOM 2650 N N . GLY A 1 352 ? -4.931 2.442 -1.082 1.00 90.25 352 GLY A N 1
ATOM 2651 C CA . GLY A 1 352 ? -5.031 3.830 -0.623 1.00 90.25 352 GLY A CA 1
ATOM 2652 C C . GLY A 1 352 ? -4.091 4.191 0.529 1.00 90.25 352 GLY A C 1
ATOM 2653 O O . GLY A 1 352 ? -3.137 3.479 0.839 1.00 90.25 352 GLY A O 1
ATOM 2654 N N . TRP A 1 353 ? -4.352 5.346 1.149 1.00 87.69 353 TRP A N 1
ATOM 2655 C CA . TRP A 1 353 ? -3.660 5.781 2.362 1.00 87.69 353 TRP A CA 1
ATOM 2656 C C . TRP A 1 353 ? -4.213 5.023 3.567 1.00 87.69 353 TRP A C 1
ATOM 2658 O O . TRP A 1 353 ? -5.424 5.013 3.808 1.00 87.69 353 TRP A O 1
ATOM 2668 N N . ARG A 1 354 ? -3.316 4.418 4.341 1.00 83.75 354 ARG A N 1
ATOM 2669 C CA . ARG A 1 354 ? -3.630 3.731 5.593 1.00 83.75 354 ARG A CA 1
ATOM 2670 C C . ARG A 1 354 ? -2.871 4.408 6.722 1.00 83.75 354 ARG A C 1
ATOM 2672 O O . ARG A 1 354 ? -1.824 5.006 6.491 1.00 83.75 354 ARG A O 1
ATOM 2679 N N . HIS A 1 355 ? -3.444 4.375 7.924 1.00 78.81 355 HIS A N 1
ATOM 2680 C CA . HIS A 1 355 ? -2.825 4.998 9.089 1.00 78.81 355 HIS A CA 1
ATOM 2681 C C . HIS A 1 355 ? -1.433 4.404 9.298 1.00 78.81 355 HIS A C 1
ATOM 2683 O O . HIS A 1 355 ? -1.304 3.244 9.680 1.00 78.81 355 HIS A O 1
ATOM 2689 N N . MET A 1 356 ? -0.400 5.210 9.061 1.00 88.94 356 MET A N 1
ATOM 2690 C CA . MET A 1 356 ? 0.956 4.828 9.408 1.00 88.94 356 MET A CA 1
ATOM 2691 C C . MET A 1 356 ? 1.183 5.177 10.872 1.00 88.94 356 MET A C 1
ATOM 2693 O O . MET A 1 356 ? 1.161 6.348 11.268 1.00 88.94 356 MET A O 1
ATOM 2697 N N . HIS A 1 357 ? 1.326 4.139 11.690 1.00 88.94 357 HIS A N 1
ATOM 2698 C CA . HIS A 1 357 ? 1.556 4.312 13.112 1.00 88.94 357 HIS A CA 1
ATOM 2699 C C . HIS A 1 357 ? 2.882 5.025 13.341 1.00 88.94 357 HIS A C 1
ATOM 2701 O O . HIS A 1 357 ? 3.882 4.735 12.695 1.00 88.94 357 HIS A O 1
ATOM 2707 N N . ARG A 1 358 ? 2.860 5.958 14.285 1.00 91.31 358 ARG A N 1
ATOM 2708 C CA . ARG A 1 358 ? 4.042 6.651 14.768 1.00 91.31 358 ARG A CA 1
ATOM 2709 C C . ARG A 1 358 ? 4.324 6.185 16.180 1.00 91.31 358 ARG A C 1
ATOM 2711 O O . ARG A 1 358 ? 3.403 6.161 17.003 1.00 91.31 358 ARG A O 1
ATOM 2718 N N . THR A 1 359 ? 5.575 5.850 16.469 1.00 91.56 359 THR A N 1
ATOM 2719 C CA . THR A 1 359 ? 5.981 5.574 17.840 1.00 91.56 359 THR A CA 1
ATOM 2720 C C . THR A 1 359 ? 5.841 6.863 18.653 1.00 91.56 359 THR A C 1
ATOM 2722 O O . THR A 1 359 ? 6.507 7.853 18.343 1.00 91.56 359 THR A O 1
ATOM 2725 N N . PRO A 1 360 ? 4.991 6.885 19.693 1.00 90.69 360 PRO A N 1
ATOM 2726 C CA . PRO A 1 360 ? 4.763 8.095 20.465 1.00 90.69 360 PRO A CA 1
ATOM 2727 C C . PRO A 1 360 ? 6.002 8.478 21.272 1.00 90.69 360 PRO A C 1
ATOM 2729 O O . PRO A 1 360 ? 6.682 7.625 21.854 1.00 90.69 360 PRO A O 1
ATOM 2732 N N . THR A 1 361 ? 6.255 9.779 21.364 1.00 90.88 361 THR A N 1
ATOM 2733 C CA . THR A 1 361 ? 7.234 10.338 22.302 1.00 90.88 361 THR A CA 1
ATOM 2734 C C . THR A 1 361 ? 6.751 10.174 23.747 1.00 90.88 361 THR A C 1
ATOM 2736 O O . THR A 1 361 ? 5.554 10.057 24.008 1.00 90.88 361 THR A O 1
ATOM 2739 N N . GLU A 1 362 ? 7.660 10.233 24.724 1.00 93.19 362 GLU A N 1
ATOM 2740 C CA . GLU A 1 362 ? 7.289 10.167 26.150 1.00 93.19 362 GLU A CA 1
ATOM 2741 C C . GLU A 1 362 ? 6.300 11.266 26.563 1.00 93.19 362 GLU A C 1
ATOM 2743 O O . GLU A 1 362 ? 5.418 11.051 27.394 1.00 93.19 362 GLU A O 1
ATOM 2748 N N . LYS A 1 363 ? 6.401 12.447 25.944 1.00 92.88 363 LYS A N 1
ATOM 2749 C CA . LYS A 1 363 ? 5.440 13.533 26.150 1.00 92.88 363 LYS A CA 1
ATOM 2750 C C . LYS A 1 363 ? 4.044 13.139 25.661 1.00 92.88 363 LYS A C 1
ATOM 2752 O O . LYS A 1 363 ? 3.075 13.303 26.395 1.00 92.88 363 LYS A O 1
ATOM 2757 N N . GLU A 1 364 ? 3.945 12.579 24.460 1.00 92.62 364 GLU A N 1
ATOM 2758 C CA . GLU A 1 364 ? 2.671 12.150 23.871 1.00 92.62 364 GLU A CA 1
ATOM 2759 C C . GLU A 1 364 ? 2.055 10.963 24.610 1.00 92.62 364 GLU A C 1
ATOM 2761 O O . GLU A 1 364 ? 0.832 10.891 24.725 1.00 92.62 364 GLU A O 1
ATOM 2766 N N . LYS A 1 365 ? 2.876 10.054 25.153 1.00 94.12 365 LYS A N 1
ATOM 2767 C CA . LYS A 1 365 ? 2.400 8.989 26.048 1.00 94.12 365 LYS A CA 1
ATOM 2768 C C . LYS A 1 365 ? 1.701 9.579 27.271 1.00 94.12 365 LYS A C 1
ATOM 2770 O O . LYS A 1 365 ? 0.537 9.262 27.497 1.00 94.12 365 LYS A O 1
ATOM 2775 N N . LYS A 1 366 ? 2.354 10.513 27.971 1.00 94.44 366 LYS A N 1
ATOM 2776 C CA . LYS A 1 366 ? 1.781 11.199 29.144 1.00 94.44 366 LYS A CA 1
ATOM 2777 C C . LYS A 1 366 ? 0.524 12.001 28.805 1.00 94.44 366 LYS A C 1
ATOM 2779 O O . LYS A 1 366 ? -0.417 12.050 29.592 1.00 94.44 366 LYS A O 1
ATOM 2784 N N . GLU A 1 367 ? 0.490 12.656 27.647 1.00 93.12 367 GLU A N 1
ATOM 2785 C CA . GLU A 1 367 ? -0.702 13.378 27.186 1.00 93.12 367 GLU A CA 1
ATOM 2786 C C . GLU A 1 367 ? -1.863 12.426 26.871 1.00 93.12 367 GLU A C 1
ATOM 2788 O O . GLU A 1 367 ? -3.008 12.718 27.228 1.00 93.12 367 GLU A O 1
ATOM 2793 N N . LEU A 1 368 ? -1.585 11.271 26.254 1.00 91.94 368 LEU A N 1
ATOM 2794 C CA . LEU A 1 368 ? -2.602 10.257 25.992 1.00 91.94 368 LEU A CA 1
ATOM 2795 C C . LEU A 1 368 ? -3.138 9.650 27.289 1.00 91.94 368 LEU A C 1
ATOM 2797 O O . LEU A 1 368 ? -4.346 9.472 27.400 1.00 91.94 368 LEU A O 1
ATOM 2801 N N . GLU A 1 369 ? -2.271 9.352 28.256 1.00 92.25 369 GLU A N 1
ATOM 2802 C CA . GLU A 1 369 ? -2.662 8.836 29.574 1.00 92.25 369 GLU A CA 1
ATOM 2803 C C . GLU A 1 369 ? -3.622 9.796 30.274 1.00 92.25 369 GLU A C 1
ATOM 2805 O O . GLU A 1 369 ? -4.741 9.403 30.596 1.00 92.25 369 GLU A O 1
ATOM 2810 N N . LYS A 1 370 ? -3.269 11.086 30.361 1.00 92.81 370 LYS A N 1
ATOM 2811 C CA . LYS A 1 370 ? -4.161 12.121 30.912 1.00 92.81 370 LYS A CA 1
ATOM 2812 C C . LYS A 1 370 ? -5.501 12.191 30.181 1.00 92.81 370 LYS A C 1
ATOM 2814 O O . LYS A 1 370 ? -6.547 12.389 30.799 1.00 92.81 370 LYS A O 1
ATOM 2819 N N . ARG A 1 371 ? -5.492 12.043 28.852 1.00 91.62 371 ARG A N 1
ATOM 2820 C CA . ARG A 1 371 ? -6.725 12.018 28.057 1.00 91.62 371 ARG A CA 1
ATOM 2821 C C . ARG A 1 371 ? -7.548 10.762 28.334 1.00 91.62 371 ARG A C 1
ATOM 2823 O O . ARG A 1 371 ? -8.763 10.869 28.443 1.00 91.62 371 ARG A O 1
ATOM 2830 N N . ARG A 1 372 ? -6.920 9.592 28.489 1.00 91.81 372 ARG A N 1
ATOM 2831 C CA . ARG A 1 372 ? -7.610 8.343 28.849 1.00 91.81 372 ARG A CA 1
ATOM 2832 C C . ARG A 1 372 ? -8.227 8.431 30.242 1.00 91.81 372 ARG A C 1
ATOM 2834 O O . ARG A 1 372 ? -9.396 8.103 30.378 1.00 91.81 372 ARG A O 1
ATOM 2841 N N . GLU A 1 373 ? -7.506 8.947 31.232 1.00 91.25 373 GLU A N 1
ATOM 2842 C CA . GLU A 1 373 ? -8.035 9.156 32.589 1.00 91.25 373 GLU A CA 1
ATOM 2843 C C . GLU A 1 373 ? -9.263 10.074 32.597 1.00 91.25 373 GLU A C 1
ATOM 2845 O O . GLU A 1 373 ? -10.231 9.829 33.312 1.00 91.25 373 GLU A O 1
ATOM 2850 N N . LYS A 1 374 ? -9.249 11.122 31.767 1.00 90.94 374 LYS A N 1
ATOM 2851 C CA . LYS A 1 374 ? -10.340 12.097 31.693 1.00 90.94 374 LYS A CA 1
ATOM 2852 C C . LYS A 1 374 ? -11.530 11.625 30.852 1.00 90.94 374 LYS A C 1
ATOM 2854 O O . LYS A 1 374 ? -12.675 11.934 31.171 1.00 90.94 374 LYS A O 1
ATOM 2859 N N . GLU A 1 375 ? -11.269 10.964 29.727 1.00 91.38 375 GLU A N 1
ATOM 2860 C CA . GLU A 1 375 ? -12.258 10.752 28.662 1.00 91.38 375 GLU A CA 1
ATOM 2861 C C . GLU A 1 375 ? -12.610 9.277 28.436 1.00 91.38 375 GLU A C 1
ATOM 2863 O O . GLU A 1 375 ? -13.587 9.009 27.733 1.00 91.38 375 GLU A O 1
ATOM 2868 N N . TRP A 1 376 ? -11.870 8.329 29.021 1.00 94.69 376 TRP A N 1
ATOM 2869 C CA . TRP A 1 376 ? -11.948 6.893 28.730 1.00 94.69 376 TRP A CA 1
ATOM 2870 C C . TRP A 1 376 ? -12.124 6.029 29.990 1.00 94.69 376 TRP A C 1
ATOM 2872 O O . TRP A 1 376 ? -11.290 5.179 30.314 1.00 94.69 376 TRP A O 1
ATOM 2882 N N . ASP A 1 377 ? -13.236 6.254 30.688 1.00 93.75 377 ASP A N 1
ATOM 2883 C CA . ASP A 1 377 ? -13.638 5.501 31.881 1.00 93.75 377 ASP A CA 1
ATOM 2884 C C . ASP A 1 377 ? -13.962 4.013 31.605 1.00 93.75 377 ASP A C 1
ATOM 2886 O O . ASP A 1 377 ? -14.081 3.567 30.459 1.00 93.75 377 ASP A O 1
ATOM 2890 N N . GLU A 1 378 ? -14.106 3.230 32.679 1.00 94.12 378 GLU A N 1
ATOM 2891 C CA . GLU A 1 378 ? -14.415 1.792 32.625 1.00 94.12 378 GLU A CA 1
ATOM 2892 C C . GLU A 1 378 ? -15.715 1.491 31.871 1.00 94.12 378 GLU A C 1
ATOM 2894 O O . GLU A 1 378 ? -15.816 0.485 31.166 1.00 94.12 378 GLU A O 1
ATOM 2899 N N . LYS A 1 379 ? -16.707 2.383 31.966 1.00 95.00 379 LYS A N 1
ATOM 2900 C CA . LYS A 1 379 ? -17.985 2.219 31.275 1.00 95.00 379 LYS A CA 1
ATOM 2901 C C . LYS A 1 379 ? -17.792 2.310 29.762 1.00 95.00 379 LYS A C 1
ATOM 2903 O O . LYS A 1 379 ? -18.250 1.427 29.044 1.00 95.00 379 LYS A O 1
ATOM 2908 N N . LYS A 1 380 ? -17.070 3.319 29.272 1.00 95.62 380 LYS A N 1
ATOM 2909 C CA . LYS A 1 380 ? -16.740 3.463 27.843 1.00 95.62 380 LYS A CA 1
ATOM 2910 C C . LYS A 1 380 ? -15.875 2.316 27.336 1.00 95.62 380 LYS A C 1
ATOM 2912 O O . LYS A 1 380 ? -16.074 1.854 26.215 1.00 95.62 380 LYS A O 1
ATOM 2917 N N . GLN A 1 381 ? -14.950 1.826 28.161 1.00 94.12 381 GLN A N 1
ATOM 2918 C CA . GLN A 1 381 ? -14.159 0.634 27.848 1.00 94.12 381 GLN A CA 1
ATOM 2919 C C . GLN A 1 381 ? -15.048 -0.597 27.644 1.00 94.12 381 GLN A C 1
ATOM 2921 O O . GLN A 1 381 ? -14.897 -1.297 26.641 1.00 94.12 381 GLN A O 1
ATOM 2926 N N . ALA A 1 382 ? -15.997 -0.833 28.553 1.00 95.81 382 ALA A N 1
ATOM 2927 C CA . ALA A 1 382 ? -16.946 -1.937 28.455 1.00 95.81 382 ALA A CA 1
ATOM 2928 C C . ALA A 1 382 ? -17.891 -1.787 27.249 1.00 95.81 382 ALA A C 1
ATOM 2930 O O . ALA A 1 382 ? -18.098 -2.750 26.511 1.00 95.81 382 ALA A O 1
ATOM 2931 N N . GLU A 1 383 ? -18.415 -0.583 27.001 1.00 96.44 383 GLU A N 1
ATOM 2932 C CA . GLU A 1 383 ? -19.258 -0.283 25.834 1.00 96.44 383 GLU A CA 1
ATOM 2933 C C . GLU A 1 383 ? -18.510 -0.514 24.513 1.00 96.44 383 GLU A C 1
ATOM 2935 O O . GLU A 1 383 ? -19.065 -1.092 23.578 1.00 96.44 383 GLU A O 1
ATOM 2940 N N . TRP A 1 384 ? -17.240 -0.110 24.434 1.00 95.62 384 TRP A N 1
ATOM 2941 C CA . TRP A 1 384 ? -16.392 -0.365 23.272 1.00 95.62 384 TRP A CA 1
ATOM 2942 C C . TRP A 1 384 ? -16.115 -1.852 23.070 1.00 95.62 384 TRP A C 1
ATOM 2944 O O . TRP A 1 384 ? -16.274 -2.355 21.960 1.00 95.62 384 TRP A O 1
ATOM 2954 N N . ALA A 1 385 ? -15.746 -2.573 24.131 1.00 96.31 385 ALA A N 1
ATOM 2955 C CA . ALA A 1 385 ? -15.509 -4.012 24.060 1.00 96.31 385 ALA A CA 1
ATOM 2956 C C . ALA A 1 385 ? -16.763 -4.772 23.597 1.00 96.31 385 ALA A C 1
ATOM 2958 O O . ALA A 1 385 ? -16.668 -5.667 22.755 1.00 96.31 385 ALA A O 1
ATOM 2959 N N . LEU A 1 386 ? -17.942 -4.376 24.088 1.00 97.00 386 LEU A N 1
ATOM 2960 C CA . LEU A 1 386 ? -19.216 -4.930 23.640 1.00 97.00 386 LEU A CA 1
ATOM 2961 C C . LEU A 1 386 ? -19.474 -4.622 22.161 1.00 97.00 386 LEU A C 1
ATOM 2963 O O . LEU A 1 386 ? -19.798 -5.534 21.408 1.00 97.00 386 LEU A O 1
ATOM 2967 N N . ALA A 1 387 ? -19.272 -3.379 21.722 1.00 97.12 387 ALA A N 1
ATOM 2968 C CA . ALA A 1 387 ? -19.477 -2.987 20.328 1.00 97.12 387 ALA A CA 1
ATOM 2969 C C . ALA A 1 387 ? -18.531 -3.723 19.360 1.00 97.12 387 ALA A C 1
ATOM 2971 O O . ALA A 1 387 ? -18.944 -4.137 18.276 1.00 97.12 387 ALA A O 1
ATOM 2972 N N . VAL A 1 388 ? -17.272 -3.934 19.761 1.00 96.19 388 VAL A N 1
ATOM 2973 C CA . VAL A 1 388 ? -16.315 -4.768 19.019 1.00 96.19 388 VAL A CA 1
ATOM 2974 C C . VAL A 1 388 ? -16.828 -6.202 18.926 1.00 96.19 388 VAL A C 1
ATOM 2976 O O . VAL A 1 388 ? -16.902 -6.750 17.827 1.00 96.19 388 VAL A O 1
ATOM 2979 N N . LYS A 1 389 ? -17.249 -6.796 20.048 1.00 97.12 389 LYS A N 1
ATOM 2980 C CA . LYS A 1 389 ? -17.806 -8.153 20.064 1.00 97.12 389 LYS A CA 1
ATOM 2981 C C . LYS A 1 389 ? -19.032 -8.278 19.155 1.00 97.12 389 LYS A C 1
ATOM 2983 O O . LYS A 1 389 ? -19.104 -9.202 18.356 1.00 97.12 389 LYS A O 1
ATOM 2988 N N . GLU A 1 390 ? -19.966 -7.334 19.218 1.00 96.50 390 GLU A N 1
ATOM 2989 C CA . GLU A 1 390 ? -21.158 -7.320 18.362 1.00 96.50 390 GLU A CA 1
ATOM 2990 C C . GLU A 1 390 ? -20.815 -7.208 16.871 1.00 96.50 390 GLU A C 1
ATOM 2992 O O . GLU A 1 390 ? -21.506 -7.794 16.033 1.00 96.50 390 GLU A O 1
ATOM 2997 N N . ALA A 1 391 ? -19.758 -6.467 16.523 1.00 96.69 391 ALA A N 1
ATOM 2998 C CA . ALA A 1 391 ? -19.258 -6.396 15.155 1.00 96.69 391 ALA A CA 1
ATOM 2999 C C . ALA A 1 391 ? -18.678 -7.744 14.693 1.00 96.69 391 ALA A C 1
ATOM 3001 O O . ALA A 1 391 ? -18.979 -8.170 13.576 1.00 96.69 391 ALA A O 1
ATOM 3002 N N . HIS A 1 392 ? -17.915 -8.436 15.545 1.00 96.56 392 HIS A N 1
ATOM 3003 C CA . HIS A 1 392 ? -17.428 -9.794 15.274 1.00 96.56 392 HIS A CA 1
ATOM 3004 C C . HIS A 1 392 ? -18.581 -10.790 15.107 1.00 96.56 392 HIS A C 1
ATOM 3006 O O . HIS A 1 392 ? -18.696 -11.409 14.051 1.00 96.56 392 HIS A O 1
ATOM 3012 N N . ASP A 1 393 ? -19.500 -10.855 16.075 1.00 97.38 393 ASP A N 1
ATOM 3013 C CA . ASP A 1 393 ? -20.668 -11.745 16.040 1.00 97.38 393 ASP A CA 1
ATOM 301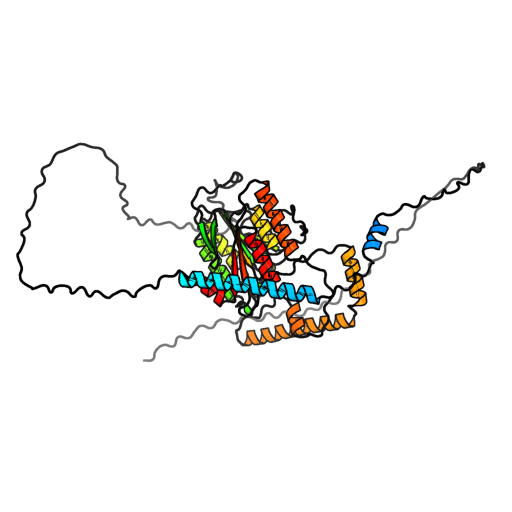4 C C . ASP A 1 393 ? -21.520 -11.510 14.777 1.00 97.38 393 ASP A C 1
ATOM 3016 O O . ASP A 1 393 ? -22.109 -12.438 14.215 1.00 97.38 393 ASP A O 1
ATOM 3020 N N . PHE A 1 394 ? -21.615 -10.257 14.319 1.00 96.44 394 PHE A N 1
ATOM 3021 C CA . PHE A 1 394 ? -22.296 -9.908 13.075 1.00 96.44 394 PHE A CA 1
ATOM 3022 C C . PHE A 1 394 ? -21.591 -10.498 11.847 1.00 96.44 394 PHE A C 1
ATOM 3024 O O . PHE A 1 394 ? -22.253 -11.115 11.011 1.00 96.44 394 PHE A O 1
ATOM 3031 N N . VAL A 1 395 ? -20.270 -10.336 11.745 1.00 96.38 395 VAL A N 1
ATOM 3032 C CA . VAL A 1 395 ? -19.475 -10.865 10.626 1.00 96.38 395 VAL A CA 1
ATOM 3033 C C . VAL A 1 395 ? -19.492 -12.388 10.617 1.00 96.38 395 VAL A C 1
ATOM 3035 O O . VAL A 1 395 ? -19.637 -12.977 9.549 1.00 96.38 395 VAL A O 1
ATOM 3038 N N . ASP A 1 396 ? -19.436 -13.032 11.780 1.00 96.81 396 ASP A N 1
ATOM 3039 C CA . ASP A 1 396 ? -19.503 -14.490 11.890 1.00 96.81 396 ASP A CA 1
ATOM 3040 C C . ASP A 1 396 ? -20.856 -15.026 11.412 1.00 96.81 396 ASP A C 1
ATOM 3042 O O . ASP A 1 396 ? -20.913 -15.975 10.625 1.00 96.81 396 ASP A O 1
ATOM 3046 N N . LYS A 1 397 ? -21.960 -14.375 11.803 1.00 97.69 397 LYS A N 1
ATOM 3047 C CA . LYS A 1 397 ? -23.304 -14.705 11.300 1.00 97.69 397 LYS A CA 1
ATOM 3048 C C . LYS A 1 397 ? -23.422 -14.477 9.795 1.00 97.69 397 LYS A C 1
ATOM 3050 O O . LYS A 1 397 ? -23.992 -15.313 9.093 1.00 97.69 397 LYS A O 1
ATOM 3055 N N . GLU A 1 398 ? -22.887 -13.366 9.290 1.00 96.75 398 GLU A N 1
ATOM 3056 C CA . GLU A 1 398 ? -22.870 -13.065 7.857 1.00 96.75 398 GLU A CA 1
ATOM 3057 C C . GLU A 1 398 ? -22.073 -14.129 7.089 1.00 96.75 398 GLU A C 1
ATOM 3059 O O . GLU A 1 398 ? -22.559 -14.671 6.097 1.00 96.75 398 GLU A O 1
ATOM 3064 N N . ASN A 1 399 ? -20.894 -14.506 7.580 1.00 96.69 399 ASN A N 1
ATOM 3065 C CA . ASN A 1 399 ? -20.039 -15.518 6.966 1.00 96.69 399 ASN A CA 1
ATOM 3066 C C . ASN A 1 399 ? -20.641 -16.923 7.038 1.00 96.69 399 ASN A C 1
ATOM 3068 O O . ASN A 1 399 ? -20.549 -17.665 6.060 1.00 96.69 399 ASN A O 1
ATOM 3072 N N . ALA A 1 400 ? -21.333 -17.279 8.123 1.00 97.56 400 ALA A N 1
ATOM 3073 C CA . ALA A 1 400 ? -22.098 -18.522 8.202 1.00 97.56 400 ALA A CA 1
ATOM 3074 C C . ALA A 1 400 ? -23.222 -18.559 7.151 1.00 97.56 400 ALA A C 1
ATOM 3076 O O . ALA A 1 400 ? -23.389 -19.559 6.448 1.00 97.56 400 ALA A O 1
ATOM 3077 N N . ALA A 1 401 ? -23.948 -17.449 6.978 1.00 97.88 401 ALA A N 1
ATOM 3078 C CA . ALA A 1 401 ? -24.983 -17.331 5.955 1.00 97.88 401 ALA A CA 1
ATOM 3079 C C . ALA A 1 401 ? -24.408 -17.378 4.528 1.00 97.88 401 ALA A C 1
ATOM 3081 O O . ALA A 1 401 ? -25.015 -17.976 3.640 1.00 97.88 401 ALA A O 1
ATOM 3082 N N . ARG A 1 402 ? -23.236 -16.776 4.292 1.00 96.75 402 ARG A N 1
ATOM 3083 C CA . ARG A 1 402 ? -22.528 -16.835 3.000 1.00 96.75 402 ARG A CA 1
ATOM 3084 C C . ARG A 1 402 ? -22.051 -18.247 2.691 1.00 96.75 402 ARG A C 1
ATOM 3086 O O . ARG A 1 402 ? -22.326 -18.741 1.601 1.00 96.75 402 ARG A O 1
ATOM 3093 N N . LYS A 1 403 ? -21.468 -18.937 3.675 1.00 96.25 403 LYS A N 1
ATOM 3094 C CA . LYS A 1 403 ? -21.070 -20.346 3.569 1.00 96.25 403 LYS A CA 1
ATOM 3095 C C . LYS A 1 403 ? -22.253 -21.239 3.193 1.00 96.25 403 LYS A C 1
ATOM 3097 O O . LYS A 1 403 ? -22.128 -22.045 2.279 1.00 96.25 403 LYS A O 1
ATOM 3102 N N . ALA A 1 404 ? -23.415 -21.048 3.823 1.00 97.12 404 ALA A N 1
ATOM 3103 C CA . ALA A 1 404 ? -24.636 -21.786 3.486 1.00 97.12 404 ALA A CA 1
ATOM 3104 C C . ALA A 1 404 ? -25.123 -21.542 2.042 1.00 97.12 404 ALA A C 1
ATOM 3106 O O . ALA A 1 404 ? -25.808 -22.387 1.474 1.00 97.12 404 ALA A O 1
ATOM 3107 N N . LYS A 1 405 ? -24.757 -20.405 1.438 1.00 97.12 405 LYS A N 1
ATOM 3108 C CA . LYS A 1 405 ? -25.077 -20.037 0.049 1.00 97.12 405 LYS A CA 1
ATOM 3109 C C . LYS A 1 405 ? -23.956 -20.361 -0.947 1.00 97.12 405 LYS A C 1
ATOM 3111 O O . LYS A 1 405 ? -24.090 -20.026 -2.118 1.00 97.12 405 LYS A O 1
ATOM 3116 N N . GLY A 1 406 ? -22.842 -20.947 -0.499 1.00 94.62 406 GLY A N 1
ATOM 3117 C CA . GLY A 1 406 ? -21.659 -21.160 -1.341 1.00 94.62 406 GLY A CA 1
ATOM 3118 C C . GLY A 1 406 ? -20.963 -19.864 -1.779 1.00 94.62 406 GLY A C 1
ATOM 3119 O O . GLY A 1 406 ? -20.221 -19.868 -2.757 1.00 94.62 406 GLY A O 1
ATOM 3120 N N . VAL A 1 407 ? -21.204 -18.751 -1.081 1.00 92.94 407 VAL A N 1
ATOM 3121 C CA . VAL A 1 407 ? -20.558 -17.459 -1.348 1.00 92.94 407 VAL A CA 1
ATOM 3122 C C . VAL A 1 407 ? -19.291 -17.351 -0.492 1.00 92.94 407 VAL A C 1
ATOM 3124 O O . VAL A 1 407 ? -19.336 -17.716 0.688 1.00 92.94 407 VAL A O 1
ATOM 3127 N N . PRO A 1 408 ? -18.172 -16.827 -1.031 1.00 92.50 408 PRO A N 1
ATOM 3128 C CA . PRO A 1 408 ? -16.950 -16.633 -0.258 1.00 92.50 408 PRO A CA 1
ATOM 3129 C C . PRO A 1 408 ? -17.166 -15.766 0.992 1.00 92.50 408 PRO A C 1
ATOM 3131 O O . PRO A 1 408 ? -18.012 -14.861 0.960 1.00 92.50 408 PRO A O 1
ATOM 3134 N N . PRO A 1 409 ? -16.421 -16.007 2.086 1.00 94.94 409 PRO A N 1
ATOM 3135 C CA . PRO A 1 409 ? -16.550 -15.215 3.300 1.00 94.94 409 PRO A CA 1
ATOM 3136 C C . PRO A 1 409 ? -16.163 -13.757 3.040 1.00 94.94 409 PRO A C 1
ATOM 3138 O O . PRO A 1 409 ? -15.328 -13.439 2.194 1.00 94.94 409 PRO A O 1
ATOM 3141 N N . LYS A 1 410 ? -16.795 -12.863 3.788 1.00 94.25 410 LYS A N 1
ATOM 3142 C CA . LYS A 1 410 ? -16.524 -11.435 3.764 1.00 94.25 410 LYS A CA 1
ATOM 3143 C C . LYS A 1 410 ? -15.201 -11.144 4.450 1.00 94.25 410 LYS A C 1
ATOM 3145 O O . LYS A 1 410 ? -14.994 -11.517 5.607 1.00 94.25 410 LYS A O 1
ATOM 3150 N N . VAL A 1 411 ? -14.336 -10.420 3.750 1.00 94.62 411 VAL A N 1
ATOM 3151 C CA . VAL A 1 411 ? -13.070 -9.943 4.304 1.00 94.62 411 VAL A CA 1
ATOM 3152 C C . VAL A 1 411 ? -13.289 -8.601 4.994 1.00 94.62 411 VAL A C 1
ATOM 3154 O O . VAL A 1 411 ? -13.754 -7.643 4.377 1.00 94.62 411 VAL A O 1
ATOM 3157 N N . ILE A 1 412 ? -12.928 -8.533 6.276 1.00 93.06 412 ILE A N 1
ATOM 3158 C CA . ILE A 1 412 ? -12.899 -7.296 7.060 1.00 93.06 412 ILE A CA 1
ATOM 3159 C C . ILE A 1 412 ? -11.442 -6.896 7.262 1.00 93.06 412 ILE A C 1
ATOM 3161 O O . ILE A 1 412 ? -10.676 -7.605 7.919 1.00 93.06 412 ILE A O 1
ATOM 3165 N N . ALA A 1 413 ? -11.058 -5.772 6.664 1.00 91.19 413 ALA A N 1
ATOM 3166 C CA . ALA A 1 413 ? -9.706 -5.238 6.771 1.00 91.19 413 ALA A CA 1
ATOM 3167 C C . ALA A 1 413 ? -9.521 -4.354 8.012 1.00 91.19 413 ALA A C 1
ATOM 3169 O O . ALA A 1 413 ? -8.461 -4.380 8.631 1.00 91.19 413 ALA A O 1
ATOM 3170 N N . ASP A 1 414 ? -10.567 -3.621 8.399 1.00 90.12 414 ASP A N 1
ATOM 3171 C CA . ASP A 1 414 ? -10.581 -2.766 9.582 1.00 90.12 414 ASP A CA 1
ATOM 3172 C C . ASP A 1 414 ? -11.914 -2.903 10.323 1.00 90.12 414 ASP A C 1
ATOM 3174 O O . ASP A 1 414 ? -12.995 -2.727 9.753 1.00 90.12 414 ASP A O 1
ATOM 3178 N N . TRP A 1 415 ? -11.829 -3.211 11.614 1.00 91.69 415 TRP A N 1
ATOM 3179 C CA . TRP A 1 415 ? -12.989 -3.335 12.487 1.00 91.69 415 TRP A CA 1
ATOM 3180 C C . TRP A 1 415 ? -13.541 -1.975 12.913 1.00 91.69 415 TRP A C 1
ATOM 3182 O O . TRP A 1 415 ? -14.731 -1.873 13.198 1.00 91.69 415 TRP A O 1
ATOM 3192 N N . TRP A 1 416 ? -12.731 -0.913 12.922 1.00 91.44 416 TRP A N 1
ATOM 3193 C CA . TRP A 1 416 ? -13.146 0.401 13.418 1.00 91.44 416 TRP A CA 1
ATOM 3194 C C . TRP A 1 416 ? -14.317 1.007 12.628 1.00 91.44 416 TRP A C 1
ATOM 3196 O O . TRP A 1 416 ? -15.296 1.420 13.261 1.00 91.44 416 TRP A O 1
ATOM 3206 N N . PRO A 1 417 ? -14.300 1.040 11.277 1.00 91.19 417 PRO A N 1
ATOM 3207 C CA . PRO A 1 417 ? -15.445 1.491 10.491 1.00 91.19 417 PRO A CA 1
ATOM 3208 C C . PRO A 1 417 ? -16.691 0.634 10.715 1.00 91.19 417 PRO A C 1
ATOM 3210 O O . PRO A 1 417 ? -17.795 1.172 10.771 1.00 91.19 417 PRO A O 1
ATOM 3213 N N . LEU A 1 418 ? -16.528 -0.682 10.882 1.00 93.56 418 LEU A N 1
ATOM 3214 C CA . LEU A 1 418 ? -17.656 -1.580 11.111 1.00 93.56 418 LEU A CA 1
ATOM 3215 C C . LEU A 1 418 ? -18.289 -1.339 12.486 1.00 93.56 418 LEU A C 1
ATOM 3217 O O . LEU A 1 418 ? -19.506 -1.191 12.581 1.00 93.56 418 LEU A O 1
ATOM 3221 N N . VAL A 1 419 ? -17.473 -1.213 13.534 1.00 95.50 419 VAL A N 1
ATOM 3222 C CA . VAL A 1 419 ? -17.940 -0.831 14.873 1.00 95.50 419 VAL A CA 1
ATOM 3223 C C . VAL A 1 419 ? -18.639 0.527 14.820 1.00 95.50 419 VAL A C 1
ATOM 3225 O O . VAL A 1 419 ? -19.711 0.676 15.394 1.00 95.50 419 VAL A O 1
ATOM 3228 N N . ARG A 1 420 ? -18.118 1.496 14.053 1.00 93.75 420 ARG A N 1
ATOM 3229 C CA . ARG A 1 420 ? -18.779 2.799 13.846 1.00 93.75 420 ARG A CA 1
ATOM 3230 C C . ARG A 1 420 ? -20.160 2.676 13.238 1.00 93.75 420 ARG A C 1
ATOM 3232 O O . ARG A 1 420 ? -21.091 3.359 13.650 1.00 93.75 420 ARG A O 1
ATOM 3239 N N . GLN A 1 421 ? -20.265 1.855 12.205 1.00 93.69 421 GLN A N 1
ATOM 3240 C CA . GLN A 1 421 ? -21.501 1.672 11.469 1.00 93.69 421 GLN A CA 1
ATOM 3241 C C . GLN A 1 421 ? -22.561 0.990 12.339 1.00 93.69 421 GLN A C 1
ATOM 3243 O O . GLN A 1 421 ? -23.740 1.327 12.255 1.00 93.69 421 GLN A O 1
ATOM 3248 N N . ARG A 1 422 ? -22.141 0.029 13.166 1.00 94.12 422 ARG A N 1
ATOM 3249 C CA . ARG A 1 422 ? -23.024 -0.796 13.998 1.00 94.12 422 ARG A CA 1
ATOM 3250 C C . ARG A 1 422 ? -23.380 -0.126 15.323 1.00 94.12 422 ARG A C 1
ATOM 3252 O O . ARG A 1 422 ? -24.526 -0.218 15.754 1.00 94.12 422 ARG A O 1
ATOM 3259 N N . SER A 1 423 ? -22.436 0.606 15.901 1.00 94.94 423 SER A N 1
ATOM 3260 C CA . SER A 1 423 ? -22.549 1.233 17.218 1.00 94.94 423 SER A CA 1
ATOM 3261 C C . SER A 1 423 ? -22.101 2.702 17.146 1.00 94.94 423 SER A C 1
ATOM 3263 O O . SER A 1 423 ? -21.122 3.099 17.777 1.00 94.94 423 SER A O 1
ATOM 3265 N N . PRO A 1 424 ? -22.820 3.560 16.390 1.00 93.38 424 PRO A N 1
ATOM 3266 C CA . PRO A 1 424 ? -22.379 4.923 16.058 1.00 93.38 424 PRO A CA 1
ATOM 3267 C C . PRO A 1 424 ? -22.284 5.876 17.253 1.00 93.38 424 PRO A C 1
ATOM 3269 O O . PRO A 1 424 ? -21.699 6.951 17.136 1.00 93.38 424 PRO A O 1
ATOM 3272 N N . LYS A 1 425 ? -22.891 5.511 18.387 1.00 93.75 425 LYS A N 1
ATOM 3273 C CA . LYS A 1 425 ? -22.861 6.293 19.630 1.00 93.75 425 LYS A CA 1
ATOM 3274 C C . LYS A 1 425 ? -21.715 5.890 20.558 1.00 93.75 425 LYS A C 1
ATOM 3276 O O . LYS A 1 425 ? -21.451 6.613 21.515 1.00 93.75 425 LYS A O 1
ATOM 3281 N N . THR A 1 426 ? -21.066 4.757 20.302 1.00 93.62 426 THR A N 1
ATOM 3282 C CA . THR A 1 426 ? -19.989 4.255 21.151 1.00 93.62 426 THR A CA 1
ATOM 3283 C C . THR A 1 426 ? -18.762 5.143 20.986 1.00 93.62 426 THR A C 1
ATOM 3285 O O . THR A 1 426 ? -18.323 5.423 19.869 1.00 93.62 426 THR A O 1
ATOM 3288 N N . ALA A 1 427 ? -18.223 5.618 22.107 1.00 92.75 427 ALA A N 1
ATOM 3289 C CA . ALA A 1 427 ? -16.993 6.395 22.108 1.00 92.75 427 ALA A CA 1
ATOM 3290 C C . ALA A 1 427 ? -15.800 5.518 21.690 1.00 92.75 427 ALA A C 1
ATOM 3292 O O . ALA A 1 427 ? -15.794 4.313 21.929 1.00 92.75 427 ALA A O 1
ATOM 3293 N N . TYR A 1 428 ? -14.777 6.131 21.095 1.00 90.31 428 TYR A N 1
ATOM 3294 C CA . TYR A 1 428 ? -13.572 5.429 20.652 1.00 90.31 428 TYR A CA 1
ATOM 3295 C C . TYR A 1 428 ? -12.453 5.528 21.674 1.00 90.31 428 TYR A C 1
ATOM 3297 O O . TYR A 1 428 ? -12.296 6.590 22.289 1.00 90.31 428 TYR A O 1
ATOM 3305 N N . PRO A 1 429 ? -11.620 4.479 21.797 1.00 90.94 429 PRO A N 1
ATOM 3306 C CA . PRO A 1 429 ? -10.432 4.572 22.614 1.00 90.94 429 PRO A CA 1
ATOM 3307 C C . PRO A 1 429 ? -9.541 5.693 22.068 1.00 90.94 429 PRO A C 1
ATOM 3309 O O . PRO A 1 429 ? -9.283 5.738 20.859 1.00 90.94 429 PRO A O 1
ATOM 3312 N N . PRO A 1 430 ? -9.052 6.599 22.933 1.00 90.81 430 PRO A N 1
ATOM 3313 C CA . PRO A 1 430 ? -8.089 7.605 22.524 1.00 90.81 430 PRO A CA 1
ATOM 3314 C C . PRO A 1 430 ? -6.883 6.949 21.845 1.00 90.81 430 PRO A C 1
ATOM 3316 O O . PRO A 1 430 ? -6.275 6.039 22.407 1.00 90.81 430 PRO A O 1
ATOM 3319 N N . SER A 1 431 ? -6.513 7.432 20.660 1.00 89.06 431 SER A N 1
ATOM 3320 C CA . SER A 1 431 ? -5.379 6.916 19.890 1.00 89.06 431 SER A CA 1
ATOM 3321 C C . SER A 1 431 ? -4.261 7.951 19.764 1.00 89.06 431 SER A C 1
ATOM 3323 O O . SER A 1 431 ? -4.469 9.160 19.924 1.00 89.06 431 SER A O 1
ATOM 3325 N N . TYR A 1 432 ? -3.053 7.479 19.465 1.00 88.88 432 TYR A N 1
ATOM 3326 C CA . TYR A 1 432 ? -1.972 8.358 19.035 1.00 88.88 432 TYR A CA 1
ATOM 3327 C C . TYR A 1 432 ? -2.247 8.904 17.635 1.00 88.88 432 TYR A C 1
ATOM 3329 O O . TYR A 1 432 ? -2.911 8.267 16.813 1.00 88.88 432 TYR A O 1
ATOM 3337 N N . ARG A 1 433 ? -1.697 10.088 17.359 1.00 88.31 433 ARG A N 1
ATOM 3338 C CA . ARG A 1 433 ? -1.632 10.631 16.003 1.00 88.31 433 ARG A CA 1
ATOM 3339 C C . ARG A 1 433 ? -0.600 9.819 15.211 1.00 88.31 433 ARG A C 1
ATOM 3341 O O . ARG A 1 433 ? 0.556 9.735 15.631 1.00 88.31 433 ARG A O 1
ATOM 3348 N N . GLY A 1 434 ? -1.032 9.232 14.097 1.00 92.12 434 GLY A N 1
ATOM 3349 C CA . GLY A 1 434 ? -0.130 8.643 13.106 1.00 92.12 434 GLY A CA 1
ATOM 3350 C C . GLY A 1 434 ? 0.607 9.712 12.299 1.00 92.12 434 GLY A C 1
ATOM 3351 O O . GLY A 1 434 ? 0.380 10.908 12.485 1.00 92.12 434 GLY A O 1
ATOM 3352 N N . TYR A 1 435 ? 1.466 9.281 11.388 1.00 94.31 435 TYR A N 1
ATOM 3353 C CA . TYR A 1 435 ? 2.053 10.198 10.415 1.00 94.31 435 TYR A CA 1
ATOM 3354 C C . TYR A 1 435 ? 0.982 10.786 9.497 1.00 94.31 435 TYR A C 1
ATOM 3356 O O . TYR A 1 435 ? -0.043 10.146 9.248 1.00 94.31 435 TYR A O 1
ATOM 3364 N N . THR A 1 436 ? 1.196 12.004 9.012 1.00 94.00 436 THR A N 1
ATOM 3365 C CA . THR A 1 436 ? 0.339 12.616 7.991 1.00 94.00 436 THR A CA 1
ATOM 3366 C C . THR A 1 436 ? 0.810 12.239 6.591 1.00 94.00 436 THR A C 1
ATOM 3368 O O . THR A 1 436 ? 1.955 11.809 6.420 1.00 94.00 436 THR A O 1
ATOM 3371 N N . PRO A 1 437 ? -0.058 12.389 5.578 1.00 94.00 437 PRO A N 1
ATOM 3372 C CA . PRO A 1 437 ? 0.339 12.203 4.189 1.00 94.00 437 PRO A CA 1
ATOM 3373 C C . PRO A 1 437 ? 1.577 13.031 3.819 1.00 94.00 437 PRO A C 1
ATOM 3375 O O . PRO A 1 437 ? 2.536 12.488 3.282 1.00 94.00 437 PRO A O 1
ATOM 3378 N N . GLU A 1 438 ? 1.622 14.298 4.232 1.00 94.00 438 GLU A N 1
ATOM 3379 C CA . GLU A 1 438 ? 2.726 15.219 3.948 1.00 94.00 438 GLU A CA 1
ATOM 3380 C C . GLU A 1 438 ? 4.048 14.756 4.574 1.00 94.00 438 GLU A C 1
ATOM 3382 O O . GLU A 1 438 ? 5.078 14.767 3.905 1.00 94.00 438 GLU A O 1
ATOM 3387 N N . GLU A 1 439 ? 4.022 14.279 5.826 1.00 94.94 439 GLU A N 1
ATOM 3388 C CA . GLU A 1 439 ? 5.212 13.726 6.490 1.00 94.94 439 GLU A CA 1
ATOM 3389 C C . GLU A 1 439 ? 5.779 12.534 5.699 1.00 94.94 439 GLU A C 1
ATOM 3391 O O . GLU A 1 439 ? 6.990 12.410 5.528 1.00 94.94 439 GLU A O 1
ATOM 3396 N N . VAL A 1 440 ? 4.909 11.686 5.148 1.00 94.50 440 VAL A N 1
ATOM 3397 C CA . VAL A 1 440 ? 5.320 10.545 4.318 1.00 94.50 440 VAL A CA 1
ATOM 3398 C C . VAL A 1 440 ? 5.834 10.970 2.948 1.00 94.50 440 VAL A C 1
ATOM 3400 O O . VAL A 1 440 ? 6.807 10.396 2.454 1.00 94.50 440 VAL A O 1
ATOM 3403 N N . GLU A 1 441 ? 5.202 11.960 2.317 1.00 94.62 441 GLU A N 1
ATOM 3404 C CA . GLU A 1 441 ? 5.709 12.529 1.069 1.00 94.62 441 GLU A CA 1
ATOM 3405 C C . GLU A 1 441 ? 7.123 13.079 1.249 1.00 94.62 441 GLU A C 1
ATOM 3407 O O . GLU A 1 441 ? 7.982 12.840 0.399 1.00 94.62 441 GLU A O 1
ATOM 3412 N N . ASP A 1 442 ? 7.365 13.809 2.338 1.00 95.25 442 ASP A N 1
ATOM 3413 C CA . ASP A 1 442 ? 8.658 14.425 2.624 1.00 95.25 442 ASP A CA 1
ATOM 3414 C C . ASP A 1 442 ? 9.735 13.376 2.898 1.00 95.25 442 ASP A C 1
ATOM 3416 O O . ASP A 1 442 ? 10.821 13.471 2.325 1.00 95.25 442 ASP A O 1
ATOM 3420 N N . THR A 1 443 ? 9.408 12.308 3.630 1.00 94.69 443 THR A N 1
ATOM 3421 C CA . THR A 1 443 ? 10.290 11.139 3.765 1.00 94.69 443 THR A CA 1
ATOM 3422 C C . THR A 1 443 ? 10.694 10.580 2.403 1.00 94.69 443 THR A C 1
ATOM 3424 O O . THR A 1 443 ? 11.878 10.406 2.133 1.00 94.69 443 THR A O 1
ATOM 3427 N N . ILE A 1 444 ? 9.736 10.344 1.499 1.00 94.56 444 ILE A N 1
ATOM 3428 C CA . ILE A 1 444 ? 10.047 9.795 0.170 1.00 94.56 444 ILE A CA 1
ATOM 3429 C C . ILE A 1 444 ? 10.873 10.792 -0.661 1.00 94.56 444 ILE A C 1
ATOM 3431 O O . ILE A 1 444 ? 11.757 10.382 -1.417 1.00 94.56 444 ILE A O 1
ATOM 3435 N N . LYS A 1 445 ? 10.625 12.103 -0.533 1.00 94.44 445 LYS A N 1
ATOM 3436 C CA . LYS A 1 445 ? 11.438 13.140 -1.194 1.00 94.44 445 LYS A CA 1
ATOM 3437 C C . LYS A 1 445 ? 12.888 13.106 -0.706 1.00 94.44 445 LYS A C 1
ATOM 3439 O O . LYS A 1 445 ? 13.777 13.226 -1.550 1.00 94.44 445 LYS A O 1
ATOM 3444 N N . HIS A 1 446 ? 13.129 12.926 0.593 1.00 94.06 446 HIS A N 1
ATOM 3445 C CA . HIS A 1 446 ? 14.479 12.773 1.144 1.00 94.06 446 HIS A CA 1
ATOM 3446 C C . HIS A 1 446 ? 15.149 11.496 0.631 1.00 94.06 446 HIS A C 1
ATOM 3448 O O . HIS A 1 446 ? 16.235 11.572 0.064 1.00 94.06 446 HIS A O 1
ATOM 3454 N N . SER A 1 447 ? 14.455 10.356 0.642 1.00 93.56 447 SER A N 1
ATOM 3455 C CA . SER A 1 447 ? 14.979 9.111 0.067 1.00 93.56 447 SER A CA 1
ATOM 3456 C C . SER A 1 447 ? 15.401 9.256 -1.400 1.00 93.56 447 SER A C 1
ATOM 3458 O O . SER A 1 447 ? 16.462 8.782 -1.805 1.00 93.56 447 SER A O 1
ATOM 3460 N N . VAL A 1 448 ? 14.584 9.927 -2.220 1.00 94.50 448 VAL A N 1
ATOM 3461 C CA . VAL A 1 448 ? 14.902 10.179 -3.636 1.00 94.50 448 VAL A CA 1
ATOM 3462 C C . VAL A 1 448 ? 16.062 11.163 -3.785 1.00 94.50 448 VAL A C 1
ATOM 3464 O O . VAL A 1 448 ? 16.905 10.985 -4.665 1.00 94.50 448 VAL A O 1
ATOM 3467 N N . SER A 1 449 ? 16.114 12.199 -2.948 1.00 92.94 449 SER A N 1
ATOM 3468 C CA . SER A 1 449 ? 17.237 13.135 -2.903 1.00 92.94 449 SER A CA 1
ATOM 3469 C C . SER A 1 449 ? 18.550 12.388 -2.687 1.00 92.94 449 SER A C 1
ATOM 3471 O O . SER A 1 449 ? 19.454 12.472 -3.514 1.00 92.94 449 SER A O 1
ATOM 3473 N N . ASP A 1 450 ? 18.613 11.583 -1.639 1.00 91.44 450 ASP A N 1
ATOM 3474 C CA . ASP A 1 450 ? 19.875 11.025 -1.173 1.00 91.44 450 ASP A CA 1
ATOM 3475 C C . ASP A 1 450 ? 20.363 9.890 -2.074 1.00 91.44 450 ASP A C 1
ATOM 3477 O O . ASP A 1 450 ? 21.550 9.790 -2.385 1.00 91.44 450 ASP A O 1
ATOM 3481 N N . LEU A 1 451 ? 19.443 9.041 -2.544 1.00 92.19 451 LEU A N 1
ATOM 3482 C CA . LEU A 1 451 ? 19.789 7.880 -3.367 1.00 92.19 451 LEU A CA 1
ATOM 3483 C C . LEU A 1 451 ? 20.019 8.228 -4.843 1.00 92.19 451 LEU A C 1
ATOM 3485 O O . LEU A 1 451 ? 20.711 7.474 -5.536 1.00 92.19 451 LEU A O 1
ATOM 3489 N N . TYR A 1 452 ? 19.450 9.340 -5.329 1.00 93.62 452 TYR A N 1
ATOM 3490 C CA . TYR A 1 452 ? 19.521 9.721 -6.742 1.00 93.62 452 TYR A CA 1
ATOM 3491 C C . TYR A 1 452 ? 20.137 11.092 -6.965 1.00 93.62 452 TYR A C 1
ATOM 3493 O O . TYR A 1 452 ? 21.157 11.177 -7.641 1.00 93.62 452 TYR A O 1
ATOM 3501 N N . ARG A 1 453 ? 19.545 12.165 -6.430 1.00 90.50 453 ARG A N 1
ATOM 3502 C CA . ARG A 1 453 ? 20.007 13.533 -6.715 1.00 90.50 453 ARG A CA 1
ATOM 3503 C C . ARG A 1 453 ? 21.447 13.737 -6.253 1.00 90.50 453 ARG A C 1
ATOM 3505 O O . ARG A 1 453 ? 22.281 14.170 -7.042 1.00 90.50 453 ARG A O 1
ATOM 3512 N N . ASP A 1 454 ? 21.731 13.380 -5.010 1.00 90.31 454 ASP A N 1
ATOM 3513 C CA . ASP A 1 454 ? 23.037 13.595 -4.391 1.00 90.31 454 ASP A CA 1
ATOM 3514 C C . ASP A 1 454 ? 24.089 12.620 -4.959 1.00 90.31 454 ASP A C 1
ATOM 3516 O O . ASP A 1 454 ? 25.284 12.909 -4.964 1.00 90.31 454 ASP A O 1
ATOM 3520 N N . ALA A 1 455 ? 23.632 11.511 -5.554 1.00 88.88 455 ALA A N 1
ATOM 3521 C CA . ALA A 1 455 ? 24.436 10.567 -6.329 1.00 88.88 455 ALA A CA 1
ATOM 3522 C C . ALA A 1 455 ? 24.517 10.895 -7.841 1.00 88.88 455 ALA A C 1
ATOM 3524 O O . ALA A 1 455 ? 25.038 10.085 -8.608 1.00 88.88 455 ALA A O 1
ATOM 3525 N N . ASN A 1 456 ? 23.997 12.048 -8.286 1.00 92.31 456 ASN A N 1
ATOM 3526 C CA . ASN A 1 456 ? 23.943 12.486 -9.690 1.00 92.31 456 ASN A CA 1
ATOM 3527 C C . ASN A 1 456 ? 23.281 11.478 -10.658 1.00 92.31 456 ASN A C 1
ATOM 3529 O O . ASN A 1 456 ? 23.680 11.329 -11.815 1.00 92.31 456 ASN A O 1
ATOM 3533 N N . LYS A 1 457 ? 22.256 10.768 -10.185 1.00 92.12 457 LYS A N 1
ATOM 3534 C CA . LYS A 1 457 ? 21.458 9.821 -10.971 1.00 92.12 457 LYS A CA 1
ATOM 3535 C C . LYS A 1 457 ? 20.163 10.467 -11.467 1.00 92.12 457 LYS A C 1
ATOM 3537 O O . LYS A 1 457 ? 19.623 11.365 -10.811 1.00 92.12 457 LYS A O 1
ATOM 3542 N N . PRO A 1 458 ? 19.605 10.000 -12.599 1.00 91.38 458 PRO A N 1
ATOM 3543 C CA . PRO A 1 458 ? 18.307 10.469 -13.060 1.00 91.38 458 PRO A CA 1
ATOM 3544 C C . PRO A 1 458 ? 17.223 10.126 -12.040 1.00 91.38 458 PRO A C 1
ATOM 3546 O O . PRO A 1 458 ? 17.156 9.011 -11.535 1.00 91.38 458 PRO A O 1
ATOM 3549 N N . ARG A 1 459 ? 16.343 11.089 -11.766 1.00 94.44 459 ARG A N 1
ATOM 3550 C CA . ARG A 1 459 ? 15.231 10.900 -10.831 1.00 94.44 459 ARG A CA 1
ATOM 3551 C C . ARG A 1 459 ? 14.325 9.734 -11.275 1.00 94.44 459 ARG A C 1
ATOM 3553 O O . ARG A 1 459 ? 13.953 9.720 -12.455 1.00 94.44 459 ARG A O 1
ATOM 3560 N N . PRO A 1 460 ? 13.919 8.830 -10.361 1.00 96.06 460 PRO A N 1
ATOM 3561 C CA . PRO A 1 460 ? 13.064 7.697 -10.694 1.00 96.06 460 PRO A CA 1
ATOM 3562 C C . PRO A 1 460 ? 11.640 8.143 -11.037 1.00 96.06 460 PRO A C 1
ATOM 3564 O O . PRO A 1 460 ? 11.165 9.182 -10.566 1.00 96.06 460 PRO A O 1
ATOM 3567 N N . GLU A 1 461 ? 10.959 7.327 -11.837 1.00 97.44 461 GLU A N 1
ATOM 3568 C CA . GLU A 1 461 ? 9.539 7.438 -12.149 1.00 97.44 461 GLU A CA 1
ATOM 3569 C C . GLU A 1 461 ? 8.711 6.611 -11.154 1.00 97.44 461 GLU A C 1
ATOM 3571 O O . GLU A 1 461 ? 8.854 5.391 -11.109 1.00 97.44 461 GLU A O 1
ATOM 3576 N N . VAL A 1 462 ? 7.827 7.240 -10.371 1.00 97.69 462 VAL A N 1
ATOM 3577 C CA . VAL A 1 462 ? 6.945 6.536 -9.415 1.00 97.69 462 VAL A CA 1
ATOM 3578 C C . VAL A 1 462 ? 5.494 6.612 -9.871 1.00 97.69 462 VAL A C 1
ATOM 3580 O O . VAL A 1 462 ? 4.846 7.650 -9.750 1.00 97.69 462 VAL A O 1
ATOM 3583 N N . ASN A 1 463 ? 4.980 5.496 -10.381 1.00 98.06 463 ASN A N 1
ATOM 3584 C CA . ASN A 1 463 ? 3.614 5.327 -10.861 1.00 98.06 463 ASN A CA 1
ATOM 3585 C C . ASN A 1 463 ? 2.746 4.623 -9.817 1.00 98.06 463 ASN A C 1
ATOM 3587 O O . ASN A 1 463 ? 3.151 3.607 -9.253 1.00 98.06 463 ASN A O 1
ATOM 3591 N N . VAL A 1 464 ? 1.532 5.128 -9.601 1.00 97.94 464 VAL A N 1
ATOM 3592 C CA . VAL A 1 464 ? 0.602 4.601 -8.594 1.00 97.94 464 VAL A CA 1
ATOM 3593 C C . VAL A 1 464 ? -0.755 4.304 -9.220 1.00 97.94 464 VAL A C 1
ATOM 3595 O O . VAL A 1 464 ? -1.345 5.140 -9.906 1.00 97.94 464 VAL A O 1
ATOM 3598 N N . VAL A 1 465 ? -1.272 3.118 -8.930 1.00 97.38 465 VAL A N 1
ATOM 3599 C CA . VAL A 1 465 ? -2.638 2.687 -9.197 1.00 97.38 465 VAL A CA 1
ATOM 3600 C C . VAL A 1 465 ? -3.357 2.565 -7.859 1.00 97.38 465 VAL A C 1
ATOM 3602 O O . VAL A 1 465 ? -3.106 1.634 -7.096 1.00 97.38 465 VAL A O 1
ATOM 3605 N N . LEU A 1 466 ? -4.261 3.503 -7.583 1.00 96.38 466 LEU A N 1
ATOM 3606 C CA . LEU A 1 466 ? -5.150 3.439 -6.429 1.00 96.38 466 LEU A CA 1
ATOM 3607 C C . LEU A 1 466 ? -6.330 2.535 -6.754 1.00 96.38 466 LEU A C 1
ATOM 3609 O O . LEU A 1 466 ? -7.178 2.889 -7.576 1.00 96.38 466 LEU A O 1
ATOM 3613 N N . PHE A 1 467 ? -6.393 1.389 -6.091 1.00 95.94 467 PHE A N 1
ATOM 3614 C CA . PHE A 1 467 ? -7.487 0.448 -6.228 1.00 95.94 467 PHE A CA 1
ATOM 3615 C C . PHE A 1 467 ? -8.510 0.643 -5.110 1.00 95.94 467 PHE A C 1
ATOM 3617 O O . PHE A 1 467 ? -8.251 0.363 -3.938 1.00 95.94 467 PHE A O 1
ATOM 3624 N N . ILE A 1 468 ? -9.685 1.144 -5.473 1.00 95.19 468 ILE A N 1
ATOM 3625 C CA . ILE A 1 468 ? -10.759 1.497 -4.543 1.00 95.19 468 ILE A CA 1
ATOM 3626 C C . ILE A 1 468 ? -12.027 0.704 -4.855 1.00 95.19 468 ILE A C 1
ATOM 3628 O O . ILE A 1 468 ? -12.155 0.109 -5.926 1.00 95.19 468 ILE A O 1
ATOM 3632 N N . GLY A 1 469 ? -12.961 0.658 -3.904 1.00 94.12 469 GLY A N 1
ATOM 3633 C CA . GLY A 1 469 ? -14.258 0.032 -4.144 1.00 94.12 469 GLY A CA 1
ATOM 3634 C C . GLY A 1 469 ? -15.047 0.716 -5.265 1.00 94.12 469 GLY A C 1
ATOM 3635 O O . GLY A 1 469 ? -14.814 1.883 -5.566 1.00 94.12 469 GLY A O 1
ATOM 3636 N N . GLU A 1 470 ? -15.982 -0.008 -5.872 1.00 92.12 470 GLU A N 1
ATOM 3637 C CA . GLU A 1 470 ? -16.796 0.472 -7.000 1.00 92.12 470 GLU A CA 1
ATOM 3638 C C . GLU A 1 470 ? -17.489 1.812 -6.694 1.00 92.12 470 GLU A C 1
ATOM 3640 O O . GLU A 1 470 ? -17.287 2.802 -7.403 1.00 92.12 470 GLU A O 1
ATOM 3645 N N . ASP A 1 471 ? -18.174 1.874 -5.551 1.00 91.69 471 ASP A N 1
ATOM 3646 C CA . ASP A 1 471 ? -18.864 3.069 -5.052 1.00 91.69 471 ASP A CA 1
ATOM 3647 C C . ASP A 1 471 ? -18.015 3.899 -4.071 1.00 91.69 471 ASP A C 1
ATOM 3649 O O . ASP A 1 471 ? -18.503 4.821 -3.413 1.00 91.69 471 ASP A O 1
ATOM 3653 N N . GLU A 1 472 ? -16.731 3.567 -3.913 1.00 90.06 472 GLU A N 1
ATOM 3654 C CA . GLU A 1 472 ? -15.853 4.262 -2.976 1.00 90.06 472 GLU A CA 1
ATOM 3655 C C . GLU A 1 472 ? -15.403 5.607 -3.561 1.00 90.06 472 GLU A C 1
ATOM 3657 O O . GLU A 1 472 ? -14.845 5.694 -4.658 1.00 90.06 472 GLU A O 1
ATOM 3662 N N . MET A 1 473 ? -15.630 6.683 -2.806 1.00 88.62 473 MET A N 1
ATOM 3663 C CA . MET A 1 473 ? -15.066 7.993 -3.118 1.00 88.62 473 MET A CA 1
ATOM 3664 C C . MET A 1 473 ? -13.672 8.111 -2.507 1.00 88.62 473 MET A C 1
ATOM 3666 O O . MET A 1 473 ? -13.482 7.857 -1.316 1.00 88.62 473 MET A O 1
ATOM 3670 N N . VAL A 1 474 ? -12.697 8.542 -3.309 1.00 87.94 474 VAL A N 1
ATOM 3671 C CA . VAL A 1 474 ? -11.366 8.876 -2.791 1.00 87.94 474 VAL A CA 1
ATOM 3672 C C . VAL A 1 474 ? -11.476 10.172 -1.998 1.00 87.94 474 VAL A C 1
ATOM 3674 O O . VAL A 1 474 ? -12.005 11.166 -2.490 1.00 87.94 474 VAL A O 1
ATOM 3677 N N . SER A 1 475 ? -10.978 10.170 -0.762 1.00 89.88 475 SER A N 1
ATOM 3678 C CA . SER A 1 475 ? -10.837 11.408 0.007 1.00 89.88 475 SER A CA 1
ATOM 3679 C C . SER A 1 475 ? -9.934 12.388 -0.756 1.00 89.88 475 SER A C 1
ATOM 3681 O O . SER A 1 475 ? -8.846 11.971 -1.162 1.00 89.88 475 SER A O 1
ATOM 3683 N N . PRO A 1 476 ? -10.298 13.679 -0.890 1.00 92.38 476 PRO A N 1
ATOM 3684 C CA . PRO A 1 476 ? -9.460 14.668 -1.571 1.00 92.38 476 PRO A CA 1
ATOM 3685 C C . PRO A 1 476 ? -8.034 14.742 -1.016 1.00 92.38 476 PRO A C 1
ATOM 3687 O O . PRO A 1 476 ? -7.088 14.888 -1.778 1.00 92.38 476 PRO A O 1
ATOM 3690 N N . VAL A 1 477 ? -7.870 14.567 0.301 1.00 91.31 477 VAL A N 1
ATOM 3691 C CA . VAL A 1 477 ? -6.553 14.550 0.964 1.00 91.31 477 VAL A CA 1
ATOM 3692 C C . VAL A 1 477 ? -5.718 13.352 0.504 1.00 91.31 477 VAL A C 1
ATOM 3694 O O . VAL A 1 477 ? -4.530 13.481 0.234 1.00 91.31 477 VAL A O 1
ATOM 3697 N N . ILE A 1 478 ? -6.344 12.178 0.380 1.00 90.88 478 ILE A N 1
ATOM 3698 C CA . ILE A 1 478 ? -5.669 10.953 -0.065 1.00 90.88 478 ILE A CA 1
ATOM 3699 C C . ILE A 1 478 ? -5.325 11.049 -1.553 1.00 90.88 478 ILE A C 1
ATOM 3701 O O . ILE A 1 478 ? -4.241 10.649 -1.966 1.00 90.88 478 ILE A O 1
ATOM 3705 N N . GLU A 1 479 ? -6.240 11.570 -2.368 1.00 93.44 479 GLU A N 1
ATOM 3706 C CA . GLU A 1 479 ? -5.988 11.754 -3.793 1.00 93.44 479 GLU A CA 1
ATOM 3707 C C . GLU A 1 479 ? -4.836 12.736 -4.031 1.00 93.44 479 GLU A C 1
ATOM 3709 O O . GLU A 1 479 ? -3.937 12.444 -4.820 1.00 93.44 479 GLU A O 1
ATOM 3714 N N . GLU A 1 480 ? -4.832 13.868 -3.320 1.00 95.75 480 GLU A N 1
ATOM 3715 C CA . GLU A 1 480 ? -3.777 14.876 -3.425 1.00 95.75 480 GLU A CA 1
ATOM 3716 C C . GLU A 1 480 ? -2.419 14.325 -2.986 1.00 95.75 480 GLU A C 1
ATOM 3718 O O . GLU A 1 480 ? -1.428 14.540 -3.681 1.00 95.75 480 GLU A O 1
ATOM 3723 N N . HIS A 1 481 ? -2.384 13.519 -1.923 1.00 94.94 481 HIS A N 1
ATOM 3724 C CA . HIS A 1 481 ? -1.174 12.822 -1.487 1.00 94.94 481 HIS A CA 1
ATOM 3725 C C . HIS A 1 481 ? -0.522 12.004 -2.608 1.00 94.94 481 HIS A C 1
ATOM 3727 O O . HIS A 1 481 ? 0.648 12.180 -2.955 1.00 94.94 481 HIS A O 1
ATOM 3733 N N . PHE A 1 482 ? -1.292 11.123 -3.253 1.00 96.62 482 PHE A N 1
ATOM 3734 C CA . PHE A 1 482 ? -0.750 10.298 -4.335 1.00 96.62 482 PHE A CA 1
ATOM 3735 C C . PHE A 1 482 ? -0.465 11.106 -5.611 1.00 96.62 482 PHE A C 1
ATOM 3737 O O . PHE A 1 482 ? 0.453 10.760 -6.362 1.00 96.62 482 PHE A O 1
ATOM 3744 N N . LYS A 1 483 ? -1.180 12.214 -5.857 1.00 96.81 483 LYS A N 1
ATOM 3745 C CA . LYS A 1 483 ? -0.830 13.166 -6.926 1.00 96.81 483 LYS A CA 1
ATOM 3746 C C . LYS A 1 483 ? 0.514 13.832 -6.661 1.00 96.81 483 LYS A C 1
ATOM 3748 O O . LYS A 1 483 ? 1.336 13.898 -7.570 1.00 96.81 483 LYS A O 1
ATOM 3753 N N . ASN A 1 484 ? 0.767 14.292 -5.441 1.00 96.75 484 ASN A N 1
ATOM 3754 C CA . ASN A 1 484 ? 2.037 14.905 -5.064 1.00 96.75 484 ASN A CA 1
ATOM 3755 C C . ASN A 1 484 ? 3.188 13.909 -5.149 1.00 96.75 484 ASN A C 1
ATOM 3757 O O . ASN A 1 484 ? 4.219 14.225 -5.748 1.00 96.75 484 ASN A O 1
ATOM 3761 N N . LEU A 1 485 ? 2.981 12.691 -4.646 1.00 95.75 485 LEU A N 1
ATOM 3762 C CA . LEU A 1 485 ? 3.955 11.609 -4.734 1.00 95.75 485 LEU A CA 1
ATOM 3763 C C . LEU A 1 485 ? 4.343 11.294 -6.189 1.00 95.75 485 LEU A C 1
ATOM 3765 O O . LEU A 1 485 ? 5.530 11.224 -6.513 1.00 95.75 485 LEU A O 1
ATOM 3769 N N . THR A 1 486 ? 3.358 11.129 -7.076 1.00 96.88 486 THR A N 1
ATOM 3770 C CA . THR A 1 486 ? 3.595 10.789 -8.492 1.00 96.88 486 THR A CA 1
ATOM 3771 C C . THR A 1 486 ? 4.171 11.974 -9.275 1.00 96.88 486 THR A C 1
ATOM 3773 O O . THR A 1 486 ? 5.205 11.826 -9.927 1.00 96.88 486 THR A O 1
ATOM 3776 N N . ARG A 1 487 ? 3.590 13.178 -9.147 1.00 96.25 487 ARG A N 1
ATOM 3777 C CA . ARG A 1 487 ? 4.067 14.417 -9.797 1.00 96.25 487 ARG A CA 1
ATOM 3778 C C . ARG A 1 487 ? 5.497 14.756 -9.397 1.00 96.25 487 ARG A C 1
ATOM 3780 O O . ARG A 1 487 ? 6.303 15.112 -10.255 1.00 96.25 487 ARG A O 1
ATOM 3787 N N . GLY A 1 488 ? 5.812 14.631 -8.108 1.00 93.88 488 GLY A N 1
ATOM 3788 C CA . GLY A 1 488 ? 7.156 14.854 -7.590 1.00 93.88 488 GLY A CA 1
ATOM 3789 C C . GLY A 1 488 ? 8.176 13.939 -8.259 1.00 93.88 488 GLY A C 1
ATOM 3790 O O . GLY A 1 488 ? 9.282 14.374 -8.545 1.00 93.88 488 GLY A O 1
ATOM 3791 N N . ASN A 1 489 ? 7.790 12.709 -8.592 1.00 95.31 489 ASN A N 1
ATOM 3792 C CA . ASN A 1 489 ? 8.674 11.681 -9.127 1.00 95.31 489 ASN A CA 1
ATOM 3793 C C . ASN A 1 489 ? 8.308 11.283 -10.559 1.00 95.31 489 ASN A C 1
ATOM 3795 O O . ASN A 1 489 ? 8.314 10.104 -10.878 1.00 95.31 489 ASN A O 1
ATOM 3799 N N . ARG A 1 490 ? 7.954 12.257 -11.413 1.00 95.06 490 ARG A N 1
ATOM 3800 C CA . ARG A 1 490 ? 7.725 12.099 -12.870 1.00 95.06 490 ARG A CA 1
ATOM 3801 C C . ARG A 1 490 ? 6.726 11.009 -13.296 1.00 95.06 490 ARG A C 1
ATOM 3803 O O . ARG A 1 490 ? 6.653 10.704 -14.484 1.00 95.06 490 ARG A O 1
ATOM 3810 N N . GLY A 1 491 ? 5.971 10.436 -12.370 1.00 96.44 491 GLY A N 1
ATOM 3811 C CA . GLY A 1 491 ? 5.059 9.339 -12.641 1.00 96.44 491 GLY A CA 1
ATOM 3812 C C . GLY A 1 491 ? 3.620 9.800 -12.781 1.00 96.44 491 GLY A C 1
ATOM 3813 O O . GLY A 1 491 ? 3.313 10.991 -12.890 1.00 96.44 491 GLY A O 1
ATOM 3814 N N . LYS A 1 492 ? 2.720 8.823 -12.803 1.00 97.19 492 LYS A N 1
ATOM 3815 C CA . LYS A 1 492 ? 1.294 9.019 -13.046 1.00 97.19 492 LYS A CA 1
ATOM 3816 C C . LYS A 1 492 ? 0.469 8.333 -11.970 1.00 97.19 492 LYS A C 1
ATOM 3818 O O . LYS A 1 492 ? 0.841 7.280 -11.454 1.00 97.19 492 LYS A O 1
ATOM 3823 N N . LEU A 1 493 ? -0.682 8.932 -11.688 1.00 97.00 493 LEU A N 1
ATOM 3824 C CA . LEU A 1 493 ? -1.716 8.369 -10.835 1.00 97.00 493 LEU A CA 1
ATOM 3825 C C . LEU A 1 493 ? -2.860 7.836 -11.699 1.00 97.00 493 LEU A C 1
ATOM 3827 O O . LEU A 1 493 ? -3.377 8.548 -12.562 1.00 97.00 493 LEU A O 1
ATOM 3831 N N . LYS A 1 494 ? -3.294 6.607 -11.432 1.00 95.75 494 LYS A N 1
ATOM 3832 C CA . LYS A 1 494 ? -4.529 6.034 -11.972 1.00 95.75 494 LYS A CA 1
ATOM 3833 C C . LYS A 1 494 ? -5.403 5.563 -10.819 1.00 95.75 494 LYS A C 1
ATOM 3835 O O . LYS A 1 494 ? -4.905 4.983 -9.865 1.00 95.75 494 LYS A O 1
ATOM 3840 N N . VAL A 1 495 ? -6.706 5.789 -10.923 1.00 95.19 495 VAL A N 1
ATOM 3841 C CA . VAL A 1 495 ? -7.692 5.236 -9.991 1.00 95.19 495 VAL A CA 1
ATOM 3842 C C . VAL A 1 495 ? -8.455 4.128 -10.706 1.00 95.19 495 VAL A C 1
ATOM 3844 O O . VAL A 1 495 ? -8.936 4.339 -11.822 1.00 95.19 495 VAL A O 1
ATOM 3847 N N . LEU A 1 496 ? -8.553 2.962 -10.073 1.00 94.38 496 LEU A N 1
ATOM 3848 C CA . LEU A 1 496 ? -9.366 1.830 -10.513 1.00 94.38 496 LEU A CA 1
ATOM 3849 C C . LEU A 1 496 ? -10.465 1.574 -9.489 1.00 94.38 496 LEU A C 1
ATOM 3851 O O . LEU A 1 496 ? -10.194 1.550 -8.290 1.00 94.38 496 LEU A O 1
ATOM 3855 N N . LYS A 1 497 ? -11.691 1.371 -9.970 1.00 94.50 497 LYS A N 1
ATOM 3856 C CA . LYS A 1 497 ? -12.881 1.192 -9.138 1.00 94.50 497 LYS A CA 1
ATOM 3857 C C . LYS A 1 497 ? -13.458 -0.203 -9.323 1.00 94.50 497 LYS A C 1
ATOM 3859 O O . LYS A 1 497 ? -13.945 -0.516 -10.407 1.00 94.50 497 LYS A O 1
ATOM 3864 N N . GLY A 1 498 ? -13.412 -1.008 -8.266 1.00 93.00 498 GLY A N 1
ATOM 3865 C CA . GLY A 1 498 ? -13.978 -2.355 -8.254 1.00 93.00 498 GLY A CA 1
ATOM 3866 C C . GLY A 1 498 ? -13.417 -3.286 -9.335 1.00 93.00 498 GLY A C 1
ATOM 3867 O O . GLY A 1 498 ? -12.471 -2.964 -10.058 1.00 93.00 498 GLY A O 1
ATOM 3868 N N . LEU A 1 499 ? -14.033 -4.459 -9.464 1.00 91.12 499 LEU A N 1
ATOM 3869 C CA . LEU A 1 499 ? -13.629 -5.460 -10.451 1.00 91.12 499 LEU A CA 1
ATOM 3870 C C . LEU A 1 499 ? -13.747 -4.926 -11.888 1.00 91.12 499 LEU A C 1
ATOM 3872 O O . LEU A 1 499 ? -12.833 -5.123 -12.687 1.00 91.12 499 LEU A O 1
ATOM 3876 N N . ALA A 1 500 ? -14.823 -4.194 -12.193 1.00 88.62 500 ALA A N 1
ATOM 3877 C CA . ALA A 1 500 ? -15.059 -3.618 -13.516 1.00 88.62 500 ALA A CA 1
ATOM 3878 C C . ALA A 1 500 ? -13.912 -2.695 -13.957 1.00 88.62 500 ALA A C 1
ATOM 3880 O O . ALA A 1 500 ? -13.422 -2.813 -15.076 1.00 88.62 500 ALA A O 1
ATOM 3881 N N . GLY A 1 501 ? -13.399 -1.851 -13.054 1.00 86.81 501 GLY A N 1
ATOM 3882 C CA . GLY A 1 501 ? -12.273 -0.972 -13.361 1.00 86.81 501 GLY A CA 1
ATOM 3883 C C . GLY A 1 501 ? -10.998 -1.725 -13.749 1.00 86.81 501 GLY A C 1
ATOM 3884 O O . GLY A 1 501 ? -10.255 -1.248 -14.607 1.00 86.81 501 GLY A O 1
ATOM 3885 N N . ILE A 1 502 ? -10.748 -2.901 -13.159 1.00 85.81 502 ILE A N 1
ATOM 3886 C CA . ILE A 1 502 ? -9.638 -3.778 -13.563 1.00 85.81 502 ILE A CA 1
ATOM 3887 C C . ILE A 1 502 ? -9.945 -4.437 -14.912 1.00 85.81 502 ILE A C 1
ATOM 3889 O O . ILE A 1 502 ? -9.086 -4.486 -15.791 1.00 85.81 502 ILE A O 1
ATOM 3893 N N . GLU A 1 503 ? -11.159 -4.938 -15.114 1.00 86.75 503 GLU A N 1
ATOM 3894 C CA . GLU A 1 503 ? -11.535 -5.571 -16.378 1.00 86.75 503 GLU A CA 1
ATOM 3895 C C . GLU A 1 503 ? -11.445 -4.614 -17.571 1.00 86.75 503 GLU A C 1
ATOM 3897 O O . GLU A 1 503 ? -10.949 -4.991 -18.630 1.00 86.75 503 GLU A O 1
ATOM 3902 N N . ASP A 1 504 ? -11.854 -3.361 -17.407 1.00 84.88 504 ASP A N 1
ATOM 3903 C CA . ASP A 1 504 ? -11.847 -2.376 -18.486 1.00 84.88 504 ASP A CA 1
ATOM 3904 C C . ASP A 1 504 ? -10.430 -2.084 -18.979 1.00 84.88 504 ASP A C 1
ATOM 3906 O O . ASP A 1 504 ? -10.160 -2.098 -20.179 1.00 84.88 504 ASP A O 1
ATOM 3910 N N . VAL A 1 505 ? -9.480 -1.884 -18.062 1.00 81.62 505 VAL A N 1
ATOM 3911 C CA . VAL A 1 505 ? -8.084 -1.611 -18.442 1.00 81.62 505 VAL A CA 1
ATOM 3912 C C . VAL A 1 505 ? -7.356 -2.843 -18.973 1.00 81.62 505 VAL A C 1
ATOM 3914 O O . VAL A 1 505 ? -6.314 -2.703 -19.610 1.00 81.62 505 VAL A O 1
ATOM 3917 N N . THR A 1 506 ? -7.914 -4.033 -18.748 1.00 71.25 506 THR A N 1
ATOM 3918 C CA . THR A 1 506 ? -7.344 -5.303 -19.207 1.00 71.25 506 THR A CA 1
ATOM 3919 C C . THR A 1 506 ? -7.962 -5.816 -20.508 1.00 71.25 506 THR A C 1
ATOM 3921 O O . THR A 1 506 ? -7.303 -6.575 -21.219 1.00 71.25 506 THR A O 1
ATOM 3924 N N . LYS A 1 507 ? -9.183 -5.377 -20.850 1.00 67.00 507 LYS A N 1
ATOM 3925 C CA . LYS A 1 507 ? -9.867 -5.639 -22.131 1.00 67.00 507 LYS A CA 1
ATOM 3926 C C . LYS A 1 507 ? -9.388 -4.732 -23.266 1.00 67.00 507 LYS A C 1
ATOM 3928 O O . LYS A 1 507 ? -9.497 -5.118 -24.424 1.00 67.00 507 LYS A O 1
ATOM 3933 N N . VAL A 1 508 ? -8.858 -3.542 -22.966 1.00 50.56 508 VAL A N 1
ATOM 3934 C CA . VAL A 1 508 ? -8.317 -2.623 -23.985 1.00 50.56 508 VAL A CA 1
ATOM 3935 C C . VAL A 1 508 ? -6.957 -3.127 -24.476 1.00 50.56 508 VAL A C 1
ATOM 3937 O O . VAL A 1 508 ? -5.922 -2.597 -24.071 1.00 50.56 508 VAL A O 1
ATOM 3940 N N . LYS A 1 509 ? -6.959 -4.144 -25.345 1.00 47.03 509 LYS A N 1
ATOM 3941 C CA . LYS A 1 509 ? -5.900 -4.426 -26.327 1.00 47.03 509 LYS A CA 1
ATOM 3942 C C . LYS A 1 509 ? -6.463 -5.112 -27.561 1.00 47.03 509 LYS A C 1
ATOM 3944 O O . LYS A 1 509 ? -6.991 -6.233 -27.411 1.00 47.03 509 LYS A O 1
#

Secondary structure (DSSP, 8-state):
-PPP--PPPPPPPPPP--------PPPPPPPPPP------------------------PPPPPPP----HHHHHHHTT-SPPP---THHHHHHHHHHHHHHHHHHHHHHHHHHHTS---PPP------PPPPPP----PPPPP-PPPPP----------------------PPP-----------S-TTSSS-TTS-----SPPEEEEETTEEEEESEEEEEEE-SGGGG-GGGTHHHHHHHHHHHHHHHHHTS-TT-EEEEEEEETTEEEESSSS-EE--HHHHHHHHHHHTTTT-STTS-SSTT-TTSPBPPP---S-TTS-TTT--HHHHHHHHHHHTT-SEEEEEES-------PPPHHHHHHHHHHHHHH--HHHHHHHHHHHHHHHHHHHHHHHHHHHTTPPPPP-S-HHHHHHHH-TTSPPPP------HHHHHHHHHHHHIIIIITTTPPPPEEEEEEEE-TTPPPPHHHHHHHHHHHHHTT--EEEEEHHHHHHHHHH--